Protein AF-A0A183TBY5-F1 (afdb_monomer_lite)

Secondary structure (DSSP, 8-state):
--EEEEE-S---TTHHHHHHHHHHHHS-TTSEEEEEEE-----BS-TTTTBTTB-TT-BS---HHHHHHHHHHHHHTEEEGGGSS---GGGT--EE-TTT--EE--EEEEEEGGGGGGEEEEEE-S----SSSBPPEEEEE--------------------EEEEEEHHHHHHHHHHHHHHHHHHHT--TTSB-TT---TT---SGGGGTEEE-TTSBEEESEEEEESSSHHHHHHHHSTTTTTS-GGGEEE-SS--TT-HHHHHTSHHHHHHHHHHHHHHHHHHT-SS--EEEEEEESSSHIIIIIHHHHHHHHHHHHTTSEEEEEEEEPPTTT---TTHHHHHHHHHHHHTTT-SEEEEEEHHHHHHHHHHHS--SS--HHHHHHHHHHHHHHHHHHHHS--SSPPPHHHHHHHH-SSTT---PEEEEE---BTTGGGT----HHHHHHHTTSGGGBSS---TTSS-EEEEEEEEEES--HHHHHHHHHHHHT-TT-PBPTT-TT-EEEEEE-SPPP--TT-SBPP-SEEEEEEEEEGGGHHHHHHHHHHHHHHHTTTTTHHHHHTTT--THHHHHHHHHHHHHHHHHHHHHS-HHHHHHHHTTT--

Radius of gyration: 30.16 Å; chains: 1; bounding box: 62×88×67 Å

Structure (mmCIF, N/CA/C/O backbone):
data_AF-A0A183TBY5-F1
#
_entry.id   AF-A0A183TBY5-F1
#
loop_
_atom_site.group_PDB
_atom_site.id
_atom_site.type_symbol
_atom_site.label_atom_id
_atom_site.label_alt_id
_atom_site.label_comp_id
_atom_site.label_asym_id
_atom_site.label_entity_id
_atom_site.label_seq_id
_atom_site.pdbx_PDB_ins_code
_atom_site.Cartn_x
_atom_site.Cartn_y
_atom_site.Cartn_z
_atom_site.occupancy
_atom_site.B_iso_or_equiv
_atom_site.auth_seq_id
_atom_site.auth_comp_id
_atom_site.auth_asym_id
_atom_site.auth_atom_id
_atom_site.pdbx_PDB_model_num
ATOM 1 N N . MET A 1 1 ? -18.215 30.053 9.169 1.00 44.53 1 MET A N 1
ATOM 2 C CA . MET A 1 1 ? -17.716 31.129 10.039 1.00 44.53 1 MET A CA 1
ATOM 3 C C . MET A 1 1 ? -16.541 30.512 10.751 1.00 44.53 1 MET A C 1
ATOM 5 O O . MET A 1 1 ? -16.757 29.626 11.571 1.00 44.53 1 MET A O 1
ATOM 9 N N . ASN A 1 2 ? -15.340 30.847 10.304 1.00 44.56 2 ASN A N 1
ATOM 10 C CA . ASN A 1 2 ? -14.113 30.298 10.863 1.00 44.56 2 ASN A CA 1
ATOM 11 C C . ASN A 1 2 ? -13.732 31.109 12.109 1.00 44.56 2 ASN A C 1
ATOM 13 O O . ASN A 1 2 ? -14.062 32.297 12.210 1.00 44.56 2 ASN A O 1
ATOM 17 N N . LEU A 1 3 ? -13.106 30.444 13.076 1.00 44.16 3 LEU A N 1
ATOM 18 C CA . LEU A 1 3 ? -12.480 31.083 14.227 1.00 44.16 3 LEU A CA 1
ATOM 19 C C . LEU A 1 3 ? -10.987 31.170 13.928 1.00 44.16 3 LEU A C 1
ATOM 21 O O . LEU A 1 3 ? -10.376 30.143 13.650 1.00 44.16 3 LEU A O 1
ATOM 25 N N . ILE A 1 4 ? -10.424 32.375 13.961 1.00 52.75 4 ILE A N 1
ATOM 26 C CA . ILE A 1 4 ? -8.986 32.590 13.781 1.00 52.75 4 ILE A CA 1
ATOM 27 C C . ILE A 1 4 ? -8.437 33.155 15.090 1.00 52.75 4 ILE A C 1
ATOM 29 O O . ILE A 1 4 ? -8.859 34.233 15.523 1.00 52.75 4 ILE A O 1
ATOM 33 N N . LEU A 1 5 ? -7.539 32.387 15.710 1.00 50.38 5 LEU A N 1
ATOM 34 C CA . LEU A 1 5 ? -6.745 32.756 16.879 1.00 50.38 5 LEU A CA 1
ATOM 35 C C . LEU A 1 5 ? -5.345 33.132 16.394 1.00 50.38 5 LEU A C 1
ATOM 37 O O . LEU A 1 5 ? -4.683 32.317 15.759 1.00 50.38 5 LEU A O 1
ATOM 41 N N . ALA A 1 6 ? -4.922 34.364 16.670 1.00 56.31 6 ALA A N 1
ATOM 42 C CA . ALA A 1 6 ? -3.547 34.805 16.461 1.00 56.31 6 ALA A CA 1
ATOM 43 C C . ALA A 1 6 ? -2.867 34.926 17.833 1.00 56.31 6 ALA A C 1
ATOM 45 O O . ALA A 1 6 ? -3.332 35.709 18.664 1.00 56.31 6 ALA A O 1
ATOM 46 N N . LEU A 1 7 ? -1.819 34.127 18.047 1.00 47.53 7 LEU A N 1
ATOM 47 C CA . LEU A 1 7 ? -0.932 34.127 19.215 1.00 47.53 7 LEU A CA 1
ATOM 48 C C . LEU A 1 7 ? 0.486 34.393 18.699 1.00 47.53 7 LEU A C 1
ATOM 50 O O . LEU A 1 7 ? 0.878 33.766 17.715 1.00 47.53 7 LEU A O 1
ATOM 54 N N . ASN A 1 8 ? 1.232 35.316 19.308 1.00 49.44 8 ASN A N 1
ATOM 55 C CA . ASN A 1 8 ? 2.620 35.591 18.926 1.00 49.44 8 ASN A CA 1
ATOM 56 C C . ASN A 1 8 ? 3.476 35.872 20.178 1.00 49.44 8 ASN A C 1
ATOM 58 O O . ASN A 1 8 ? 2.951 36.469 21.115 1.00 49.44 8 ASN A O 1
ATOM 62 N N . PRO A 1 9 ? 4.761 35.472 20.235 1.00 38.16 9 PRO A N 1
ATOM 63 C CA . PRO A 1 9 ? 5.628 35.771 21.371 1.00 38.16 9 PRO A CA 1
ATOM 64 C C . PRO A 1 9 ? 6.268 37.168 21.238 1.00 38.16 9 PRO A C 1
ATOM 66 O O . PRO A 1 9 ? 6.920 37.467 20.241 1.00 38.16 9 PRO A O 1
ATOM 69 N N . SER A 1 10 ? 6.080 38.009 22.262 1.00 45.34 10 SER A N 1
ATOM 70 C CA . SER A 1 10 ? 6.787 39.268 22.582 1.00 45.34 10 SER A CA 1
ATOM 71 C C . SER A 1 10 ? 7.093 40.241 21.421 1.00 45.34 10 SER A C 1
ATOM 73 O O . SER A 1 10 ? 8.116 40.130 20.742 1.00 45.34 10 SER A O 1
ATOM 75 N N . MET A 1 11 ? 6.277 41.291 21.249 1.00 49.03 11 MET A N 1
ATOM 76 C CA . MET A 1 11 ? 6.548 42.358 20.268 1.00 49.03 11 MET A CA 1
ATOM 77 C C . MET A 1 11 ? 7.224 43.601 20.873 1.00 49.03 11 MET A C 1
ATOM 79 O O . MET A 1 11 ? 6.682 44.269 21.755 1.00 49.03 11 MET A O 1
ATOM 83 N N . ALA A 1 12 ? 8.366 44.004 20.301 1.00 41.72 12 ALA A N 1
ATOM 84 C CA . ALA A 1 12 ? 8.990 45.306 20.558 1.00 41.72 12 ALA A CA 1
ATOM 85 C C . ALA A 1 12 ? 8.336 46.416 19.704 1.00 41.72 12 ALA A C 1
ATOM 87 O O . ALA A 1 12 ? 7.956 46.203 18.553 1.00 41.72 12 ALA A O 1
ATOM 88 N N . GLY A 1 13 ? 8.223 47.634 20.252 1.00 45.31 13 GLY A N 1
ATOM 89 C CA . GLY A 1 13 ? 7.265 48.684 19.846 1.00 45.31 13 GLY A CA 1
ATOM 90 C C . GLY A 1 13 ? 7.111 49.067 18.357 1.00 45.31 13 GLY A C 1
ATOM 91 O O . GLY A 1 13 ? 6.060 49.594 17.995 1.00 45.31 13 GLY A O 1
ATOM 92 N N . CYS A 1 14 ? 8.071 48.794 17.463 1.00 41.91 14 CYS A N 1
ATOM 93 C CA . CYS A 1 14 ? 7.877 48.996 16.014 1.00 41.91 14 CYS A CA 1
ATOM 94 C C . CYS A 1 14 ? 7.040 47.886 15.339 1.00 41.91 14 CYS A C 1
ATOM 96 O O . CYS A 1 14 ? 6.389 48.153 14.326 1.00 41.91 14 CYS A O 1
ATOM 98 N N . GLN A 1 15 ? 7.002 46.669 15.891 1.00 47.97 15 GLN A N 1
ATOM 99 C CA . GLN A 1 15 ? 6.297 45.519 15.303 1.00 47.97 15 GLN A CA 1
ATOM 100 C C . GLN A 1 15 ? 4.776 45.553 15.533 1.00 47.97 15 GLN A C 1
ATOM 102 O O . GLN A 1 15 ? 4.021 45.147 14.646 1.00 47.97 15 GLN A O 1
ATOM 107 N N . VAL A 1 16 ? 4.308 46.148 16.643 1.00 48.38 16 VAL A N 1
ATOM 108 C CA . VAL A 1 16 ? 2.870 46.283 16.972 1.00 48.38 16 VAL A CA 1
ATOM 109 C C . VAL A 1 16 ? 2.086 46.943 15.828 1.00 48.38 16 VAL A C 1
ATOM 111 O O . VAL A 1 16 ? 0.965 46.543 15.508 1.00 48.38 16 VAL A O 1
ATOM 114 N N . ARG A 1 17 ? 2.694 47.932 15.157 1.00 46.50 17 ARG A N 1
ATOM 115 C CA . ARG A 1 17 ? 2.072 48.673 14.052 1.00 46.50 17 ARG A CA 1
ATOM 116 C C . ARG A 1 17 ? 1.963 47.850 12.765 1.00 46.50 17 ARG A C 1
ATOM 118 O O . ARG A 1 17 ? 0.969 47.973 12.061 1.00 46.50 17 ARG A O 1
ATOM 125 N N . PHE A 1 18 ? 2.952 47.016 12.450 1.00 46.59 18 PHE A N 1
ATOM 126 C CA . PHE A 1 18 ? 2.953 46.225 11.214 1.00 46.59 18 PHE A CA 1
ATOM 127 C C . PHE A 1 18 ? 1.965 45.052 11.271 1.00 46.59 18 PHE A C 1
ATOM 129 O O . PHE A 1 18 ? 1.295 44.768 10.280 1.00 46.59 18 PHE A O 1
ATOM 136 N N . HIS A 1 19 ? 1.821 44.395 12.425 1.00 57.59 19 HIS A N 1
ATOM 137 C CA . HIS A 1 19 ? 1.041 43.157 12.521 1.00 57.59 19 HIS A CA 1
ATOM 138 C C . HIS A 1 19 ? -0.462 43.379 12.741 1.00 57.59 19 HIS A C 1
ATOM 140 O O . HIS A 1 19 ? -1.286 42.787 12.038 1.00 57.59 19 HIS A O 1
ATOM 146 N N . VAL A 1 20 ? -0.851 44.295 13.638 1.00 59.38 20 VAL A N 1
ATOM 147 C CA . VAL A 1 20 ? -2.277 44.575 13.898 1.00 59.38 20 VAL A CA 1
ATOM 148 C C . VAL A 1 20 ? -2.953 45.241 12.689 1.00 59.38 20 VAL A C 1
ATOM 150 O O . VAL A 1 20 ? -4.157 45.085 12.504 1.00 59.38 20 VAL A O 1
ATOM 153 N N . HIS A 1 21 ? -2.198 45.917 11.813 1.00 61.50 21 HIS A N 1
ATOM 154 C CA . HIS A 1 21 ? -2.722 46.418 10.536 1.00 61.50 21 HIS A CA 1
ATOM 155 C C . HIS A 1 21 ? -2.908 45.323 9.469 1.00 61.50 21 HIS A C 1
ATOM 157 O O . HIS A 1 21 ? -3.796 45.459 8.629 1.00 61.50 21 HIS A O 1
ATOM 163 N N . ALA A 1 22 ? -2.114 44.246 9.490 1.00 59.59 22 ALA A N 1
ATOM 164 C CA . ALA A 1 22 ? -2.179 43.177 8.489 1.00 59.59 22 ALA A CA 1
ATOM 165 C C . ALA A 1 22 ? -3.324 42.177 8.750 1.00 59.59 22 ALA A C 1
ATOM 167 O O . ALA A 1 22 ? -4.015 41.761 7.819 1.00 59.59 22 ALA A O 1
ATOM 168 N N . LEU A 1 23 ? -3.581 41.831 10.018 1.00 63.00 23 LEU A N 1
ATOM 169 C CA . LEU A 1 23 ? -4.574 40.815 10.414 1.00 63.00 23 LEU A CA 1
ATOM 170 C C . LEU A 1 23 ? -6.028 41.116 9.968 1.00 63.00 23 LEU A C 1
ATOM 172 O O . LEU A 1 23 ? -6.732 40.204 9.528 1.00 63.00 23 LEU A O 1
ATOM 176 N N . PRO A 1 24 ? -6.531 42.364 10.024 1.00 59.62 24 PRO A N 1
ATOM 177 C CA . PRO A 1 24 ? -7.883 42.690 9.568 1.00 59.62 24 PRO A CA 1
ATOM 178 C C . PRO A 1 24 ? -8.046 42.643 8.043 1.00 59.62 24 PRO A C 1
ATOM 180 O O . PRO A 1 24 ? -9.186 42.559 7.576 1.00 59.62 24 PRO A O 1
ATOM 183 N N . VAL A 1 25 ? -6.938 42.715 7.291 1.00 61.09 25 VAL A N 1
ATOM 184 C CA . VAL A 1 25 ? -6.897 42.656 5.819 1.00 61.09 25 VAL A CA 1
ATOM 185 C C . VAL A 1 25 ? -6.889 41.206 5.331 1.00 61.09 25 VAL A C 1
ATOM 187 O O . VAL A 1 25 ? -7.544 40.899 4.338 1.00 61.09 25 VAL A O 1
ATOM 190 N N . THR A 1 26 ? -6.211 40.304 6.045 1.00 62.62 26 THR A N 1
ATOM 191 C CA . THR A 1 26 ? -6.119 38.876 5.695 1.00 62.62 26 THR A CA 1
ATOM 192 C C . THR A 1 26 ? -7.331 38.063 6.149 1.00 62.62 26 THR A C 1
ATOM 194 O O . THR A 1 26 ? -7.703 37.094 5.489 1.00 62.62 26 THR A O 1
ATOM 197 N N . VAL A 1 27 ? -7.994 38.460 7.242 1.00 71.25 27 VAL A N 1
ATOM 198 C CA . VAL A 1 27 ? -9.158 37.737 7.775 1.00 71.25 27 VAL A CA 1
ATOM 199 C C . VAL A 1 27 ? -10.471 38.284 7.203 1.00 71.25 27 VAL A C 1
ATOM 201 O O . VAL A 1 27 ? -10.806 39.452 7.459 1.00 71.25 27 VAL A O 1
ATOM 204 N N . PRO A 1 28 ? -11.289 37.449 6.522 1.00 75.38 28 PRO A N 1
ATOM 205 C CA . PRO A 1 28 ? -12.575 37.864 5.984 1.00 75.38 28 PRO A CA 1
ATOM 206 C C . PRO A 1 28 ? -13.438 38.570 7.022 1.00 75.38 28 PRO A C 1
ATOM 208 O O . PRO A 1 28 ? -13.580 38.141 8.171 1.00 75.38 28 PRO A O 1
ATOM 211 N N . LYS A 1 29 ? -14.112 39.639 6.590 1.00 72.62 29 LYS A N 1
ATOM 212 C CA . LYS A 1 29 ? -15.045 40.372 7.449 1.00 72.62 29 LYS A CA 1
ATOM 213 C C . LYS A 1 29 ? -16.187 39.495 7.948 1.00 72.62 29 LYS A C 1
ATOM 215 O O . LYS A 1 29 ? -16.861 39.935 8.856 1.00 72.62 29 LYS A O 1
ATOM 220 N N . SER A 1 30 ? -16.457 38.303 7.418 1.00 72.56 30 SER A N 1
ATOM 221 C CA . SER A 1 30 ? -17.489 37.389 7.934 1.00 72.56 30 SER A CA 1
ATOM 222 C C . SER A 1 30 ? -17.047 36.575 9.151 1.00 72.56 30 SER A C 1
ATOM 224 O O . SER A 1 30 ? -17.906 36.094 9.881 1.00 72.56 30 SER A O 1
ATOM 226 N N . ASP A 1 31 ? -15.744 36.451 9.400 1.00 78.38 31 ASP A N 1
ATOM 227 C CA . ASP A 1 31 ? -15.200 35.518 10.389 1.00 78.38 31 ASP A CA 1
ATOM 228 C C . ASP A 1 31 ? -14.892 36.174 11.739 1.00 78.38 31 ASP A C 1
ATOM 230 O O . ASP A 1 31 ? -14.719 37.397 11.850 1.00 78.38 31 ASP A O 1
ATOM 234 N N . LYS A 1 32 ? -14.872 35.356 12.795 1.00 80.19 32 LYS A N 1
ATOM 235 C CA . LYS A 1 32 ? -14.520 35.826 14.137 1.00 80.19 32 LYS A CA 1
ATOM 236 C C . LYS A 1 32 ? -13.004 35.968 14.224 1.00 80.19 32 LYS A C 1
ATOM 238 O O . LYS A 1 32 ? -12.279 35.031 13.908 1.00 80.19 32 LYS A O 1
ATOM 243 N N . LEU A 1 33 ? -12.555 37.145 14.654 1.00 83.56 33 LEU A N 1
ATOM 244 C CA . LEU A 1 33 ? -11.147 37.473 14.864 1.00 83.56 33 LEU A CA 1
ATOM 245 C C . LEU A 1 33 ? -10.939 37.738 16.354 1.00 83.56 33 LEU A C 1
ATOM 247 O O . LEU A 1 33 ? -11.591 38.634 16.902 1.00 83.56 33 LEU A O 1
ATOM 251 N N . ILE A 1 34 ? -10.051 36.957 16.965 1.00 84.81 34 ILE A N 1
ATOM 252 C CA . ILE A 1 34 ? -9.590 37.126 18.342 1.00 84.81 34 ILE A CA 1
ATOM 253 C C . ILE A 1 34 ? -8.065 37.243 18.287 1.00 84.81 34 ILE A C 1
ATOM 255 O O . ILE A 1 34 ? -7.404 36.366 17.734 1.00 84.81 34 ILE A O 1
ATOM 259 N N . VAL A 1 35 ? -7.525 38.332 18.830 1.00 83.69 35 VAL A N 1
ATOM 260 C CA . VAL A 1 35 ? -6.077 38.573 18.913 1.00 83.69 35 VAL A CA 1
ATOM 261 C C . VAL A 1 35 ? -5.684 38.612 20.383 1.00 83.69 35 VAL A C 1
ATOM 263 O O . VAL A 1 35 ? -6.337 39.306 21.168 1.00 83.69 35 VAL A O 1
ATOM 266 N N . LEU A 1 36 ? -4.655 37.853 20.740 1.00 82.19 36 LEU A N 1
ATOM 267 C CA . LEU A 1 36 ? -4.132 37.698 22.095 1.00 82.19 36 LEU A CA 1
ATOM 268 C C . LEU A 1 36 ? -2.628 37.956 22.040 1.00 82.19 36 LEU A C 1
ATOM 270 O O . LEU A 1 36 ? -1.938 37.264 21.296 1.00 82.19 36 LEU A O 1
ATOM 274 N N . ASP A 1 37 ? -2.144 38.957 22.772 1.00 80.62 37 ASP A N 1
ATOM 275 C CA . ASP A 1 37 ? -0.719 39.305 22.755 1.00 80.62 37 ASP A CA 1
ATOM 276 C C . ASP A 1 37 ? -0.307 40.137 23.985 1.00 80.62 37 ASP A C 1
ATOM 278 O O . ASP A 1 37 ? -1.149 40.826 24.589 1.00 80.62 37 ASP A O 1
ATOM 282 N N . ASP A 1 38 ? 0.993 40.123 24.292 1.00 79.81 38 ASP A N 1
ATOM 283 C CA . ASP A 1 38 ? 1.655 41.098 25.163 1.00 79.81 38 ASP A CA 1
ATOM 284 C C . ASP A 1 38 ? 2.035 42.326 24.329 1.00 79.81 38 ASP A C 1
ATOM 286 O O . ASP A 1 38 ? 3.087 42.426 23.690 1.00 79.81 38 ASP A O 1
ATOM 290 N N . PHE A 1 39 ? 1.151 43.318 24.345 1.00 80.00 39 PHE A N 1
ATOM 291 C CA . PHE A 1 39 ? 1.341 44.528 23.556 1.00 80.00 39 PHE A CA 1
ATOM 292 C C . PHE A 1 39 ? 2.340 45.505 24.182 1.00 80.00 39 PHE A C 1
ATOM 294 O O . PHE A 1 39 ? 2.571 46.577 23.607 1.00 80.00 39 PHE A O 1
ATOM 301 N N . ASN A 1 40 ? 2.866 45.221 25.384 1.00 80.50 40 ASN A N 1
ATOM 302 C CA . ASN A 1 40 ? 3.680 46.163 26.157 1.00 80.50 40 ASN A CA 1
ATOM 303 C C . ASN A 1 40 ? 3.028 47.564 26.253 1.00 80.50 40 ASN A C 1
ATOM 305 O O . ASN A 1 40 ? 3.676 48.624 26.285 1.00 80.50 40 ASN A O 1
ATOM 309 N N . ALA A 1 41 ? 1.693 47.576 26.256 1.00 83.19 41 ALA A N 1
ATOM 310 C CA . ALA A 1 41 ? 0.859 48.752 26.089 1.00 83.19 41 ALA A CA 1
ATOM 311 C C . ALA A 1 41 ? 0.074 49.022 27.371 1.00 83.19 41 ALA A C 1
ATOM 313 O O . ALA A 1 41 ? -0.574 48.151 27.933 1.00 83.19 41 ALA A O 1
ATOM 314 N N . ARG A 1 42 ? 0.065 50.266 27.839 1.00 87.88 42 ARG A N 1
ATOM 315 C CA . ARG A 1 42 ? -0.832 50.701 28.912 1.00 87.88 42 ARG A CA 1
ATOM 316 C C . ARG A 1 42 ? -1.829 51.647 28.284 1.00 87.88 42 ARG A C 1
ATOM 318 O O . ARG A 1 42 ? -1.435 52.722 27.856 1.00 87.88 42 ARG A O 1
ATOM 325 N N . VAL A 1 43 ? -3.092 51.239 28.186 1.00 86.06 43 VAL A N 1
ATOM 326 C CA . VAL A 1 43 ? -4.150 52.023 27.511 1.00 86.06 43 VAL A CA 1
ATOM 327 C C . VAL A 1 43 ? -4.860 53.012 28.444 1.00 86.06 43 VAL A C 1
ATOM 329 O O . VAL A 1 43 ? -5.549 53.920 27.990 1.00 86.06 43 VAL A O 1
ATOM 332 N N . GLY A 1 44 ? -4.674 52.866 29.758 1.00 87.25 44 GLY A N 1
ATOM 333 C CA . GLY A 1 44 ? -5.247 53.748 30.772 1.00 87.25 44 GLY A CA 1
ATOM 334 C C . GLY A 1 44 ? -6.764 53.610 30.956 1.00 87.25 44 GLY A C 1
ATOM 335 O O . GLY A 1 44 ? -7.346 52.551 30.716 1.00 87.25 44 GLY A O 1
ATOM 336 N N . THR A 1 45 ? -7.402 54.680 31.440 1.00 86.06 45 THR A N 1
ATOM 337 C CA . THR A 1 45 ? -8.825 54.718 31.843 1.00 86.06 45 THR A CA 1
ATOM 338 C C . THR A 1 45 ? -9.682 55.706 31.042 1.00 86.06 45 THR A C 1
ATOM 340 O O . THR A 1 45 ? -10.884 55.829 31.303 1.00 86.06 45 THR A O 1
ATOM 343 N N . ASP A 1 46 ? -9.097 56.396 30.057 1.00 85.56 46 ASP A N 1
ATOM 344 C CA . ASP A 1 46 ? -9.751 57.457 29.279 1.00 85.56 46 ASP A CA 1
ATOM 345 C C . ASP A 1 46 ? -10.699 56.902 28.198 1.00 85.56 46 ASP A C 1
ATOM 347 O O . ASP A 1 46 ? -10.507 57.029 26.990 1.00 85.56 46 ASP A O 1
ATOM 351 N N . HIS A 1 47 ? -11.754 56.229 28.647 1.00 84.94 47 HIS A N 1
ATOM 352 C CA . HIS A 1 47 ? -12.789 55.673 27.779 1.00 84.94 47 HIS A CA 1
ATOM 353 C C . HIS A 1 47 ? -13.628 56.751 27.069 1.00 84.94 47 HIS A C 1
ATOM 355 O O . HIS A 1 47 ? -14.280 56.449 26.070 1.00 84.94 47 HIS A O 1
ATOM 361 N N . ALA A 1 48 ? -13.638 57.989 27.581 1.00 84.06 48 ALA A N 1
ATOM 362 C CA . ALA A 1 48 ? -14.387 59.093 26.992 1.00 84.06 48 ALA A CA 1
ATOM 363 C C . ALA A 1 48 ? -13.767 59.530 25.658 1.00 84.06 48 ALA A C 1
ATOM 365 O O . ALA A 1 48 ? -14.503 59.761 24.700 1.00 84.06 48 ALA A O 1
ATOM 366 N N . ALA A 1 49 ? -12.432 59.561 25.571 1.00 84.25 49 ALA A N 1
ATOM 367 C CA . ALA A 1 49 ? -11.718 59.835 24.325 1.00 84.25 49 ALA A CA 1
ATOM 368 C C . ALA A 1 49 ? -11.767 58.663 23.322 1.00 84.25 49 ALA A C 1
ATOM 370 O O . ALA A 1 49 ? -11.744 58.882 22.113 1.00 84.25 49 ALA A O 1
ATOM 371 N N . TRP A 1 50 ? -11.878 57.419 23.804 1.00 85.44 50 TRP A N 1
ATOM 372 C CA . TRP A 1 50 ? -11.777 56.195 22.989 1.00 85.44 50 TRP A CA 1
ATOM 373 C C . TRP A 1 50 ? -13.082 55.393 22.926 1.00 85.44 50 TRP A C 1
ATOM 375 O O . TRP A 1 50 ? -13.094 54.159 23.046 1.00 85.44 50 TRP A O 1
ATOM 385 N N . GLN A 1 51 ? -14.202 56.095 22.726 1.00 81.44 51 GLN A N 1
ATOM 386 C CA . GLN A 1 51 ? -15.527 55.480 22.671 1.00 81.44 51 GLN A CA 1
ATOM 387 C C . GLN A 1 51 ? -15.617 54.399 21.587 1.00 81.44 51 GLN A C 1
ATOM 389 O O . GLN A 1 51 ? -15.414 54.632 20.396 1.00 81.44 51 GLN A O 1
ATOM 394 N N . GLY A 1 52 ? -15.995 53.192 22.007 1.00 79.94 52 GLY A N 1
ATOM 395 C CA . GLY A 1 52 ? -16.145 52.052 21.104 1.00 79.94 52 GLY A CA 1
ATOM 396 C C . GLY A 1 52 ? -14.852 51.290 20.812 1.00 79.94 52 GLY A C 1
ATOM 397 O O . GLY A 1 52 ? -14.902 50.420 19.947 1.00 79.94 52 GLY A O 1
ATOM 398 N N . VAL A 1 53 ? -13.765 51.583 21.538 1.00 86.06 53 VAL A N 1
ATOM 399 C CA . VAL A 1 53 ? -12.503 50.818 21.569 1.00 86.06 53 VAL A CA 1
ATOM 400 C C . VAL A 1 53 ? -12.163 50.419 23.007 1.00 86.06 53 VAL A C 1
ATOM 402 O O . VAL A 1 53 ? -11.991 49.234 23.299 1.00 86.06 53 VAL A O 1
ATOM 405 N N . LEU A 1 54 ? -12.134 51.405 23.912 1.00 87.88 54 LEU A N 1
ATOM 406 C CA . LEU A 1 54 ? -11.863 51.232 25.337 1.00 87.88 54 LEU A CA 1
ATOM 407 C C . LEU A 1 54 ? -13.158 51.373 26.145 1.00 87.88 54 LEU A C 1
ATOM 409 O O . LEU A 1 54 ? -14.017 52.201 25.839 1.00 87.88 54 LEU A O 1
ATOM 413 N N . ALA A 1 55 ? -13.307 50.559 27.185 1.00 85.00 55 ALA A N 1
ATOM 414 C CA . ALA A 1 55 ? -14.454 50.602 28.089 1.00 85.00 55 ALA A CA 1
ATOM 415 C C . ALA A 1 55 ? -14.072 51.196 29.463 1.00 85.00 55 ALA A C 1
ATOM 417 O O . ALA A 1 55 ? -12.885 51.324 29.767 1.00 85.00 55 ALA A O 1
ATOM 418 N N . PRO A 1 56 ? -15.054 51.568 30.312 1.00 83.94 56 PRO A N 1
ATOM 419 C CA . PRO A 1 56 ? -14.818 52.382 31.512 1.00 83.94 56 PRO A CA 1
ATOM 420 C C . PRO A 1 56 ? -13.954 51.738 32.603 1.00 83.94 56 PRO A C 1
ATOM 422 O O . PRO A 1 56 ? -13.631 52.395 33.590 1.00 83.94 56 PRO A O 1
ATOM 425 N N . HIS A 1 57 ? -13.611 50.455 32.482 1.00 86.62 57 HIS A N 1
ATOM 426 C CA . HIS A 1 57 ? -12.941 49.695 33.534 1.00 86.62 57 HIS A CA 1
ATOM 427 C C . HIS A 1 57 ? -11.471 49.381 33.229 1.00 86.62 57 HIS A C 1
ATOM 429 O O . HIS A 1 57 ? -10.948 48.403 33.767 1.00 86.62 57 HIS A O 1
ATOM 435 N N . GLY A 1 58 ? -10.808 50.209 32.413 1.00 82.56 58 GLY A N 1
ATOM 436 C CA . GLY A 1 58 ? -9.359 50.154 32.183 1.00 82.56 58 GLY A CA 1
ATOM 437 C C . GLY A 1 58 ? -8.517 50.336 33.458 1.00 82.56 58 GLY A C 1
ATOM 438 O O . GLY A 1 58 ? -9.048 50.544 34.553 1.00 82.56 58 GLY A O 1
ATOM 439 N N . LEU A 1 59 ? -7.192 50.235 33.327 1.00 85.12 59 LEU A N 1
ATOM 440 C CA . LEU A 1 59 ? -6.258 50.269 34.456 1.00 85.12 59 LEU A CA 1
ATOM 441 C C . LEU A 1 59 ? -5.029 51.135 34.145 1.00 85.12 59 LEU A C 1
ATOM 443 O O . LEU A 1 59 ? -4.446 51.040 33.068 1.00 85.12 59 LEU A O 1
ATOM 447 N N . GLY A 1 60 ? -4.599 51.933 35.126 1.00 85.62 60 GLY A N 1
ATOM 448 C CA . GLY A 1 60 ? -3.357 52.709 35.063 1.00 85.62 60 GLY A CA 1
ATOM 449 C C . GLY A 1 60 ? -3.429 53.959 34.179 1.00 85.62 60 GLY A C 1
ATOM 450 O O . GLY A 1 60 ? -4.508 54.465 33.878 1.00 85.62 60 GLY A O 1
ATOM 451 N N . SER A 1 61 ? -2.260 54.476 33.796 1.00 86.00 61 SER A N 1
ATOM 452 C CA . SER A 1 61 ? -2.098 55.614 32.883 1.00 86.00 61 SER A CA 1
ATOM 453 C C . SER A 1 61 ? -1.708 55.143 31.482 1.00 86.00 61 SER A C 1
ATOM 455 O O . SER A 1 61 ? -1.080 54.093 31.337 1.00 86.00 61 SER A O 1
ATOM 457 N N . CYS A 1 62 ? -2.039 55.930 30.457 1.00 88.00 62 CYS A N 1
ATOM 458 C CA . CYS A 1 62 ? -1.669 55.598 29.084 1.00 88.00 62 CYS A CA 1
ATOM 459 C C . CYS A 1 62 ? -0.154 55.784 28.846 1.00 88.00 62 CYS A C 1
ATOM 461 O O . CYS A 1 62 ? 0.415 56.756 29.340 1.00 88.00 62 CYS A O 1
ATOM 463 N N . ASN A 1 63 ? 0.500 54.880 28.109 1.00 86.50 63 ASN A N 1
ATOM 464 C CA . ASN A 1 63 ? 1.846 55.083 27.539 1.00 86.50 63 ASN A CA 1
ATOM 465 C C . ASN A 1 63 ? 1.772 55.222 26.003 1.00 86.50 63 ASN A C 1
ATOM 467 O O . ASN A 1 63 ? 0.695 55.069 25.424 1.00 86.50 63 ASN A O 1
ATOM 471 N N . ASP A 1 64 ? 2.899 55.496 25.340 1.00 84.12 64 ASP A N 1
ATOM 472 C CA . ASP A 1 64 ? 2.937 55.717 23.884 1.00 84.12 64 ASP A CA 1
ATOM 473 C C . ASP A 1 64 ? 2.464 54.492 23.081 1.00 84.12 64 ASP A C 1
ATOM 475 O O . ASP A 1 64 ? 1.667 54.628 22.150 1.00 84.12 64 ASP A O 1
ATOM 479 N N . ASN A 1 65 ? 2.862 53.284 23.501 1.00 80.81 65 ASN A N 1
ATOM 480 C CA . ASN A 1 65 ? 2.384 52.024 22.917 1.00 80.81 65 ASN A CA 1
ATOM 481 C C . ASN A 1 65 ? 0.868 51.850 23.093 1.00 80.81 65 ASN A C 1
ATOM 483 O O . ASN A 1 65 ? 0.179 51.414 22.174 1.00 80.81 65 ASN A O 1
ATOM 487 N N . GLY A 1 66 ? 0.325 52.242 24.247 1.00 84.62 66 GLY A N 1
ATOM 488 C CA . GLY A 1 66 ? -1.112 52.259 24.508 1.00 84.62 66 GLY A CA 1
ATOM 489 C C . GLY A 1 66 ? -1.864 53.204 23.586 1.00 84.62 66 GLY A C 1
ATOM 490 O O . GLY A 1 66 ? -2.905 52.831 23.048 1.00 84.62 66 GLY A O 1
ATOM 491 N N . LEU A 1 67 ? -1.315 54.392 23.331 1.00 86.56 67 LEU A N 1
ATOM 492 C CA . LEU A 1 67 ? -1.909 55.348 22.400 1.00 86.56 67 LEU A CA 1
ATOM 493 C C . LEU A 1 67 ? -1.901 54.813 20.960 1.00 86.56 67 LEU A C 1
ATOM 495 O O . LEU A 1 67 ? -2.883 54.974 20.231 1.00 86.56 67 LEU A O 1
ATOM 499 N N . LEU A 1 68 ? -0.816 54.149 20.552 1.00 83.75 68 LEU A N 1
ATOM 500 C CA . LEU A 1 68 ? -0.706 53.504 19.243 1.00 83.75 68 LEU A CA 1
ATOM 501 C C . LEU A 1 68 ? -1.704 52.345 19.089 1.00 83.75 68 LEU A C 1
ATOM 503 O O . LEU A 1 68 ? -2.390 52.253 18.067 1.00 83.75 68 LEU A O 1
ATOM 507 N N . LEU A 1 69 ? -1.832 51.500 20.115 1.00 85.56 69 LEU A N 1
ATOM 508 C CA . LEU A 1 69 ? -2.779 50.387 20.141 1.00 85.56 69 LEU A CA 1
ATOM 509 C C . LEU A 1 69 ? -4.227 50.884 20.047 1.00 85.56 69 LEU A C 1
ATOM 511 O O . LEU A 1 69 ? -5.008 50.365 19.249 1.00 85.56 69 LEU A O 1
ATOM 515 N N . LEU A 1 70 ? -4.573 51.931 20.803 1.00 87.56 70 LEU A N 1
ATOM 516 C CA . LEU A 1 70 ? -5.899 52.550 20.782 1.00 87.56 70 LEU A CA 1
ATOM 517 C C . LEU A 1 70 ? -6.253 53.120 19.399 1.00 87.56 70 LEU A C 1
ATOM 519 O O . LEU A 1 70 ? -7.354 52.870 18.904 1.00 87.56 70 LEU A O 1
ATOM 523 N N . ARG A 1 71 ? -5.315 53.815 18.738 1.00 86.50 71 ARG A N 1
ATOM 524 C CA . ARG A 1 71 ? -5.492 54.324 17.362 1.00 86.50 71 ARG A CA 1
ATOM 525 C C . ARG A 1 71 ? -5.724 53.197 16.361 1.00 86.50 71 ARG A C 1
ATOM 527 O O . ARG A 1 71 ? -6.673 53.257 15.585 1.00 86.50 71 ARG A O 1
ATOM 534 N N . THR A 1 72 ? -4.902 52.154 16.429 1.00 83.06 72 THR A N 1
ATOM 535 C CA . THR A 1 72 ? -4.994 51.000 15.525 1.00 83.06 72 THR A CA 1
ATOM 536 C C . THR A 1 72 ? -6.321 50.259 15.712 1.00 83.06 72 THR A C 1
ATOM 538 O O . THR A 1 72 ? -7.005 49.918 14.746 1.00 83.06 72 THR A O 1
ATOM 541 N N . CYS A 1 73 ? -6.754 50.071 16.962 1.00 86.75 73 CYS A N 1
ATOM 542 C CA . CYS A 1 73 ? -8.047 49.460 17.254 1.00 86.75 73 CYS A CA 1
ATOM 543 C C . CYS A 1 73 ? -9.222 50.322 16.768 1.00 86.75 73 CYS A C 1
ATOM 545 O O . CYS A 1 73 ? -10.208 49.777 16.269 1.00 86.75 73 CYS A O 1
ATOM 547 N N . ALA A 1 74 ? -9.122 51.651 16.867 1.00 87.12 74 ALA A N 1
ATOM 548 C CA . ALA A 1 74 ? -10.140 52.563 16.346 1.00 87.12 74 ALA A CA 1
ATOM 549 C C . ALA A 1 74 ? -10.283 52.451 14.820 1.00 87.12 74 ALA A C 1
ATOM 551 O O . ALA A 1 74 ? -11.405 52.356 14.317 1.00 87.12 74 ALA A O 1
ATOM 552 N N . GLU A 1 75 ? -9.162 52.392 14.099 1.00 85.38 75 GLU A N 1
ATOM 553 C CA . GLU A 1 75 ? -9.123 52.257 12.639 1.00 85.38 75 GLU A CA 1
ATOM 554 C C . GLU A 1 75 ? -9.757 50.939 12.165 1.00 85.38 75 GLU A C 1
ATOM 556 O O . GLU A 1 75 ? -10.631 50.932 11.295 1.00 85.38 75 GLU A O 1
ATOM 561 N N . HIS A 1 76 ? -9.405 49.822 12.811 1.00 82.56 76 HIS A N 1
ATOM 562 C CA . HIS A 1 76 ? -9.856 48.478 12.419 1.00 82.56 76 HIS A CA 1
ATOM 563 C C . HIS A 1 76 ? -11.139 48.006 13.113 1.00 82.56 76 HIS A C 1
ATOM 565 O O . HIS A 1 76 ? -11.571 46.862 12.936 1.00 82.56 76 HIS A O 1
ATOM 571 N N . ARG A 1 77 ? -11.793 48.891 13.878 1.00 87.31 77 ARG A N 1
ATOM 572 C CA . ARG A 1 77 ? -13.011 48.606 14.661 1.00 87.31 77 ARG A CA 1
ATOM 573 C C . ARG A 1 77 ? -12.831 47.408 15.603 1.00 87.31 77 ARG A C 1
ATOM 575 O O . ARG A 1 77 ? -13.707 46.538 15.680 1.00 87.31 77 ARG A O 1
ATOM 582 N N . LEU A 1 78 ? -11.703 47.367 16.305 1.00 89.00 78 LEU A N 1
ATOM 583 C CA . LEU A 1 78 ? -11.386 46.391 17.345 1.00 89.00 78 LEU A CA 1
ATOM 584 C C . LEU A 1 78 ? -11.669 46.962 18.743 1.00 89.00 78 LEU A C 1
ATOM 586 O O . LEU A 1 78 ? -11.741 48.173 18.944 1.00 89.00 78 LEU A O 1
ATOM 590 N N . LEU A 1 79 ? -11.858 46.067 19.706 1.00 89.31 79 LEU A N 1
ATOM 591 C CA . LEU A 1 79 ? -12.218 46.360 21.088 1.00 89.31 79 LEU A CA 1
ATOM 592 C C . LEU A 1 79 ? -11.248 45.687 22.058 1.00 89.31 79 LEU A C 1
ATOM 594 O O . LEU A 1 79 ? -10.949 44.509 21.884 1.00 89.31 79 LEU A O 1
ATOM 598 N N . LEU A 1 80 ? -10.873 46.394 23.127 1.00 89.94 80 LEU A N 1
ATOM 599 C CA . LEU A 1 80 ? -10.066 45.866 24.233 1.00 89.94 80 LEU A CA 1
ATOM 600 C C . LEU A 1 80 ? -10.976 45.254 25.305 1.00 89.94 80 LEU A C 1
ATOM 602 O O . LEU A 1 80 ? -11.601 45.979 26.086 1.00 89.94 80 LEU A O 1
ATOM 606 N N . THR A 1 81 ? -11.064 43.925 25.364 1.00 89.00 81 THR A N 1
ATOM 607 C CA . THR A 1 81 ? -12.044 43.258 26.244 1.00 89.00 81 THR A CA 1
ATOM 608 C C . THR A 1 81 ? -11.686 43.337 27.731 1.00 89.00 81 THR A C 1
ATOM 610 O O . THR A 1 81 ? -12.583 43.369 28.573 1.00 89.00 81 THR A O 1
ATOM 613 N N . ASN A 1 82 ? -10.401 43.460 28.079 1.00 87.12 82 ASN A N 1
ATOM 614 C CA . ASN A 1 82 ? -9.919 43.541 29.466 1.00 87.12 82 ASN A CA 1
ATOM 615 C C . ASN A 1 82 ? -10.495 44.752 30.233 1.00 87.12 82 ASN A C 1
ATOM 617 O O . ASN A 1 82 ? -10.569 44.741 31.460 1.00 87.12 82 ASN A O 1
ATOM 621 N N . ALA A 1 83 ? -10.946 45.792 29.524 1.00 84.12 83 ALA A N 1
ATOM 622 C CA . ALA A 1 83 ? -11.537 46.991 30.117 1.00 84.12 83 ALA A CA 1
ATOM 623 C C . ALA A 1 83 ? -13.073 46.925 30.268 1.00 84.12 83 ALA A C 1
ATOM 625 O O . ALA A 1 83 ? -13.687 47.907 30.690 1.00 84.12 83 ALA A O 1
ATOM 626 N N . PHE A 1 84 ? -13.722 45.816 29.886 1.00 84.75 84 PHE A N 1
ATOM 627 C CA . PHE A 1 84 ? -15.190 45.731 29.780 1.00 84.75 84 PHE A CA 1
ATOM 628 C C . PHE A 1 84 ? -15.882 45.450 31.100 1.00 84.75 84 PHE A C 1
ATOM 630 O O . PHE A 1 84 ? -17.013 45.888 31.308 1.00 84.75 84 PHE A O 1
ATOM 637 N N . PHE A 1 85 ? -15.214 44.705 31.974 1.00 86.00 85 PHE A N 1
ATOM 638 C CA . PHE A 1 85 ? -15.817 44.152 33.172 1.00 86.00 85 PHE A CA 1
ATOM 639 C C . PHE A 1 85 ? -15.299 44.878 34.410 1.00 86.00 85 PHE A C 1
ATOM 641 O O . PHE A 1 85 ? -14.108 45.183 34.551 1.00 86.00 85 PHE A O 1
ATOM 648 N N . ARG A 1 86 ? -16.208 45.160 35.345 1.00 87.19 86 ARG A N 1
ATOM 649 C CA . ARG A 1 86 ? -15.856 45.739 36.640 1.00 87.19 86 ARG A CA 1
ATOM 650 C C . ARG A 1 86 ? -15.252 44.658 37.538 1.00 87.19 86 ARG A C 1
ATOM 652 O O . ARG A 1 86 ? -15.936 44.094 38.381 1.00 87.19 86 ARG A O 1
ATOM 659 N N . LEU A 1 87 ? -13.966 44.392 37.341 1.00 86.12 87 LEU A N 1
ATOM 660 C CA . LEU A 1 87 ? -13.194 43.436 38.135 1.00 86.12 87 LEU A CA 1
ATOM 661 C C . LEU A 1 87 ? -12.264 44.140 39.141 1.00 86.12 87 LEU A C 1
ATOM 663 O O . LEU A 1 87 ? -11.867 45.291 38.900 1.00 86.12 87 LEU A O 1
ATOM 667 N N . PRO A 1 88 ? -11.893 43.475 40.251 1.00 84.44 88 PRO A N 1
ATOM 668 C CA . PRO A 1 88 ? -10.825 43.930 41.138 1.00 84.44 88 PRO A CA 1
ATOM 669 C C . PRO A 1 88 ? -9.493 44.090 40.391 1.00 84.44 88 PRO A C 1
ATOM 671 O O . PRO A 1 88 ? -9.195 43.322 39.482 1.00 84.44 88 PRO A O 1
ATOM 674 N N . THR A 1 89 ? -8.642 45.034 40.807 1.00 81.19 89 THR A N 1
ATOM 675 C CA . THR A 1 89 ? -7.327 45.280 40.173 1.00 81.19 89 THR A CA 1
ATOM 676 C C . THR A 1 89 ? -6.466 44.019 40.065 1.00 81.19 89 THR A C 1
ATOM 678 O O . THR A 1 89 ? -5.784 43.819 39.065 1.00 81.19 89 THR A O 1
ATOM 681 N N . ARG A 1 90 ? -6.546 43.136 41.067 1.00 80.12 90 ARG A N 1
ATOM 682 C CA . ARG A 1 90 ? -5.825 41.855 41.117 1.00 80.12 90 ARG A CA 1
ATOM 683 C C . ARG A 1 90 ? -6.204 40.847 40.022 1.00 80.12 90 ARG A C 1
ATOM 685 O O . ARG A 1 90 ? -5.434 39.928 39.803 1.00 80.12 90 ARG A O 1
ATOM 692 N N . GLU A 1 91 ? -7.367 41.014 39.393 1.00 83.31 91 GLU A N 1
ATOM 693 C CA . GLU A 1 91 ? -7.890 40.178 38.296 1.00 83.31 91 GLU A CA 1
ATOM 694 C C . GLU A 1 91 ? -7.790 40.901 36.941 1.00 83.31 91 GLU A C 1
ATOM 696 O O . GLU A 1 91 ? -8.317 40.435 35.934 1.00 83.31 91 GLU A O 1
ATOM 701 N N . LYS A 1 92 ? -7.153 42.076 36.917 1.00 82.94 92 LYS A N 1
ATOM 702 C CA . LYS A 1 92 ? -6.941 42.882 35.710 1.00 82.94 92 LYS A CA 1
ATOM 703 C C . LYS A 1 92 ? -5.479 43.064 35.379 1.00 82.94 92 LYS A C 1
ATOM 705 O O . LYS A 1 92 ? -5.144 43.147 34.210 1.00 82.94 92 LYS A O 1
ATOM 710 N N . ALA A 1 93 ? -4.639 43.240 36.390 1.00 84.81 93 ALA A N 1
ATOM 711 C CA . ALA A 1 93 ? -3.219 43.371 36.158 1.00 84.81 93 ALA A CA 1
ATOM 712 C C . ALA A 1 93 ? -2.631 42.022 35.761 1.00 84.81 93 ALA A C 1
ATOM 714 O O . ALA A 1 93 ? -2.995 41.001 36.338 1.00 84.81 93 ALA A O 1
ATOM 715 N N . THR A 1 94 ? -1.733 42.062 34.792 1.00 85.94 94 THR A N 1
ATOM 716 C CA . THR A 1 94 ? -1.131 40.887 34.175 1.00 85.94 94 THR A CA 1
ATOM 717 C C . THR A 1 94 ? 0.365 40.839 34.427 1.00 85.94 94 THR A C 1
ATOM 719 O O . THR A 1 94 ? 0.918 39.762 34.474 1.00 85.94 94 THR A O 1
ATOM 722 N N . TRP A 1 95 ? 1.017 41.963 34.722 1.00 86.38 95 TRP A N 1
ATOM 723 C CA . TRP A 1 95 ? 2.461 41.993 34.945 1.00 86.38 95 TRP A CA 1
ATOM 724 C C . TRP A 1 95 ? 2.847 42.850 36.149 1.00 86.38 95 TRP A C 1
ATOM 726 O O . TRP A 1 95 ? 2.226 43.889 36.408 1.00 86.38 95 TRP A O 1
ATOM 736 N N . MET A 1 96 ? 3.886 42.446 36.884 1.00 82.75 96 MET A N 1
ATOM 737 C CA . MET A 1 96 ? 4.432 43.206 38.009 1.00 82.75 96 MET A CA 1
ATOM 738 C C . MET A 1 96 ? 5.808 43.766 37.666 1.00 82.75 96 MET A C 1
ATOM 740 O O . MET A 1 96 ? 6.765 43.031 37.466 1.00 82.75 96 MET A O 1
ATOM 744 N N . HIS A 1 97 ? 5.945 45.089 37.719 1.00 80.25 97 HIS A N 1
ATOM 745 C CA . HIS A 1 97 ? 7.213 45.733 37.415 1.00 80.25 97 HIS A CA 1
ATOM 746 C C . HIS A 1 97 ? 8.316 45.327 38.417 1.00 80.25 97 HIS A C 1
ATOM 748 O O . HIS A 1 97 ? 8.184 45.667 39.599 1.00 80.25 97 HIS A O 1
ATOM 754 N N . PRO A 1 98 ? 9.466 44.769 37.977 1.00 76.94 98 PRO A N 1
ATOM 755 C CA . PRO A 1 98 ? 10.489 44.196 38.861 1.00 76.94 98 PRO A CA 1
ATOM 756 C C . PRO A 1 98 ? 11.008 45.160 39.936 1.00 76.94 98 PRO A C 1
ATOM 758 O O . PRO A 1 98 ? 11.103 44.815 41.108 1.00 76.94 98 PRO A O 1
ATOM 761 N N . ARG A 1 99 ? 11.291 46.417 39.556 1.00 79.56 99 ARG A N 1
ATOM 762 C CA . ARG A 1 99 ? 11.826 47.433 40.488 1.00 79.56 99 ARG A CA 1
ATOM 763 C C . ARG A 1 99 ? 10.773 48.141 41.345 1.00 79.56 99 ARG A C 1
ATOM 765 O O . ARG A 1 99 ? 10.996 48.361 42.527 1.00 79.56 99 ARG A O 1
ATOM 772 N N . SER A 1 100 ? 9.644 48.548 40.759 1.00 83.00 100 SER A N 1
ATOM 773 C CA . SER A 1 100 ? 8.625 49.334 41.474 1.00 83.00 100 SER A CA 1
ATOM 774 C C . SER A 1 100 ? 7.582 48.477 42.198 1.00 83.00 100 SER A C 1
ATOM 776 O O . SER A 1 100 ? 6.787 49.022 42.963 1.00 83.00 100 SER A O 1
ATOM 778 N N . ARG A 1 101 ? 7.561 47.159 41.940 1.00 81.25 101 ARG A N 1
ATOM 779 C CA . ARG A 1 101 ? 6.561 46.185 42.418 1.00 81.25 101 ARG A CA 1
ATOM 780 C C . ARG A 1 101 ? 5.113 46.633 42.179 1.00 81.25 101 ARG A C 1
ATOM 782 O O . ARG A 1 101 ? 4.200 46.254 42.911 1.00 81.25 101 ARG A O 1
ATOM 789 N N . ARG A 1 102 ? 4.896 47.469 41.156 1.00 83.12 102 ARG A N 1
ATOM 790 C CA . ARG A 1 102 ? 3.572 47.928 40.731 1.00 83.12 102 ARG A CA 1
ATOM 791 C C . ARG A 1 102 ? 3.027 47.019 39.644 1.00 83.12 102 ARG A C 1
ATOM 793 O O . ARG A 1 102 ? 3.735 46.644 38.717 1.00 83.12 102 ARG A O 1
ATOM 800 N N . TRP A 1 103 ? 1.745 46.724 39.772 1.00 84.25 103 TRP A N 1
ATOM 801 C CA . TRP A 1 103 ? 0.995 45.887 38.854 1.00 84.25 103 TRP A CA 1
ATOM 802 C C . TRP A 1 103 ? 0.462 46.702 37.669 1.00 84.25 103 TRP A C 1
ATOM 804 O O . TRP A 1 103 ? -0.109 47.783 37.849 1.00 84.25 103 TRP A O 1
ATOM 814 N N . HIS A 1 104 ? 0.634 46.172 36.462 1.00 85.75 104 HIS A N 1
ATOM 815 C CA . HIS A 1 104 ? 0.223 46.768 35.196 1.00 85.75 104 HIS A CA 1
ATOM 816 C C . HIS A 1 104 ? -0.574 45.763 34.357 1.00 85.75 104 HIS A C 1
ATOM 818 O O . HIS A 1 104 ? -0.438 44.557 34.520 1.00 85.75 104 HIS A O 1
ATOM 824 N N . LEU A 1 105 ? -1.438 46.278 33.483 1.00 87.50 105 LEU A N 1
ATOM 825 C CA . LEU A 1 105 ? -2.132 45.503 32.454 1.00 87.50 105 LEU A CA 1
ATOM 826 C C . LEU A 1 105 ? -1.409 45.758 31.130 1.00 87.50 105 LEU A C 1
ATOM 828 O O . LEU A 1 105 ? -1.411 46.904 30.669 1.00 87.50 105 LEU A O 1
ATOM 832 N N . LEU A 1 106 ? -0.785 44.718 30.580 1.00 86.00 106 LEU A N 1
ATOM 833 C CA . LEU A 1 106 ? -0.018 44.763 29.328 1.00 86.00 106 LEU A CA 1
ATOM 834 C C . LEU A 1 106 ? -0.553 43.773 28.282 1.00 86.00 106 LEU A C 1
ATOM 836 O O . LEU A 1 106 ? -0.522 44.076 27.089 1.00 86.00 106 LEU A O 1
ATOM 840 N N . ASP A 1 107 ? -1.142 42.670 28.743 1.00 85.50 107 ASP A N 1
ATOM 841 C CA . ASP A 1 107 ? -1.697 41.606 27.911 1.00 85.50 107 ASP A CA 1
ATOM 842 C C . ASP A 1 107 ? -3.170 41.878 27.596 1.00 85.50 107 ASP A C 1
ATOM 844 O O . ASP A 1 107 ? -4.021 41.953 28.495 1.00 85.50 107 ASP A O 1
ATOM 848 N N . TYR A 1 108 ? -3.499 42.027 26.312 1.00 87.50 108 TYR A N 1
ATOM 849 C CA . TYR A 1 108 ? -4.863 42.348 25.891 1.00 87.50 108 TYR A CA 1
ATOM 850 C C . TYR A 1 108 ? -5.452 41.284 24.987 1.00 87.50 108 TYR A C 1
ATOM 852 O O . TYR A 1 108 ? -4.804 40.734 24.103 1.00 87.50 108 TYR A O 1
ATOM 860 N N . VAL A 1 109 ? -6.756 41.087 25.158 1.00 88.56 109 VAL A N 1
ATOM 861 C CA . VAL A 1 109 ? -7.577 40.314 24.236 1.00 88.56 109 VAL A CA 1
ATOM 862 C C . VAL A 1 109 ? -8.391 41.282 23.387 1.00 88.56 109 VAL A C 1
ATOM 864 O O . VAL A 1 109 ? -9.282 41.977 23.903 1.00 88.56 109 VAL A O 1
ATOM 867 N N . LEU A 1 110 ? -8.088 41.321 22.089 1.00 89.31 110 LEU A N 1
ATOM 868 C CA . LEU A 1 110 ? -8.770 42.151 21.102 1.00 89.31 110 LEU A CA 1
ATOM 869 C C . LEU A 1 110 ? -9.789 41.336 20.311 1.00 89.31 110 LEU A C 1
ATOM 871 O O . LEU A 1 110 ? -9.506 40.232 19.848 1.00 89.31 110 LEU A O 1
ATOM 875 N N . ILE A 1 111 ? -10.961 41.922 20.081 1.00 88.50 111 ILE A N 1
ATOM 876 C CA . ILE A 1 111 ? -11.998 41.341 19.218 1.00 88.50 111 ILE A CA 1
ATOM 877 C C . ILE A 1 111 ? -12.597 42.393 18.293 1.00 88.50 111 ILE A C 1
ATOM 879 O O . ILE A 1 111 ? -12.508 43.593 18.556 1.00 88.50 111 ILE A O 1
ATOM 883 N N . ARG A 1 112 ? -13.291 41.972 17.233 1.00 87.88 112 ARG A N 1
ATOM 884 C CA . ARG A 1 112 ? -14.071 42.909 16.409 1.00 87.88 112 ARG A CA 1
ATOM 885 C C . ARG A 1 112 ? -15.225 43.508 17.207 1.00 87.88 112 ARG A C 1
ATOM 887 O O . ARG A 1 112 ? -15.910 42.823 17.964 1.00 87.88 112 ARG A O 1
ATOM 894 N N . ARG A 1 113 ? -15.536 44.777 16.929 1.00 86.19 113 ARG A N 1
ATOM 895 C CA . ARG A 1 113 ? -16.575 45.527 17.645 1.00 86.19 113 ARG A CA 1
ATOM 896 C C . ARG A 1 113 ? -17.949 44.857 17.665 1.00 86.19 113 ARG A C 1
ATOM 898 O O . ARG A 1 113 ? -18.676 44.952 18.651 1.00 86.19 113 ARG A O 1
ATOM 905 N N . ARG A 1 114 ? -18.297 44.168 16.580 1.00 85.62 114 ARG A N 1
ATOM 906 C CA . ARG A 1 114 ? -19.565 43.439 16.435 1.00 85.62 114 ARG A CA 1
ATOM 907 C C . ARG A 1 114 ? -19.689 42.221 17.355 1.00 85.62 114 ARG A C 1
ATOM 909 O O . ARG A 1 114 ? -20.800 41.853 17.704 1.00 85.62 114 ARG A O 1
ATOM 916 N N . ASP A 1 115 ? -18.566 41.604 17.723 1.00 85.31 115 ASP A N 1
ATOM 917 C CA . ASP A 1 115 ? -18.520 40.334 18.453 1.00 85.31 115 ASP A CA 1
ATOM 918 C C . ASP A 1 115 ? -18.530 40.571 19.977 1.00 85.31 115 ASP A C 1
ATOM 920 O O . ASP A 1 115 ? -18.437 39.639 20.769 1.00 85.31 115 ASP A O 1
ATOM 924 N N . ARG A 1 116 ? -18.695 41.833 20.405 1.00 85.56 116 ARG A N 1
ATOM 925 C CA . ARG A 1 116 ? -18.735 42.261 21.810 1.00 85.56 116 ARG A CA 1
ATOM 926 C C . ARG A 1 116 ? -19.704 41.457 22.671 1.00 85.56 116 ARG A C 1
ATOM 928 O O . ARG A 1 116 ? -19.394 41.192 23.824 1.00 85.56 116 ARG A O 1
ATOM 935 N N . GLN A 1 117 ? -20.882 41.135 22.140 1.00 86.12 117 GLN A N 1
ATOM 936 C CA . GLN A 1 117 ? -21.932 40.439 22.892 1.00 86.12 117 GLN A CA 1
ATOM 937 C C . GLN A 1 117 ? -21.570 38.986 23.214 1.00 86.12 117 GLN A C 1
ATOM 939 O O . GLN A 1 117 ? -22.187 38.389 24.092 1.00 86.12 117 GLN A O 1
ATOM 944 N N . ASP A 1 118 ? -20.578 38.430 22.519 1.00 85.88 118 ASP A N 1
ATOM 945 C CA . ASP A 1 118 ? -20.147 37.058 22.729 1.00 85.88 118 ASP A CA 1
ATOM 946 C C . ASP A 1 118 ? -19.110 36.943 23.852 1.00 85.88 118 ASP A C 1
ATOM 948 O O . ASP A 1 118 ? -18.876 35.841 24.328 1.00 85.88 118 ASP A O 1
ATOM 952 N N . VAL A 1 119 ? -18.508 38.040 24.325 1.00 87.31 119 VAL A N 1
ATOM 953 C CA . VAL A 1 119 ? -17.537 37.998 25.431 1.00 87.31 119 VAL A CA 1
ATOM 954 C C . VAL A 1 119 ? -18.267 37.972 26.769 1.00 87.31 119 VAL A C 1
ATOM 956 O O . VAL A 1 119 ? -19.010 38.897 27.091 1.00 87.31 119 VAL A O 1
ATOM 959 N N . LEU A 1 120 ? -18.034 36.923 27.556 1.00 86.94 120 LEU A N 1
ATOM 960 C CA . LEU A 1 120 ? -18.649 36.721 28.869 1.00 86.94 120 LEU A CA 1
ATOM 961 C C . LEU A 1 120 ? -17.802 37.321 29.992 1.00 86.94 120 LEU A C 1
ATOM 963 O O . LEU A 1 120 ? -18.345 37.977 30.877 1.00 86.94 120 LEU A O 1
ATOM 967 N N . VAL A 1 121 ? -16.483 37.112 29.955 1.00 88.31 121 VAL A N 1
ATOM 968 C CA . VAL A 1 121 ? -15.527 37.718 30.892 1.00 88.31 121 VAL A CA 1
ATOM 969 C C . VAL A 1 121 ? -14.120 37.682 30.302 1.00 88.31 121 VAL A C 1
ATOM 971 O O . VAL A 1 121 ? -13.776 36.726 29.616 1.00 88.31 121 VAL A O 1
ATOM 974 N N . THR A 1 122 ? -13.301 38.689 30.605 1.00 88.69 122 THR A N 1
ATOM 975 C CA . THR A 1 122 ? -11.846 38.661 30.396 1.00 88.69 122 THR A CA 1
ATOM 976 C C . THR A 1 122 ? -11.165 39.057 31.701 1.00 88.69 122 THR A C 1
ATOM 978 O O . THR A 1 122 ? -11.466 40.133 32.221 1.00 88.69 122 THR A O 1
ATOM 981 N N . LYS A 1 123 ? -10.296 38.199 32.248 1.00 88.81 123 LYS A N 1
ATOM 982 C CA . LYS A 1 123 ? -9.614 38.414 33.535 1.00 88.81 123 LYS A CA 1
ATOM 983 C C . LYS A 1 123 ? -8.251 37.724 33.599 1.00 88.81 123 LYS A C 1
ATOM 985 O O . LYS A 1 123 ? -8.043 36.729 32.915 1.00 88.81 123 LYS A O 1
ATOM 990 N N . ALA A 1 124 ? -7.374 38.217 34.465 1.00 85.38 124 ALA A N 1
ATOM 991 C CA . ALA A 1 124 ? -6.143 37.539 34.861 1.00 85.38 124 ALA A CA 1
ATOM 992 C C . ALA A 1 124 ? -6.421 36.495 35.959 1.00 85.38 124 ALA A C 1
ATOM 994 O O . ALA A 1 124 ? -7.275 36.720 36.828 1.00 85.38 124 ALA A O 1
ATOM 995 N N . ILE A 1 125 ? -5.709 35.370 35.926 1.00 82.38 125 ILE A N 1
ATOM 996 C CA . ILE A 1 125 ? -5.761 34.296 36.927 1.00 82.38 125 ILE A CA 1
ATOM 997 C C . ILE A 1 125 ? -4.468 34.292 37.739 1.00 82.38 125 ILE A C 1
ATOM 999 O O . ILE A 1 125 ? -3.390 34.527 37.206 1.00 82.38 125 ILE A O 1
ATOM 1003 N N . ARG A 1 126 ? -4.598 34.061 39.047 1.00 67.19 126 ARG A N 1
ATOM 1004 C CA . ARG A 1 126 ? -3.466 33.852 39.953 1.00 67.19 126 ARG A CA 1
ATOM 1005 C C . ARG A 1 126 ? -3.239 32.357 40.135 1.00 67.19 126 ARG A C 1
ATOM 1007 O O . ARG A 1 126 ? -4.213 31.610 40.091 1.00 67.19 126 ARG A O 1
ATOM 1014 N N . ASP A 1 127 ? -1.986 31.982 40.371 1.00 62.25 127 ASP A N 1
ATOM 1015 C CA . ASP A 1 127 ? -1.566 30.624 40.741 1.00 62.25 127 ASP A CA 1
ATOM 1016 C C . ASP A 1 127 ? -1.619 29.603 39.581 1.00 62.25 127 ASP A C 1
ATOM 1018 O O . ASP A 1 127 ? -1.751 28.402 39.798 1.00 62.25 127 ASP A O 1
ATOM 1022 N N . ALA A 1 128 ? -1.529 30.089 38.337 1.00 58.81 128 ALA A N 1
ATOM 1023 C CA . ALA A 1 128 ? -1.117 29.277 37.194 1.00 58.81 128 ALA A CA 1
ATOM 1024 C C . ALA A 1 128 ? 0.407 29.436 37.066 1.00 58.81 128 ALA A C 1
ATOM 1026 O O . ALA A 1 128 ? 0.874 30.393 36.449 1.00 58.81 128 ALA A O 1
ATOM 1027 N N . ASP A 1 129 ? 1.156 28.590 37.774 1.00 49.59 129 ASP A N 1
ATOM 1028 C CA . ASP A 1 129 ? 2.620 28.648 37.852 1.00 49.59 129 ASP A CA 1
ATOM 1029 C C . ASP A 1 129 ? 3.255 28.072 36.573 1.00 49.59 129 ASP A C 1
ATOM 1031 O O . ASP A 1 129 ? 3.755 26.954 36.569 1.00 49.59 129 ASP A O 1
ATOM 1035 N N . ASP A 1 130 ? 3.241 28.855 35.492 1.00 51.84 130 ASP A N 1
ATOM 1036 C CA . ASP A 1 130 ? 3.949 28.556 34.240 1.00 51.84 130 ASP A CA 1
ATOM 1037 C C . ASP A 1 130 ? 5.059 29.599 34.031 1.00 51.84 130 ASP A C 1
ATOM 1039 O O . ASP A 1 130 ? 4.797 30.649 33.447 1.00 51.84 130 ASP A O 1
ATOM 1043 N N . TRP A 1 131 ? 6.261 29.343 34.574 1.00 52.97 131 TRP A N 1
ATOM 1044 C CA . TRP A 1 131 ? 7.600 29.878 34.219 1.00 52.97 131 TRP A CA 1
ATOM 1045 C C . TRP A 1 131 ? 7.750 31.316 33.636 1.00 52.97 131 TRP A C 1
ATOM 1047 O O . TRP A 1 131 ? 8.736 31.611 32.962 1.00 52.97 131 TRP A O 1
ATOM 1057 N N . THR A 1 132 ? 6.834 32.252 33.906 1.00 65.44 132 THR A N 1
ATOM 1058 C CA . THR A 1 132 ? 6.779 33.594 33.292 1.00 65.44 132 THR A CA 1
ATOM 1059 C C . THR A 1 132 ? 6.529 34.690 34.333 1.00 65.44 132 THR A C 1
ATOM 1061 O O . THR A 1 132 ? 5.956 34.459 35.396 1.00 65.44 132 THR A O 1
ATOM 1064 N N . ASP A 1 133 ? 6.964 35.924 34.051 1.00 70.69 133 ASP A N 1
ATOM 1065 C CA . ASP A 1 133 ? 6.732 37.100 34.906 1.00 70.69 133 ASP A CA 1
ATOM 1066 C C . ASP A 1 133 ? 5.356 37.766 34.675 1.00 70.69 133 ASP A C 1
ATOM 1068 O O . ASP A 1 133 ? 5.046 38.806 35.275 1.00 70.69 133 ASP A O 1
ATOM 1072 N N . HIS A 1 134 ? 4.510 37.141 33.847 1.00 80.56 134 HIS A N 1
ATOM 1073 C CA . HIS A 1 134 ? 3.135 37.536 33.550 1.00 80.56 134 HIS A CA 1
ATOM 1074 C C . HIS A 1 134 ? 2.118 36.566 34.183 1.00 80.56 134 HIS A C 1
ATOM 1076 O O . HIS A 1 134 ? 2.367 35.384 34.375 1.00 80.56 134 HIS A O 1
ATOM 1082 N N . LEU A 1 135 ? 0.929 37.073 34.504 1.00 81.00 135 LEU A N 1
ATOM 1083 C CA . LEU A 1 135 ? -0.229 36.298 34.938 1.00 81.00 135 LEU A CA 1
ATOM 1084 C C . LEU A 1 135 ? -1.071 35.909 33.725 1.00 81.00 135 LEU A C 1
ATOM 1086 O O . LEU A 1 135 ? -1.413 36.762 32.900 1.00 81.00 135 LEU A O 1
ATOM 1090 N N . LEU A 1 136 ? -1.501 34.648 33.685 1.00 81.88 136 LEU A N 1
ATOM 1091 C CA . LEU A 1 136 ? -2.343 34.112 32.621 1.00 81.88 136 LEU A CA 1
ATOM 1092 C C . LEU A 1 136 ? -3.646 34.913 32.462 1.00 81.88 136 LEU A C 1
ATOM 1094 O O . LEU A 1 136 ? -4.397 35.118 33.422 1.00 81.88 136 LEU A O 1
ATOM 1098 N N . VAL A 1 137 ? -3.960 35.315 31.228 1.00 83.94 137 VAL A N 1
ATOM 1099 C CA . VAL A 1 137 ? -5.220 35.988 30.881 1.00 83.94 137 VAL A CA 1
ATOM 1100 C C . VAL A 1 137 ? -6.203 34.997 30.273 1.00 83.94 137 VAL A C 1
ATOM 1102 O O . VAL A 1 137 ? -5.940 34.387 29.244 1.00 83.94 137 VAL A O 1
ATOM 1105 N N . ILE A 1 138 ? -7.396 34.903 30.859 1.00 86.25 138 ILE A N 1
ATOM 1106 C CA . ILE A 1 138 ? -8.502 34.105 30.328 1.00 86.25 138 ILE A CA 1
ATOM 1107 C C . ILE A 1 138 ? -9.606 35.017 29.812 1.00 86.25 138 ILE A C 1
ATOM 1109 O O . ILE A 1 138 ? -10.113 35.874 30.540 1.00 86.25 138 ILE A O 1
ATOM 1113 N N . SER A 1 139 ? -10.043 34.771 28.574 1.00 86.69 139 SER A N 1
ATOM 1114 C CA . SER A 1 139 ? -11.271 35.337 28.016 1.00 86.69 139 SER A CA 1
ATOM 1115 C C . SER A 1 139 ? -12.280 34.235 27.697 1.00 86.69 139 SER A C 1
ATOM 1117 O O . SER A 1 139 ? -12.057 33.397 26.828 1.00 86.69 139 SER A O 1
ATOM 1119 N N . GLN A 1 140 ? -13.409 34.228 28.404 1.00 87.00 140 GLN A N 1
ATOM 1120 C CA . GLN A 1 140 ? -14.517 33.316 28.134 1.00 87.00 140 GLN A CA 1
ATOM 1121 C C . GLN A 1 140 ? -15.455 33.947 27.111 1.00 87.00 140 GLN A C 1
ATOM 1123 O O . GLN A 1 140 ? -15.964 35.051 27.323 1.00 87.00 140 GLN A O 1
ATOM 1128 N N . MET A 1 141 ? -15.727 33.233 26.018 1.00 84.31 141 MET A N 1
ATOM 1129 C CA . MET A 1 141 ? -16.592 33.717 24.944 1.00 84.31 141 MET A CA 1
ATOM 1130 C C . MET A 1 141 ? -17.632 32.674 24.525 1.00 84.31 141 MET A C 1
ATOM 1132 O O . MET A 1 141 ? -17.345 31.484 24.409 1.00 84.31 141 MET A O 1
ATOM 1136 N N . ARG A 1 142 ? -18.854 33.126 24.239 1.00 83.69 142 ARG A N 1
ATOM 1137 C CA . ARG A 1 142 ? -19.940 32.320 23.685 1.00 83.69 142 ARG A CA 1
ATOM 1138 C C . ARG A 1 142 ? -19.807 32.245 22.169 1.00 83.69 142 ARG A C 1
ATOM 1140 O O . ARG A 1 142 ? -20.346 33.065 21.430 1.00 83.69 142 ARG A O 1
ATOM 1147 N N . ILE A 1 143 ? -19.134 31.212 21.685 1.00 77.56 143 ILE A N 1
ATOM 1148 C CA . ILE A 1 143 ? -18.969 31.005 20.248 1.00 77.56 143 ILE A CA 1
ATOM 1149 C C . ILE A 1 143 ? -20.116 30.135 19.735 1.00 77.56 143 ILE A C 1
ATOM 1151 O O . ILE A 1 143 ? -20.209 28.946 20.031 1.00 77.56 143 ILE A O 1
ATOM 1155 N N . ARG A 1 144 ? -21.007 30.719 18.926 1.00 67.31 144 ARG A N 1
ATOM 1156 C CA . ARG A 1 144 ? -21.968 29.935 18.139 1.00 67.31 144 ARG A CA 1
ATOM 1157 C C . ARG A 1 144 ? -21.258 29.351 16.926 1.00 67.31 144 ARG A C 1
ATOM 1159 O O . ARG A 1 144 ? -21.333 29.895 15.825 1.00 67.31 144 ARG A O 1
ATOM 1166 N N . LEU A 1 145 ? -20.577 28.233 17.138 1.00 58.59 145 LEU A N 1
ATOM 1167 C CA . LEU A 1 145 ? -20.120 27.391 16.046 1.00 58.59 145 LEU A CA 1
ATOM 1168 C C . LEU A 1 145 ? -21.373 26.815 15.389 1.00 58.59 145 LEU A C 1
ATOM 1170 O O . LEU A 1 145 ? -22.047 25.956 15.950 1.00 58.59 145 LEU A O 1
ATOM 1174 N N . ARG A 1 146 ? -21.732 27.314 14.201 1.00 49.53 146 ARG A N 1
ATOM 1175 C CA . ARG A 1 146 ? -22.564 26.490 13.327 1.00 49.53 146 ARG A CA 1
ATOM 1176 C C . ARG A 1 146 ? -21.684 25.292 13.003 1.00 49.53 146 ARG A C 1
ATOM 1178 O O . ARG A 1 146 ? -20.612 25.527 12.438 1.00 49.53 146 ARG A O 1
ATOM 1185 N N . PRO A 1 147 ? -22.097 24.050 13.318 1.00 41.97 147 PRO A N 1
ATOM 1186 C CA . PRO A 1 147 ? -21.472 22.909 12.687 1.00 41.97 147 PRO A CA 1
ATOM 1187 C C . PRO A 1 147 ? -21.479 23.256 11.210 1.00 41.97 147 PRO A C 1
ATOM 1189 O O . PRO A 1 147 ? -22.525 23.652 10.672 1.00 41.97 147 PRO A O 1
ATOM 1192 N N . ARG A 1 148 ? -20.328 23.174 10.551 1.00 38.34 148 ARG A N 1
ATOM 1193 C CA . ARG A 1 148 ? -20.363 22.996 9.114 1.00 38.34 148 ARG A CA 1
ATOM 1194 C C . ARG A 1 148 ? -21.044 21.640 8.976 1.00 38.34 148 ARG A C 1
ATOM 1196 O O . ARG A 1 148 ? -20.386 20.610 8.971 1.00 38.34 148 ARG A O 1
ATOM 1203 N N . ARG A 1 149 ? -22.386 21.626 8.957 1.00 37.78 149 ARG A N 1
ATOM 1204 C CA . ARG A 1 149 ? -23.114 20.578 8.271 1.00 37.78 149 ARG A CA 1
ATOM 1205 C C . ARG A 1 149 ? -22.410 20.606 6.929 1.00 37.78 149 ARG A C 1
ATOM 1207 O O . ARG A 1 149 ? -22.550 21.594 6.199 1.00 37.78 149 ARG A O 1
ATOM 1214 N N . ARG A 1 150 ? -21.581 19.581 6.658 1.00 35.09 150 ARG A N 1
ATOM 1215 C CA . ARG A 1 150 ? -21.332 19.170 5.277 1.00 35.09 150 ARG A CA 1
ATOM 1216 C C . ARG A 1 150 ? -22.696 19.350 4.636 1.00 35.09 150 ARG A C 1
ATOM 1218 O O . ARG A 1 150 ? -23.667 18.894 5.262 1.00 35.09 150 ARG A O 1
ATOM 1225 N N . PRO A 1 151 ? -22.827 20.130 3.552 1.00 32.31 151 PRO A N 1
ATOM 1226 C CA . PRO A 1 151 ? -24.108 20.167 2.896 1.00 32.31 151 PRO A CA 1
ATOM 1227 C C . PRO A 1 151 ? -24.531 18.703 2.813 1.00 32.31 151 PRO A C 1
ATOM 1229 O O . PRO A 1 151 ? -23.812 17.887 2.241 1.00 32.31 151 PRO A O 1
ATOM 1232 N N . GLN A 1 152 ? -25.675 18.370 3.412 1.00 37.84 152 GLN A N 1
ATOM 1233 C CA . GLN A 1 152 ? -26.510 17.325 2.856 1.00 37.84 152 GLN A CA 1
ATOM 1234 C C . GLN A 1 152 ? -26.973 17.871 1.496 1.00 37.84 152 GLN A C 1
ATOM 1236 O O . GLN A 1 152 ? -28.154 18.018 1.220 1.00 37.84 152 GLN A O 1
ATOM 1241 N N . GLY A 1 153 ? -26.026 18.211 0.616 1.00 32.09 153 GLY A N 1
ATOM 1242 C CA . GLY A 1 153 ? -26.147 17.685 -0.701 1.00 32.09 153 GLY A CA 1
ATOM 1243 C C . GLY A 1 153 ? -26.258 16.198 -0.443 1.00 32.09 153 GLY A C 1
ATOM 1244 O O . GLY A 1 153 ? -25.451 15.613 0.287 1.00 32.09 153 GLY A O 1
ATOM 1245 N N . LYS A 1 154 ? -27.260 15.590 -1.064 1.00 36.06 154 LYS A N 1
ATOM 1246 C CA . LYS A 1 154 ? -26.962 14.411 -1.868 1.00 36.06 154 LYS A CA 1
ATOM 1247 C C . LYS A 1 154 ? -25.456 14.426 -2.130 1.00 36.06 154 LYS A C 1
ATOM 1249 O O . LYS A 1 154 ? -24.989 15.420 -2.700 1.00 36.06 154 LYS A O 1
ATOM 1254 N N . HIS A 1 155 ? -24.693 13.463 -1.602 1.00 37.53 155 HIS A N 1
ATOM 1255 C CA . HIS A 1 155 ? -23.403 13.200 -2.219 1.00 37.53 155 HIS A CA 1
ATOM 1256 C C . HIS A 1 155 ? -23.731 13.240 -3.704 1.00 37.53 155 HIS A C 1
ATOM 1258 O O . HIS A 1 155 ? -24.574 12.470 -4.161 1.00 37.53 155 HIS A O 1
ATOM 1264 N N . GLY A 1 156 ? -23.234 14.258 -4.412 1.00 35.53 156 GLY A N 1
ATOM 1265 C CA . GLY A 1 156 ? -23.129 14.083 -5.837 1.00 35.53 156 GLY A CA 1
ATOM 1266 C C . GLY A 1 156 ? -22.353 12.789 -5.907 1.00 35.53 156 GLY A C 1
ATOM 1267 O O . GLY A 1 156 ? -21.282 12.708 -5.295 1.00 35.53 156 GLY A O 1
ATOM 1268 N N . SER A 1 157 ? -22.947 11.771 -6.509 1.00 44.34 157 SER A N 1
ATOM 1269 C CA . SER A 1 157 ? -22.277 10.552 -6.921 1.00 44.34 157 SER A CA 1
ATOM 1270 C C . SER A 1 157 ? -21.226 10.911 -7.982 1.00 44.34 157 SER A C 1
ATOM 1272 O O . SER A 1 157 ? -21.190 10.383 -9.083 1.00 44.34 157 SER A O 1
ATOM 1274 N N . GLY A 1 158 ? -20.368 11.891 -7.679 1.00 44.88 158 GLY A N 1
ATOM 1275 C CA . GLY A 1 158 ? -19.132 12.117 -8.384 1.00 44.88 158 GLY A CA 1
ATOM 1276 C C . GLY A 1 158 ? -18.330 10.863 -8.132 1.00 44.88 158 GLY A C 1
ATOM 1277 O O . GLY A 1 158 ? -17.942 10.595 -6.991 1.00 44.88 158 GLY A O 1
ATOM 1278 N N . LYS A 1 159 ? -18.210 10.062 -9.184 1.00 57.72 159 LYS A N 1
ATOM 1279 C CA . LYS A 1 159 ? -17.495 8.798 -9.182 1.00 57.72 159 LYS A CA 1
ATOM 1280 C C . LYS A 1 159 ? -16.111 9.027 -8.582 1.00 57.72 159 LYS A C 1
ATOM 1282 O O . LYS A 1 159 ? -15.471 10.049 -8.816 1.00 57.72 159 LYS A O 1
ATOM 1287 N N . ARG A 1 160 ? -15.717 8.098 -7.720 1.00 74.56 160 ARG A N 1
ATOM 1288 C CA . ARG A 1 160 ? -14.479 8.126 -6.940 1.00 74.56 160 ARG A CA 1
ATOM 1289 C C . ARG A 1 160 ? -13.491 7.157 -7.571 1.00 74.56 160 ARG A C 1
ATOM 1291 O O . ARG A 1 160 ? -13.158 6.136 -6.979 1.00 74.56 160 ARG A O 1
ATOM 1298 N N . GLU A 1 161 ? -13.126 7.402 -8.827 1.00 88.44 161 GLU A N 1
ATOM 1299 C CA . GLU A 1 161 ? -12.333 6.426 -9.568 1.00 88.44 161 GLU A CA 1
ATOM 1300 C C . GLU A 1 161 ? -10.908 6.315 -9.013 1.00 88.44 161 GLU A C 1
ATOM 1302 O O . GLU A 1 161 ? -10.290 7.315 -8.641 1.00 88.44 161 GLU A O 1
ATOM 1307 N N . CYS A 1 162 ? -10.388 5.091 -8.976 1.00 90.88 162 CYS A N 1
ATOM 1308 C CA . CYS A 1 162 ? -9.020 4.775 -8.579 1.00 90.88 162 CYS A CA 1
ATOM 1309 C C . CYS A 1 162 ? -8.355 3.985 -9.706 1.00 90.88 162 CYS A C 1
ATOM 1311 O O . CYS A 1 162 ? -8.977 3.099 -10.294 1.00 90.88 162 CYS A O 1
ATOM 1313 N N . ILE A 1 163 ? -7.097 4.299 -10.008 1.00 95.06 163 ILE A N 1
ATOM 1314 C CA . ILE A 1 163 ? -6.319 3.564 -11.012 1.00 95.06 163 ILE A CA 1
ATOM 1315 C C . ILE A 1 163 ? -5.314 2.683 -10.280 1.00 95.06 163 ILE A C 1
ATOM 1317 O O . ILE A 1 163 ? -4.549 3.169 -9.453 1.00 95.06 163 ILE A O 1
ATOM 1321 N N . SER A 1 164 ? -5.317 1.386 -10.577 1.00 96.19 164 SER A N 1
ATOM 1322 C CA . SER A 1 164 ? -4.334 0.453 -10.019 1.00 96.19 164 SER A CA 1
ATOM 1323 C C . SER A 1 164 ? -3.187 0.240 -11.003 1.00 96.19 164 SER A C 1
ATOM 1325 O O . SER A 1 164 ? -3.431 -0.074 -12.166 1.00 96.19 164 SER A O 1
ATOM 1327 N N . VAL A 1 165 ? -1.948 0.376 -10.551 1.00 97.69 165 VAL A N 1
ATOM 1328 C CA . VAL A 1 165 ? -0.743 0.161 -11.354 1.00 97.69 165 VAL A CA 1
ATOM 1329 C C . VAL A 1 165 ? 0.046 -0.991 -10.753 1.00 97.69 165 VAL A C 1
ATOM 1331 O O . VAL A 1 165 ? 0.388 -0.965 -9.577 1.00 97.69 165 VAL A O 1
ATOM 1334 N N . HIS A 1 166 ? 0.313 -2.012 -11.556 1.00 97.81 166 HIS A N 1
ATOM 1335 C CA . HIS A 1 166 ? 0.970 -3.247 -11.139 1.00 97.81 166 HIS A CA 1
ATOM 1336 C C . HIS A 1 166 ? 2.328 -3.322 -11.826 1.00 97.81 166 HIS A C 1
ATOM 1338 O O . HIS A 1 166 ? 2.375 -3.415 -13.052 1.00 97.81 166 HIS A O 1
ATOM 1344 N N . VAL A 1 167 ? 3.411 -3.235 -11.052 1.00 97.25 167 VAL A N 1
ATOM 1345 C CA . VAL A 1 167 ? 4.777 -3.076 -11.566 1.00 97.25 167 VAL A CA 1
ATOM 1346 C C . VAL A 1 167 ? 5.643 -4.291 -11.234 1.00 97.25 167 VAL A C 1
ATOM 1348 O O . VAL A 1 167 ? 5.819 -4.658 -10.069 1.00 97.25 167 VAL A O 1
ATOM 1351 N N . GLY A 1 168 ? 6.228 -4.883 -12.278 1.00 94.94 168 GLY A N 1
ATOM 1352 C CA . GLY A 1 168 ? 7.105 -6.050 -12.202 1.00 94.94 168 GLY A CA 1
ATOM 1353 C C . GLY A 1 168 ? 6.374 -7.343 -11.830 1.00 94.94 168 GLY A C 1
ATOM 1354 O O . GLY A 1 168 ? 5.197 -7.334 -11.467 1.00 94.94 168 GLY A O 1
ATOM 1355 N N . GLN A 1 169 ? 7.094 -8.466 -11.864 1.00 92.62 169 GLN A N 1
ATOM 1356 C CA . GLN A 1 169 ? 6.540 -9.800 -11.606 1.00 92.62 169 GLN A CA 1
ATOM 1357 C C . GLN A 1 169 ? 5.654 -9.883 -10.350 1.00 92.62 169 GLN A C 1
ATOM 1359 O O . GLN A 1 169 ? 4.517 -10.349 -10.428 1.00 92.62 169 GLN A O 1
ATOM 1364 N N . ALA A 1 170 ? 6.151 -9.426 -9.196 1.00 91.44 170 ALA A N 1
ATOM 1365 C CA . ALA A 1 170 ? 5.403 -9.480 -7.939 1.00 91.44 170 ALA A CA 1
ATOM 1366 C C . ALA A 1 170 ? 4.107 -8.657 -8.005 1.00 91.44 170 ALA A C 1
ATOM 1368 O O . ALA A 1 170 ? 3.037 -9.173 -7.682 1.00 91.44 170 ALA A O 1
ATOM 1369 N N . GLY A 1 171 ? 4.189 -7.413 -8.492 1.00 94.44 171 GLY A N 1
ATOM 1370 C CA . GLY A 1 171 ? 3.031 -6.537 -8.649 1.00 94.44 171 GLY A CA 1
ATOM 1371 C C . GLY A 1 171 ? 1.991 -7.126 -9.601 1.00 94.44 171 GLY A C 1
ATOM 1372 O O . GLY A 1 171 ? 0.809 -7.171 -9.271 1.00 94.44 171 GLY A O 1
ATOM 1373 N N . VAL A 1 172 ? 2.421 -7.657 -10.750 1.00 95.31 172 VAL A N 1
ATOM 1374 C CA . VAL A 1 172 ? 1.534 -8.274 -11.750 1.00 95.31 172 VAL A CA 1
ATOM 1375 C C . VAL A 1 172 ? 0.827 -9.511 -11.189 1.00 95.31 172 VAL A C 1
ATOM 1377 O O . VAL A 1 172 ? -0.388 -9.647 -11.345 1.00 95.31 172 VAL A O 1
ATOM 1380 N N . GLN A 1 173 ? 1.548 -10.399 -10.498 1.00 93.69 173 GLN A N 1
ATOM 1381 C CA . GLN A 1 173 ? 0.962 -11.612 -9.918 1.00 93.69 173 GLN A CA 1
ATOM 1382 C C . GLN A 1 173 ? -0.003 -11.306 -8.762 1.00 93.69 173 GLN A C 1
ATOM 1384 O O . GLN A 1 173 ? -1.083 -11.902 -8.696 1.00 93.69 173 GLN A O 1
ATOM 1389 N N . MET A 1 174 ? 0.341 -10.355 -7.884 1.00 93.62 174 MET A N 1
ATOM 1390 C CA . MET A 1 174 ? -0.575 -9.848 -6.855 1.00 93.62 174 MET A CA 1
ATOM 1391 C C . MET A 1 174 ? -1.819 -9.226 -7.488 1.00 93.62 174 MET A C 1
ATOM 1393 O O . MET A 1 174 ? -2.940 -9.515 -7.067 1.00 93.62 174 MET A O 1
ATOM 1397 N N . GLY A 1 175 ? -1.628 -8.411 -8.526 1.00 94.19 175 GLY A N 1
ATOM 1398 C CA . GLY A 1 175 ? -2.698 -7.774 -9.277 1.00 94.19 175 GLY A CA 1
ATOM 1399 C C . GLY A 1 175 ? -3.666 -8.786 -9.872 1.00 94.19 175 GLY A C 1
ATOM 1400 O O . GLY A 1 175 ? -4.875 -8.632 -9.716 1.00 94.19 175 GLY A O 1
ATOM 1401 N N . ASN A 1 176 ? -3.157 -9.857 -10.484 1.00 94.44 176 ASN A N 1
ATOM 1402 C CA . ASN A 1 176 ? -3.988 -10.913 -11.060 1.00 94.44 176 ASN A CA 1
ATOM 1403 C C . ASN A 1 176 ? -4.899 -11.564 -9.999 1.00 94.44 176 ASN A C 1
ATOM 1405 O O . ASN A 1 176 ? -6.106 -11.682 -10.210 1.00 94.44 176 ASN A O 1
ATOM 1409 N N . ALA A 1 177 ? -4.354 -11.883 -8.818 1.00 94.06 177 ALA A N 1
ATOM 1410 C CA . ALA A 1 177 ? -5.139 -12.414 -7.699 1.00 94.06 177 ALA A CA 1
ATOM 1411 C C . ALA A 1 177 ? -6.156 -11.394 -7.144 1.00 94.06 177 ALA A C 1
ATOM 1413 O O . ALA A 1 177 ? -7.289 -11.753 -6.822 1.00 94.06 177 ALA A O 1
ATOM 1414 N N . CYS A 1 178 ? -5.783 -10.111 -7.058 1.00 95.12 178 CYS A N 1
ATOM 1415 C CA . CYS A 1 178 ? -6.683 -9.046 -6.604 1.00 95.12 178 CYS A CA 1
ATOM 1416 C C . CYS A 1 178 ? -7.866 -8.847 -7.559 1.00 95.12 178 CYS A C 1
ATOM 1418 O O . CYS A 1 178 ? -9.009 -8.777 -7.111 1.00 95.12 178 CYS A O 1
ATOM 1420 N N . TRP A 1 179 ? -7.618 -8.785 -8.870 1.00 95.19 179 TRP A N 1
ATOM 1421 C CA . TRP A 1 179 ? -8.677 -8.592 -9.863 1.00 95.19 179 TRP A CA 1
ATOM 1422 C C . TRP A 1 179 ? -9.565 -9.823 -10.028 1.00 95.19 179 TRP A C 1
ATOM 1424 O O . TRP A 1 179 ? -10.768 -9.652 -10.220 1.00 95.19 179 TRP A O 1
ATOM 1434 N N . GLU A 1 180 ? -9.024 -11.038 -9.884 1.00 94.75 180 GLU A N 1
ATOM 1435 C CA . GLU A 1 180 ? -9.835 -12.257 -9.767 1.00 94.75 180 GLU A CA 1
ATOM 1436 C C . GLU A 1 180 ? -10.832 -12.127 -8.607 1.00 94.75 180 GLU A C 1
ATOM 1438 O O . GLU A 1 180 ? -12.035 -12.332 -8.785 1.00 94.75 180 GLU A O 1
ATOM 1443 N N . LEU A 1 181 ? -10.352 -11.719 -7.429 1.00 93.88 181 LEU A N 1
ATOM 1444 C CA . LEU A 1 181 ? -11.201 -11.546 -6.257 1.00 93.88 181 LEU A CA 1
ATOM 1445 C C . LEU A 1 181 ? -12.225 -10.415 -6.439 1.00 93.88 181 LEU A C 1
ATOM 1447 O O . LEU A 1 181 ? -13.388 -10.593 -6.085 1.00 93.88 181 LEU A O 1
ATOM 1451 N N . TYR A 1 182 ? -11.839 -9.280 -7.027 1.00 93.94 182 TYR A N 1
ATOM 1452 C CA . TYR A 1 182 ? -12.775 -8.187 -7.313 1.00 93.94 182 TYR A CA 1
ATOM 1453 C C . TYR A 1 182 ? -13.882 -8.618 -8.271 1.00 93.94 182 TYR A C 1
ATOM 1455 O O . TYR A 1 182 ? -15.045 -8.288 -8.040 1.00 93.94 182 TYR A O 1
ATOM 1463 N N . CYS A 1 183 ? -13.555 -9.392 -9.309 1.00 92.56 183 CYS A N 1
ATOM 1464 C CA . CYS A 1 183 ? -14.562 -9.917 -10.225 1.00 92.56 183 CYS A CA 1
ATOM 1465 C C . CYS A 1 183 ? -15.563 -10.814 -9.491 1.00 92.56 183 CYS A C 1
ATOM 1467 O O . CYS A 1 183 ? -16.771 -10.640 -9.643 1.00 92.56 183 CYS A O 1
ATOM 1469 N N . LEU A 1 184 ? -15.079 -11.712 -8.629 1.00 92.19 184 LEU A N 1
ATOM 1470 C CA . LEU A 1 184 ? -15.937 -12.592 -7.835 1.00 92.19 184 LEU A CA 1
ATOM 1471 C C . LEU A 1 184 ? -16.821 -11.826 -6.844 1.00 92.19 184 LEU A C 1
ATOM 1473 O O . LEU A 1 184 ? -17.997 -12.154 -6.705 1.00 92.19 184 LEU A O 1
ATOM 1477 N N . GLU A 1 185 ? -16.285 -10.801 -6.181 1.00 90.38 185 GLU A N 1
ATOM 1478 C CA . GLU A 1 185 ? -17.044 -9.983 -5.231 1.00 90.38 185 GLU A CA 1
ATOM 1479 C C . GLU A 1 185 ? -18.152 -9.159 -5.903 1.00 90.38 185 GLU A C 1
ATOM 1481 O O . GLU A 1 185 ? -19.219 -8.968 -5.321 1.00 90.38 185 GLU A O 1
ATOM 1486 N N . HIS A 1 186 ? -17.920 -8.689 -7.130 1.00 88.38 186 HIS A N 1
ATOM 1487 C CA . HIS A 1 186 ? -18.899 -7.913 -7.894 1.00 88.38 186 HIS A CA 1
ATOM 1488 C C . HIS A 1 186 ? -19.772 -8.771 -8.827 1.00 88.38 186 HIS A C 1
ATOM 1490 O O . HIS A 1 186 ? -20.710 -8.257 -9.429 1.00 88.38 186 HIS A O 1
ATOM 1496 N N . GLY A 1 187 ? -19.513 -10.078 -8.938 1.00 88.06 187 GLY A N 1
ATOM 1497 C CA . GLY A 1 187 ? -20.243 -10.970 -9.845 1.00 88.06 187 GLY A CA 1
ATOM 1498 C C . GLY A 1 187 ? -19.936 -10.736 -11.331 1.00 88.06 187 GLY A C 1
ATOM 1499 O O . GLY A 1 187 ? -20.768 -11.049 -12.185 1.00 88.06 187 GLY A O 1
ATOM 1500 N N . ILE A 1 188 ? -18.757 -10.188 -11.635 1.00 90.38 188 ILE A N 1
ATOM 1501 C CA . ILE A 1 188 ? -18.258 -9.966 -12.993 1.00 90.38 188 ILE A CA 1
ATOM 1502 C C . ILE A 1 188 ? -17.618 -11.261 -13.494 1.00 90.38 188 ILE A C 1
ATOM 1504 O O . ILE A 1 188 ? -16.801 -11.885 -12.815 1.00 90.38 188 ILE A O 1
ATOM 1508 N N . GLN A 1 189 ? -18.007 -11.680 -14.692 1.00 91.69 189 GLN A N 1
ATOM 1509 C CA . GLN A 1 189 ? -17.467 -12.865 -15.343 1.00 91.69 189 GLN A CA 1
ATOM 1510 C C . GLN A 1 189 ? -16.075 -12.584 -15.943 1.00 91.69 189 GLN A C 1
ATOM 1512 O O . GLN A 1 189 ? -15.735 -11.429 -16.202 1.00 91.69 189 GLN A O 1
ATOM 1517 N N . PRO A 1 190 ? -15.257 -13.615 -16.227 1.00 92.06 190 PRO A N 1
ATOM 1518 C CA . PRO A 1 190 ? -13.919 -13.420 -16.799 1.00 92.06 190 PRO A CA 1
ATOM 1519 C C . PRO A 1 190 ? -13.872 -12.724 -18.172 1.00 92.06 190 PRO A C 1
ATOM 1521 O O . PRO A 1 190 ? -12.818 -12.234 -18.581 1.00 92.06 190 PRO A O 1
ATOM 1524 N N . ASP A 1 191 ? -14.996 -12.670 -18.890 1.00 89.12 191 ASP A N 1
ATOM 1525 C CA . ASP A 1 191 ? -15.170 -11.928 -20.146 1.00 89.12 191 ASP A CA 1
ATOM 1526 C C . ASP A 1 191 ? -15.536 -10.440 -19.936 1.00 89.12 191 ASP A C 1
ATOM 1528 O O . ASP A 1 191 ? -15.611 -9.669 -20.897 1.00 89.12 191 ASP A O 1
ATOM 1532 N N . GLY A 1 192 ? -15.724 -10.025 -18.679 1.00 88.00 192 GLY A N 1
ATOM 1533 C CA . GLY A 1 192 ? -16.131 -8.687 -18.258 1.00 88.00 192 GLY A CA 1
ATOM 1534 C C . GLY A 1 192 ? -17.644 -8.454 -18.276 1.00 88.00 192 GLY A C 1
ATOM 1535 O O . GLY A 1 192 ? -18.078 -7.326 -18.051 1.00 88.00 192 GLY A O 1
ATOM 1536 N N . GLN A 1 193 ? -18.465 -9.470 -18.551 1.00 88.06 193 GLN A N 1
ATOM 1537 C CA . GLN A 1 193 ? -19.922 -9.343 -18.487 1.00 88.06 193 GLN A CA 1
ATOM 1538 C C . GLN A 1 193 ? -20.421 -9.428 -17.042 1.00 88.06 193 GLN A C 1
ATOM 1540 O O . GLN A 1 193 ? -19.923 -10.216 -16.237 1.00 88.06 193 GLN A O 1
ATOM 1545 N N . MET A 1 194 ? -21.455 -8.651 -16.723 1.00 84.50 194 MET A N 1
ATOM 1546 C CA . MET A 1 194 ? -22.104 -8.661 -15.412 1.00 84.50 194 MET A CA 1
ATOM 1547 C C . MET A 1 194 ? -23.610 -8.904 -15.587 1.00 84.50 194 MET A C 1
ATOM 1549 O O . MET A 1 194 ? -24.371 -7.959 -15.766 1.00 84.50 194 MET A O 1
ATOM 1553 N N . PRO A 1 195 ? -24.083 -10.166 -15.542 1.00 77.38 195 PRO A N 1
ATOM 1554 C CA . PRO A 1 195 ? -25.496 -10.491 -15.776 1.00 77.38 195 PRO A CA 1
ATOM 1555 C C . PRO A 1 195 ? -26.469 -9.870 -14.760 1.00 77.38 195 PRO A C 1
ATOM 1557 O O . PRO A 1 195 ? -27.671 -9.792 -15.011 1.00 77.38 195 PRO A O 1
ATOM 1560 N N . SER A 1 196 ? -25.963 -9.490 -13.584 1.00 70.31 196 SER A N 1
ATOM 1561 C CA . SER A 1 196 ? -26.713 -8.831 -12.514 1.00 70.31 196 SER A CA 1
ATOM 1562 C C . SER A 1 196 ? -26.944 -7.340 -12.762 1.00 70.31 196 SER A C 1
ATOM 1564 O O . SER A 1 196 ? -27.869 -6.787 -12.162 1.00 70.31 196 SER A O 1
ATOM 1566 N N . ASP A 1 197 ? -26.158 -6.708 -13.635 1.00 65.00 197 ASP A N 1
ATOM 1567 C CA . ASP A 1 197 ? -26.309 -5.298 -13.970 1.00 65.00 197 ASP A CA 1
ATOM 1568 C C . ASP A 1 197 ? -27.461 -5.117 -14.971 1.00 65.00 197 ASP A C 1
ATOM 1570 O O . ASP A 1 197 ? -27.435 -5.591 -16.108 1.00 65.00 197 ASP A O 1
ATOM 1574 N N . LYS A 1 198 ? -28.531 -4.462 -14.513 1.00 59.91 198 LYS A N 1
ATOM 1575 C CA . LYS A 1 198 ? -29.725 -4.162 -15.323 1.00 59.91 198 LYS A CA 1
ATOM 1576 C C . LYS A 1 198 ? -29.664 -2.768 -15.948 1.00 59.91 198 LYS A C 1
ATOM 1578 O O . LYS A 1 198 ? -30.602 -2.379 -16.644 1.00 59.91 198 LYS A O 1
ATOM 1583 N N . THR A 1 199 ? -28.597 -2.022 -15.690 1.00 58.91 199 THR A N 1
ATOM 1584 C CA . THR A 1 199 ? -28.417 -0.612 -16.032 1.00 58.91 199 THR A CA 1
ATOM 1585 C C . THR A 1 199 ? -27.246 -0.434 -16.986 1.00 58.91 199 THR A C 1
ATOM 1587 O O . THR A 1 199 ? -26.338 0.341 -16.724 1.00 58.91 199 THR A O 1
ATOM 1590 N N . ILE A 1 200 ? -27.312 -1.093 -18.147 1.00 55.91 200 ILE A N 1
ATOM 1591 C CA . ILE A 1 200 ? -26.351 -0.877 -19.237 1.00 55.91 200 ILE A CA 1
ATOM 1592 C C . ILE A 1 200 ? -26.328 0.623 -19.593 1.00 55.91 200 ILE A C 1
ATOM 1594 O O . ILE A 1 200 ? -27.334 1.173 -20.054 1.00 55.91 200 ILE A O 1
ATOM 1598 N N . GLY A 1 201 ? -25.198 1.292 -19.359 1.00 53.28 201 GLY A N 1
ATOM 1599 C CA . GLY A 1 201 ? -24.989 2.728 -19.568 1.00 53.28 201 GLY A CA 1
ATOM 1600 C C . GLY A 1 201 ? -25.473 3.643 -18.432 1.00 53.28 201 GLY A C 1
ATOM 1601 O O . GLY A 1 201 ? -25.437 4.869 -18.575 1.00 53.28 201 GLY A O 1
ATOM 1602 N N . GLY A 1 202 ? -25.928 3.081 -17.310 1.00 49.94 202 GLY A N 1
ATOM 1603 C CA . GLY A 1 202 ? -26.392 3.787 -16.116 1.00 49.94 202 GLY A CA 1
ATOM 1604 C C . GLY A 1 202 ? -25.347 3.756 -15.007 1.00 49.94 202 GLY A C 1
ATOM 1605 O O . GLY A 1 202 ? -25.558 3.136 -13.976 1.00 49.94 202 GLY A O 1
ATOM 1606 N N . GLY A 1 203 ? -24.206 4.414 -15.211 1.00 50.16 203 GLY A N 1
ATOM 1607 C CA . GLY A 1 203 ? -23.068 4.304 -14.298 1.00 50.16 203 GLY A CA 1
ATOM 1608 C C . GLY A 1 203 ? -23.224 5.041 -12.963 1.00 50.16 203 GLY A C 1
ATOM 1609 O O . GLY A 1 203 ? -22.489 5.997 -12.753 1.00 50.16 203 GLY A O 1
ATOM 1610 N N . ASP A 1 204 ? -24.120 4.622 -12.072 1.00 52.72 204 ASP A N 1
ATOM 1611 C CA . ASP A 1 204 ? -24.262 5.186 -10.712 1.00 52.72 204 ASP A CA 1
ATOM 1612 C C . ASP A 1 204 ? -23.920 4.170 -9.598 1.00 52.72 204 ASP A C 1
ATOM 1614 O O . ASP A 1 204 ? -24.022 4.485 -8.414 1.00 52.72 204 ASP A O 1
ATOM 1618 N N . ASP A 1 205 ? -23.453 2.968 -9.963 1.00 63.03 205 ASP A N 1
ATOM 1619 C CA . ASP A 1 205 ? -23.081 1.926 -9.000 1.00 63.03 205 ASP A CA 1
ATOM 1620 C C . ASP A 1 205 ? -21.664 2.099 -8.424 1.00 63.03 205 ASP A C 1
ATOM 1622 O O . ASP A 1 205 ? -20.729 2.526 -9.113 1.00 63.03 205 ASP A O 1
ATOM 1626 N N . SER A 1 206 ? -21.489 1.711 -7.153 1.00 65.38 206 SER A N 1
ATOM 1627 C CA . SER A 1 206 ? -20.261 1.901 -6.360 1.00 65.38 206 SER A CA 1
ATOM 1628 C C . SER A 1 206 ? -19.022 1.178 -6.905 1.00 65.38 206 SER A C 1
ATOM 1630 O O . SER A 1 206 ? -17.908 1.557 -6.562 1.00 65.38 206 SER A O 1
ATOM 1632 N N . PHE A 1 207 ? -19.182 0.175 -7.774 1.00 71.06 207 PHE A N 1
ATOM 1633 C CA . PHE A 1 207 ? -18.067 -0.567 -8.379 1.00 71.06 207 PHE A CA 1
ATOM 1634 C C . PHE A 1 207 ? -17.437 0.139 -9.593 1.00 71.06 207 PHE A C 1
ATOM 1636 O O . PHE A 1 207 ? -16.323 -0.201 -10.001 1.00 71.06 207 PHE A O 1
ATOM 1643 N N . ASN A 1 208 ? -18.083 1.182 -10.133 1.00 79.81 208 ASN A N 1
ATOM 1644 C CA . ASN A 1 208 ? -17.522 2.026 -11.200 1.00 79.81 208 ASN A CA 1
ATOM 1645 C C . ASN A 1 208 ? -16.252 2.787 -10.774 1.00 79.81 208 ASN A C 1
ATOM 1647 O O . ASN A 1 208 ? -15.573 3.403 -11.602 1.00 79.81 208 ASN A O 1
ATOM 1651 N N . THR A 1 209 ? -15.921 2.756 -9.480 1.00 83.81 209 THR A N 1
ATOM 1652 C CA . THR A 1 209 ? -14.666 3.279 -8.940 1.00 83.81 209 THR A CA 1
ATOM 1653 C C . THR A 1 209 ? -13.453 2.517 -9.480 1.00 83.81 209 THR A C 1
ATOM 1655 O O . THR A 1 209 ? -12.445 3.143 -9.802 1.00 83.81 209 THR A O 1
ATOM 1658 N N . PHE A 1 210 ? -13.561 1.197 -9.660 1.00 89.31 210 PHE A N 1
ATOM 1659 C CA . PHE A 1 210 ? -12.472 0.333 -10.141 1.00 89.31 210 PHE A CA 1
ATOM 1660 C C . PHE A 1 210 ? -12.688 -0.184 -11.567 1.00 89.31 210 PHE A C 1
ATOM 1662 O O . PHE A 1 210 ? -11.718 -0.557 -12.226 1.00 89.31 210 PHE A O 1
ATOM 1669 N N . PHE A 1 211 ? -13.925 -0.180 -12.067 1.00 90.50 211 PHE A N 1
ATOM 1670 C CA . PHE A 1 211 ? -14.254 -0.613 -13.426 1.00 90.50 211 PHE A CA 1
ATOM 1671 C C . PHE A 1 211 ? -14.745 0.560 -14.285 1.00 90.50 211 PHE A C 1
ATOM 1673 O O . PHE A 1 211 ? -15.362 1.510 -13.799 1.00 90.50 211 PHE A O 1
ATOM 1680 N N . SER A 1 212 ? -14.454 0.517 -15.581 1.00 88.88 212 SER A N 1
ATOM 1681 C CA . SER A 1 212 ? -15.106 1.331 -16.600 1.00 88.88 212 SER A CA 1
ATOM 1682 C C . SER A 1 212 ? -16.094 0.471 -17.383 1.00 88.88 212 SER A C 1
ATOM 1684 O O . SER A 1 212 ? -15.807 -0.672 -17.732 1.00 88.88 212 SER A O 1
ATOM 1686 N N . GLU A 1 213 ? -17.277 1.012 -17.649 1.00 85.31 213 GLU A N 1
ATOM 1687 C CA . GLU A 1 213 ? -18.293 0.335 -18.448 1.00 85.31 213 GLU A CA 1
ATOM 1688 C C . GLU A 1 213 ? -18.145 0.738 -19.921 1.00 85.31 213 GLU A C 1
ATOM 1690 O O . GLU A 1 213 ? -18.015 1.918 -20.261 1.00 85.31 213 GLU A O 1
ATOM 1695 N N . THR A 1 214 ? -18.154 -0.249 -20.808 1.00 85.00 214 THR A N 1
ATOM 1696 C CA . THR A 1 214 ? -18.192 -0.038 -22.260 1.00 85.00 214 THR A CA 1
ATOM 1697 C C . THR A 1 214 ? -19.630 -0.105 -22.773 1.00 85.00 214 THR A C 1
ATOM 1699 O O . THR A 1 214 ? -20.485 -0.747 -22.172 1.00 85.00 214 THR A O 1
ATOM 1702 N N . GLY A 1 215 ? -19.906 0.477 -23.946 1.00 77.94 215 GLY A N 1
ATOM 1703 C CA . GLY A 1 215 ? -21.255 0.466 -24.534 1.00 77.94 215 GLY A CA 1
ATOM 1704 C C . GLY A 1 215 ? -21.832 -0.925 -24.851 1.00 77.94 215 GLY A C 1
ATOM 1705 O O . GLY A 1 215 ? -23.015 -1.030 -25.156 1.00 77.94 215 GLY A O 1
ATOM 1706 N N . SER A 1 216 ? -21.027 -1.993 -24.779 1.00 80.38 216 SER A N 1
ATOM 1707 C CA . SER A 1 216 ? -21.472 -3.387 -24.915 1.00 80.38 216 SER A CA 1
ATOM 1708 C C . SER A 1 216 ? -21.774 -4.075 -23.573 1.00 80.38 216 SER A C 1
ATOM 1710 O O . SER A 1 216 ? -21.872 -5.302 -23.542 1.00 80.38 216 SER A O 1
ATOM 1712 N N . GLY A 1 217 ? -21.855 -3.323 -22.467 1.00 81.50 217 GLY A N 1
ATOM 1713 C CA . GLY A 1 217 ? -22.087 -3.849 -21.113 1.00 81.50 217 GLY A CA 1
ATOM 1714 C C . GLY A 1 217 ? -20.879 -4.571 -20.505 1.00 81.50 217 GLY A C 1
ATOM 1715 O O . GLY A 1 217 ? -20.990 -5.227 -19.471 1.00 81.50 217 GLY A O 1
ATOM 1716 N N . LYS A 1 218 ? -19.709 -4.481 -21.153 1.00 89.00 218 LYS A N 1
ATOM 1717 C CA . LYS A 1 218 ? -18.468 -5.069 -20.643 1.00 89.00 218 LYS A CA 1
ATOM 1718 C C . LYS A 1 218 ? -17.799 -4.105 -19.670 1.00 89.00 218 LYS A C 1
ATOM 1720 O O . LYS A 1 218 ? -17.553 -2.949 -20.024 1.00 89.00 218 LYS A O 1
ATOM 1725 N N . HIS A 1 219 ? -17.449 -4.627 -18.504 1.00 90.06 219 HIS A N 1
ATOM 1726 C CA . HIS A 1 219 ? -16.741 -3.952 -17.431 1.00 90.06 219 HIS A CA 1
ATOM 1727 C C . HIS A 1 219 ? -15.239 -4.204 -17.566 1.00 90.06 219 HIS A C 1
ATOM 1729 O O . HIS A 1 219 ? -14.782 -5.346 -17.536 1.00 90.06 219 HIS A O 1
ATOM 1735 N N . VAL A 1 220 ? -14.468 -3.134 -17.742 1.00 92.31 220 VAL A N 1
ATOM 1736 C CA . VAL A 1 220 ? -13.016 -3.176 -17.933 1.00 92.31 220 VAL A CA 1
ATOM 1737 C C . VAL A 1 220 ? -12.328 -2.593 -16.696 1.00 92.31 220 VAL A C 1
ATOM 1739 O O . VAL A 1 220 ? -12.659 -1.483 -16.283 1.00 92.31 220 VAL A O 1
ATOM 1742 N N . PRO A 1 221 ? -11.366 -3.295 -16.083 1.00 94.62 221 PRO A N 1
ATOM 1743 C CA . PRO A 1 221 ? -10.581 -2.770 -14.972 1.00 94.62 221 PRO A CA 1
ATOM 1744 C C . PRO A 1 221 ? -9.858 -1.460 -15.305 1.00 94.62 221 PRO A C 1
ATOM 1746 O O . PRO A 1 221 ? -9.241 -1.312 -16.365 1.00 94.62 221 PRO A O 1
ATOM 1749 N N . ARG A 1 222 ? -9.844 -0.529 -14.349 1.00 94.81 222 ARG A N 1
ATOM 1750 C CA . ARG A 1 222 ? -8.967 0.653 -14.345 1.00 94.81 222 ARG A CA 1
ATOM 1751 C C . ARG A 1 222 ? -7.585 0.257 -13.827 1.00 94.81 222 ARG A C 1
ATOM 1753 O O . ARG A 1 222 ? -7.138 0.709 -12.773 1.00 94.81 222 ARG A O 1
ATOM 1760 N N . ALA A 1 223 ? -6.940 -0.645 -14.558 1.00 96.00 223 ALA A N 1
ATOM 1761 C CA . ALA A 1 223 ? -5.647 -1.210 -14.212 1.00 96.00 223 ALA A CA 1
ATOM 1762 C C . ALA A 1 223 ? -4.624 -0.957 -15.318 1.00 96.00 223 ALA A C 1
ATOM 1764 O O . ALA A 1 223 ? -4.980 -0.953 -16.495 1.00 96.00 223 ALA A O 1
ATOM 1765 N N . VAL A 1 224 ? -3.359 -0.807 -14.942 1.00 97.25 224 VAL A N 1
ATOM 1766 C CA . VAL A 1 224 ? -2.215 -0.899 -15.854 1.00 97.25 224 VAL A CA 1
ATOM 1767 C C . VAL A 1 224 ? -1.251 -1.925 -15.284 1.00 97.25 224 VAL A C 1
ATOM 1769 O O . VAL A 1 224 ? -0.908 -1.860 -14.107 1.00 97.25 224 VAL A O 1
ATOM 1772 N N . PHE A 1 225 ? -0.834 -2.874 -16.113 1.00 97.38 225 PHE A N 1
ATOM 1773 C CA . PHE A 1 225 ? 0.197 -3.848 -15.784 1.00 97.38 225 PHE A CA 1
ATOM 1774 C C . PHE A 1 225 ? 1.439 -3.499 -16.581 1.00 97.38 225 PHE A C 1
ATOM 1776 O O . PHE A 1 225 ? 1.364 -3.330 -17.800 1.00 97.38 225 PHE A O 1
ATOM 1783 N N . VAL A 1 226 ? 2.561 -3.375 -15.888 1.00 96.69 226 VAL A N 1
ATOM 1784 C CA . VAL A 1 226 ? 3.839 -3.010 -16.480 1.00 96.69 226 VAL A CA 1
ATOM 1785 C C . VAL A 1 226 ? 4.889 -3.990 -16.007 1.00 96.69 226 VAL A C 1
ATOM 1787 O O . VAL A 1 226 ? 5.102 -4.152 -14.807 1.00 96.69 226 VAL A O 1
ATOM 1790 N N . ASP A 1 227 ? 5.588 -4.592 -16.954 1.00 96.44 227 ASP A N 1
ATOM 1791 C CA . ASP A 1 227 ? 6.826 -5.301 -16.672 1.00 96.44 227 ASP A CA 1
ATOM 1792 C C . ASP A 1 227 ? 7.843 -5.030 -17.785 1.00 96.44 227 ASP A C 1
ATOM 1794 O O . ASP A 1 227 ? 7.479 -4.769 -18.934 1.00 96.44 227 ASP A O 1
ATOM 1798 N N . LEU A 1 228 ? 9.127 -5.040 -17.442 1.00 93.38 228 LEU A N 1
ATOM 1799 C CA . LEU A 1 228 ? 10.211 -4.859 -18.410 1.00 93.38 228 LEU A CA 1
ATOM 1800 C C . LEU A 1 228 ? 10.483 -6.158 -19.187 1.00 93.38 228 LEU A C 1
ATOM 1802 O O . LEU A 1 228 ? 10.999 -6.115 -20.301 1.00 93.38 228 LEU A O 1
ATOM 1806 N N . GLU A 1 229 ? 10.019 -7.291 -18.659 1.00 89.75 229 GLU A N 1
ATOM 1807 C CA . GLU A 1 229 ? 10.007 -8.592 -19.326 1.00 89.75 229 GLU A CA 1
ATOM 1808 C C . GLU A 1 229 ? 8.571 -9.019 -19.701 1.00 89.75 229 GLU A C 1
ATOM 1810 O O . GLU A 1 229 ? 7.635 -8.777 -18.939 1.00 89.75 229 GLU A O 1
ATOM 1815 N N . PRO A 1 230 ? 8.345 -9.684 -20.850 1.00 91.62 230 PRO A N 1
ATOM 1816 C CA . PRO A 1 230 ? 6.998 -10.078 -21.263 1.00 91.62 230 PRO A CA 1
ATOM 1817 C C . PRO A 1 230 ? 6.391 -11.260 -20.489 1.00 91.62 230 PRO A C 1
ATOM 1819 O O . PRO A 1 230 ? 5.168 -11.360 -20.434 1.00 91.62 230 PRO A O 1
ATOM 1822 N N . THR A 1 231 ? 7.201 -12.138 -19.890 1.00 92.12 231 THR A N 1
ATOM 1823 C CA . THR A 1 231 ? 6.786 -13.472 -19.414 1.00 92.12 231 THR A CA 1
ATOM 1824 C C . THR A 1 231 ? 5.539 -13.451 -18.524 1.00 92.12 231 THR A C 1
ATOM 1826 O O . THR A 1 231 ? 4.547 -14.115 -18.820 1.00 92.12 231 THR A O 1
ATOM 1829 N N . VAL A 1 232 ? 5.545 -12.643 -17.463 1.00 91.94 232 VAL A N 1
ATOM 1830 C CA . VAL A 1 232 ? 4.465 -12.632 -16.458 1.00 91.94 232 VAL A CA 1
ATOM 1831 C C . VAL A 1 232 ? 3.211 -11.926 -16.981 1.00 91.94 232 VAL A C 1
ATOM 1833 O O . VAL A 1 232 ? 2.084 -12.311 -16.673 1.00 91.94 232 VAL A O 1
ATOM 1836 N N . VAL A 1 233 ? 3.375 -10.902 -17.817 1.00 93.06 233 VAL A N 1
ATOM 1837 C CA . VAL A 1 233 ? 2.241 -10.201 -18.435 1.00 93.06 233 VAL A CA 1
ATOM 1838 C C . VAL A 1 233 ? 1.606 -11.055 -19.539 1.00 93.06 233 VAL A C 1
ATOM 1840 O O . VAL A 1 233 ? 0.389 -11.014 -19.727 1.00 93.06 233 VAL A O 1
ATOM 1843 N N . ASP A 1 234 ? 2.386 -11.878 -20.238 1.00 92.56 234 ASP A N 1
ATOM 1844 C CA . ASP A 1 234 ? 1.878 -12.827 -21.231 1.00 92.56 234 ASP A CA 1
ATOM 1845 C C . ASP A 1 234 ? 1.022 -13.934 -20.592 1.00 92.56 234 ASP A C 1
ATOM 1847 O O . ASP A 1 234 ? 0.029 -14.367 -21.189 1.00 92.56 234 ASP A O 1
ATOM 1851 N N . GLU A 1 235 ? 1.304 -14.327 -19.346 1.00 93.19 235 GLU A N 1
ATOM 1852 C CA . GLU A 1 235 ? 0.402 -15.185 -18.563 1.00 93.19 235 GLU A CA 1
ATOM 1853 C C . GLU A 1 235 ? -0.962 -14.513 -18.342 1.00 93.19 235 GLU A C 1
ATOM 1855 O O . GLU A 1 235 ? -2.000 -15.160 -18.477 1.00 93.19 235 GLU A O 1
ATOM 1860 N N . VAL A 1 236 ? -1.001 -13.198 -18.095 1.00 92.81 236 VAL A N 1
ATOM 1861 C CA . VAL A 1 236 ? -2.267 -12.443 -17.990 1.00 92.81 236 VAL A CA 1
ATOM 1862 C C . VAL A 1 236 ? -2.984 -12.381 -19.345 1.00 92.81 236 VAL A C 1
ATOM 1864 O O . VAL A 1 236 ? -4.204 -12.546 -19.412 1.00 92.81 236 VAL A O 1
ATOM 1867 N N . ARG A 1 237 ? -2.239 -12.214 -20.448 1.00 92.44 237 ARG A N 1
ATOM 1868 C CA . ARG A 1 237 ? -2.786 -12.199 -21.822 1.00 92.44 237 ARG A CA 1
ATOM 1869 C C . ARG A 1 237 ? -3.342 -13.551 -22.272 1.00 92.44 237 ARG A C 1
ATOM 1871 O O . ARG A 1 237 ? -4.177 -13.592 -23.176 1.00 92.44 237 ARG A O 1
ATOM 1878 N N . THR A 1 238 ? -2.883 -14.654 -21.688 1.00 92.88 238 THR A N 1
ATOM 1879 C CA . THR A 1 238 ? -3.283 -16.018 -22.080 1.00 92.88 238 THR A CA 1
ATOM 1880 C C . THR A 1 238 ? -4.138 -16.735 -21.035 1.00 92.88 238 THR A C 1
ATOM 1882 O O . THR A 1 238 ? -4.788 -17.727 -21.369 1.00 92.88 238 THR A O 1
ATOM 1885 N N . GLY A 1 239 ? -4.198 -16.212 -19.810 1.00 91.50 239 GLY A N 1
ATOM 1886 C CA . GLY A 1 239 ? -4.929 -16.784 -18.687 1.00 91.50 239 GLY A CA 1
ATOM 1887 C C . GLY A 1 239 ? -6.450 -16.632 -18.764 1.00 91.50 239 GLY A C 1
ATOM 1888 O O . GLY A 1 239 ? -7.029 -16.170 -19.751 1.00 91.50 239 GLY A O 1
ATOM 1889 N N . THR A 1 240 ? -7.121 -17.016 -17.676 1.00 91.50 240 THR A N 1
ATOM 1890 C CA . THR A 1 240 ? -8.592 -17.028 -17.565 1.00 91.50 240 THR A CA 1
ATOM 1891 C C . THR A 1 240 ? -9.214 -15.655 -17.838 1.00 91.50 240 THR A C 1
ATOM 1893 O O . THR A 1 240 ? -10.206 -15.560 -18.556 1.00 91.50 240 THR A O 1
ATOM 1896 N N . TYR A 1 241 ? -8.592 -14.587 -17.328 1.00 92.38 241 TYR A N 1
ATOM 1897 C CA . TYR A 1 241 ? -9.056 -13.199 -17.445 1.00 92.38 241 TYR A CA 1
ATOM 1898 C C . TYR A 1 241 ? -8.477 -12.453 -18.658 1.00 92.38 241 TYR A C 1
ATOM 1900 O O . TYR A 1 241 ? -8.518 -11.225 -18.713 1.00 92.38 241 TYR A O 1
ATOM 1908 N N . ARG A 1 242 ? -7.979 -13.168 -19.677 1.00 91.94 242 ARG A N 1
ATOM 1909 C CA . ARG A 1 242 ? -7.400 -12.565 -20.895 1.00 91.94 242 ARG A CA 1
ATOM 1910 C C . ARG A 1 242 ? -8.315 -11.576 -21.620 1.00 91.94 242 ARG A C 1
ATOM 1912 O O . ARG A 1 242 ? -7.839 -10.701 -22.333 1.00 91.94 242 ARG A O 1
ATOM 1919 N N . GLN A 1 243 ? -9.632 -11.747 -21.491 1.00 91.75 243 GLN A N 1
ATOM 1920 C CA . GLN A 1 243 ? -10.618 -10.871 -22.120 1.00 91.75 243 GLN A CA 1
ATOM 1921 C C . GLN A 1 243 ? -11.006 -9.695 -21.227 1.00 91.75 243 GLN A C 1
ATOM 1923 O O . GLN A 1 243 ? -11.619 -8.766 -21.736 1.00 91.75 243 GLN A O 1
ATOM 1928 N N . LEU A 1 244 ? -10.665 -9.697 -19.939 1.00 92.75 244 LEU A N 1
ATOM 1929 C CA . LEU A 1 244 ? -11.098 -8.672 -18.994 1.00 92.75 244 LEU A CA 1
ATOM 1930 C C . LEU A 1 244 ? -10.375 -7.336 -19.230 1.00 92.75 244 LEU A C 1
ATOM 1932 O O . LEU A 1 244 ? -11.013 -6.287 -19.323 1.00 92.75 244 LEU A O 1
ATOM 1936 N N . PHE A 1 245 ? -9.049 -7.382 -19.362 1.00 93.12 245 PHE A N 1
ATOM 1937 C CA . PHE A 1 245 ? -8.198 -6.198 -19.495 1.00 93.12 245 PHE A CA 1
ATOM 1938 C C . PHE A 1 245 ? -8.157 -5.666 -20.927 1.00 93.12 245 PHE A C 1
ATOM 1940 O O . PHE A 1 245 ? -8.269 -6.416 -21.902 1.00 93.12 245 PHE A O 1
ATOM 1947 N N . HIS A 1 246 ? -7.959 -4.356 -21.072 1.00 91.94 246 HIS A N 1
ATOM 1948 C CA . HIS A 1 246 ? -7.694 -3.783 -22.384 1.00 91.94 246 HIS A CA 1
ATOM 1949 C C . HIS A 1 246 ? -6.245 -4.114 -22.794 1.00 91.94 246 HIS A C 1
ATOM 1951 O O . HIS A 1 246 ? -5.339 -3.864 -22.002 1.00 91.94 246 HIS A O 1
ATOM 1957 N N . PRO A 1 247 ? -5.965 -4.615 -24.014 1.00 91.12 247 PRO A N 1
ATOM 1958 C CA . PRO A 1 247 ? -4.608 -5.024 -24.403 1.00 91.12 247 PRO A CA 1
ATOM 1959 C C . PRO A 1 247 ? -3.559 -3.916 -24.261 1.00 91.12 247 PRO A C 1
ATOM 1961 O O . PRO A 1 247 ? -2.404 -4.180 -23.951 1.00 91.12 247 PRO A O 1
ATOM 1964 N N . GLU A 1 248 ? -3.970 -2.661 -24.439 1.00 91.06 248 GLU A N 1
ATOM 1965 C CA . GLU A 1 248 ? -3.090 -1.501 -24.282 1.00 91.06 248 GLU A CA 1
ATOM 1966 C C . GLU A 1 248 ? -2.722 -1.164 -22.828 1.00 91.06 248 GLU A C 1
ATOM 1968 O O . GLU A 1 248 ? -1.829 -0.352 -22.609 1.00 91.06 248 GLU A O 1
ATOM 1973 N N . GLN A 1 249 ? -3.415 -1.749 -21.848 1.00 92.88 249 GLN A N 1
ATOM 1974 C CA . GLN A 1 249 ? -3.086 -1.639 -20.423 1.00 92.88 249 GLN A CA 1
ATOM 1975 C C . GLN A 1 249 ? -2.014 -2.651 -19.996 1.00 92.88 249 GLN A C 1
ATOM 1977 O O . GLN A 1 249 ? -1.498 -2.547 -18.888 1.00 92.88 249 GLN A O 1
ATOM 1982 N N . LEU A 1 250 ? -1.707 -3.637 -20.846 1.00 95.69 250 LEU A N 1
ATOM 1983 C CA . LEU A 1 250 ? -0.736 -4.697 -20.589 1.00 95.69 250 LEU A CA 1
ATOM 1984 C C . LEU A 1 250 ? 0.571 -4.350 -21.306 1.00 95.69 250 LEU A C 1
ATOM 1986 O O . LEU A 1 250 ? 0.765 -4.695 -22.475 1.00 95.69 250 LEU A O 1
ATOM 1990 N N . ILE A 1 251 ? 1.444 -3.629 -20.612 1.00 95.88 251 ILE A N 1
ATOM 1991 C CA . ILE A 1 251 ? 2.661 -3.032 -21.158 1.00 95.88 251 ILE A CA 1
ATOM 1992 C C . ILE A 1 251 ? 3.852 -3.923 -20.808 1.00 95.88 251 ILE A C 1
ATOM 1994 O O . ILE A 1 251 ? 4.061 -4.274 -19.651 1.00 95.88 251 ILE A O 1
ATOM 1998 N N . THR A 1 252 ? 4.628 -4.286 -21.826 1.00 95.00 252 THR A N 1
ATOM 1999 C CA . THR A 1 252 ? 5.778 -5.187 -21.698 1.00 95.00 252 THR A CA 1
ATOM 2000 C C . THR A 1 252 ? 6.993 -4.594 -22.389 1.00 95.00 252 THR A C 1
ATOM 2002 O O . THR A 1 252 ? 6.888 -4.177 -23.547 1.00 95.00 252 THR A O 1
ATOM 2005 N N . GLY A 1 253 ? 8.132 -4.591 -21.704 1.00 91.75 253 GLY A N 1
ATOM 2006 C CA . GLY A 1 253 ? 9.438 -4.342 -22.303 1.00 91.75 253 GLY A CA 1
ATOM 2007 C C . GLY A 1 253 ? 9.974 -5.561 -23.060 1.00 91.75 253 GLY A C 1
ATOM 2008 O O . GLY A 1 253 ? 9.257 -6.531 -23.322 1.00 91.75 253 GLY A O 1
ATOM 2009 N N . LYS A 1 254 ? 11.246 -5.481 -23.458 1.00 88.31 254 LYS A N 1
ATOM 2010 C CA . LYS A 1 254 ? 11.973 -6.576 -24.123 1.00 88.31 254 LYS A CA 1
ATOM 2011 C C . LYS A 1 254 ? 13.086 -7.163 -23.264 1.00 88.31 254 LYS A C 1
ATOM 2013 O O . LYS A 1 254 ? 13.443 -8.318 -23.465 1.00 88.31 254 LYS A O 1
ATOM 2018 N N . GLU A 1 255 ? 13.643 -6.356 -22.373 1.00 88.56 255 GLU A N 1
ATOM 2019 C CA . GLU A 1 255 ? 14.772 -6.700 -21.520 1.00 88.56 255 GLU A CA 1
ATOM 2020 C C . GLU A 1 255 ? 14.385 -6.430 -20.077 1.00 88.56 255 GLU A C 1
ATOM 2022 O O . GLU A 1 255 ? 13.801 -5.391 -19.778 1.00 88.56 255 GLU A O 1
ATOM 2027 N N . ASP A 1 256 ? 14.730 -7.348 -19.185 1.00 88.06 256 ASP A N 1
ATOM 2028 C CA . ASP A 1 256 ? 14.450 -7.205 -17.771 1.00 88.06 256 ASP A CA 1
ATOM 2029 C C . ASP A 1 256 ? 15.453 -6.260 -17.078 1.00 88.06 256 ASP A C 1
ATOM 2031 O O . ASP A 1 256 ? 16.518 -5.883 -17.592 1.00 88.06 256 ASP A O 1
ATOM 2035 N N . ALA A 1 257 ? 15.106 -5.864 -15.853 1.00 88.88 257 ALA A N 1
ATOM 2036 C CA . ALA A 1 257 ? 16.015 -5.124 -14.987 1.00 88.88 257 ALA A CA 1
ATOM 2037 C C . ALA A 1 257 ? 17.039 -6.029 -14.277 1.00 88.88 257 ALA A C 1
ATOM 2039 O O . ALA A 1 257 ? 17.866 -5.502 -13.541 1.00 88.88 257 ALA A O 1
ATOM 2040 N N . ALA A 1 258 ? 16.990 -7.358 -14.444 1.00 90.69 258 ALA A N 1
ATOM 2041 C CA . ALA A 1 258 ? 17.941 -8.324 -13.882 1.00 90.69 258 ALA A CA 1
ATOM 2042 C C . ALA A 1 258 ? 18.245 -8.122 -12.380 1.00 90.69 258 ALA A C 1
ATOM 2044 O O . ALA A 1 258 ? 19.393 -8.194 -11.942 1.00 90.69 258 ALA A O 1
ATOM 2045 N N . ASN A 1 259 ? 17.212 -7.832 -11.578 1.00 92.19 259 ASN A N 1
ATOM 2046 C CA . ASN A 1 259 ? 17.325 -7.490 -10.150 1.00 92.19 259 ASN A CA 1
ATOM 2047 C C . ASN A 1 259 ? 18.230 -6.285 -9.836 1.00 92.19 259 ASN A C 1
ATOM 2049 O O . ASN A 1 259 ? 18.769 -6.192 -8.738 1.00 92.19 259 ASN A O 1
ATOM 2053 N N . ASN A 1 260 ? 18.371 -5.344 -10.767 1.00 94.56 260 ASN A N 1
ATOM 2054 C CA . ASN A 1 260 ? 19.160 -4.131 -10.603 1.00 94.56 260 ASN A CA 1
ATOM 2055 C C . ASN A 1 260 ? 18.256 -2.888 -10.637 1.00 94.56 260 ASN A C 1
ATOM 2057 O O . ASN A 1 260 ? 17.645 -2.584 -11.665 1.00 94.56 260 ASN A O 1
ATOM 2061 N N . TYR A 1 261 ? 18.193 -2.162 -9.515 1.00 96.50 261 TYR A N 1
ATOM 2062 C CA . TYR A 1 261 ? 17.475 -0.887 -9.398 1.00 96.50 261 TYR A CA 1
ATOM 2063 C C . TYR A 1 261 ? 17.864 0.105 -10.502 1.00 96.50 261 TYR A C 1
ATOM 2065 O O . TYR A 1 261 ? 16.991 0.687 -11.145 1.00 96.50 261 TYR A O 1
ATOM 2073 N N . ALA A 1 262 ? 19.164 0.252 -10.779 1.00 96.19 262 ALA A N 1
ATOM 2074 C CA . ALA A 1 262 ? 19.660 1.237 -11.734 1.00 96.19 262 ALA A CA 1
ATOM 2075 C C . ALA A 1 262 ? 19.165 0.958 -13.161 1.00 96.19 262 ALA A C 1
ATOM 2077 O O . ALA A 1 262 ? 18.818 1.891 -13.881 1.00 96.19 262 ALA A O 1
ATOM 2078 N N . ARG A 1 263 ? 19.007 -0.317 -13.550 1.00 95.44 263 ARG A N 1
ATOM 2079 C CA . ARG A 1 263 ? 18.378 -0.673 -14.837 1.00 95.44 263 ARG A CA 1
ATOM 2080 C C . ARG A 1 263 ? 16.916 -0.252 -14.897 1.00 95.44 263 ARG A C 1
ATOM 2082 O O . ARG A 1 263 ? 16.464 0.313 -15.894 1.00 95.44 263 ARG A O 1
ATOM 2089 N N . GLY A 1 264 ? 16.179 -0.525 -13.821 1.00 95.12 264 GLY A N 1
ATOM 2090 C CA . GLY A 1 264 ? 14.769 -0.167 -13.704 1.00 95.12 264 GLY A CA 1
ATOM 2091 C C . GLY A 1 264 ? 14.529 1.344 -13.671 1.00 95.12 264 GLY A C 1
ATOM 2092 O O . GLY A 1 264 ? 13.497 1.791 -14.156 1.00 95.12 264 GLY A O 1
ATOM 2093 N N . HIS A 1 265 ? 15.469 2.123 -13.136 1.00 96.19 265 HIS A N 1
ATOM 2094 C CA . HIS A 1 265 ? 15.311 3.563 -12.935 1.00 96.19 265 HIS A CA 1
ATOM 2095 C C . HIS A 1 265 ? 15.982 4.418 -14.029 1.00 96.19 265 HIS A C 1
ATOM 2097 O O . HIS A 1 265 ? 15.385 5.356 -14.561 1.00 96.19 265 HIS A O 1
ATOM 2103 N N . TYR A 1 266 ? 17.225 4.102 -14.406 1.00 94.31 266 TYR A N 1
ATOM 2104 C CA . TYR A 1 266 ? 18.071 4.977 -15.224 1.00 94.31 266 TYR A CA 1
ATOM 2105 C C . TYR A 1 266 ? 18.203 4.570 -16.689 1.00 94.31 266 TYR A C 1
ATOM 2107 O O . TYR A 1 266 ? 18.261 5.475 -17.526 1.00 94.31 266 TYR A O 1
ATOM 2115 N N . THR A 1 267 ? 18.269 3.273 -17.007 1.00 93.06 267 THR A N 1
ATOM 2116 C CA . THR A 1 267 ? 18.501 2.793 -18.383 1.00 93.06 267 THR A CA 1
ATOM 2117 C C . THR A 1 267 ? 17.220 2.267 -19.017 1.00 93.06 267 THR A C 1
ATOM 2119 O O . THR A 1 267 ? 16.516 3.024 -19.685 1.00 93.06 267 THR A O 1
ATOM 2122 N N . ILE A 1 268 ? 16.871 1.007 -18.767 1.00 94.19 268 ILE A N 1
ATOM 2123 C CA . ILE A 1 268 ? 15.740 0.323 -19.410 1.00 94.19 268 ILE A CA 1
ATOM 2124 C C . ILE A 1 268 ? 14.402 0.984 -19.054 1.00 94.19 268 ILE A C 1
ATOM 2126 O O . ILE A 1 268 ? 13.546 1.176 -19.918 1.00 94.19 268 ILE A O 1
ATOM 2130 N N . GLY A 1 269 ? 14.217 1.397 -17.797 1.00 93.19 269 GLY A N 1
ATOM 2131 C CA . GLY A 1 269 ? 12.972 2.041 -17.367 1.00 93.19 269 GLY A CA 1
ATOM 2132 C C . GLY A 1 269 ? 12.646 3.339 -18.106 1.00 93.19 269 GLY A C 1
ATOM 2133 O O . GLY A 1 269 ? 11.478 3.610 -18.397 1.00 93.19 269 GLY A O 1
ATOM 2134 N N . LYS A 1 270 ? 13.668 4.119 -18.483 1.00 93.00 270 LYS A N 1
ATOM 2135 C CA . LYS A 1 270 ? 13.477 5.371 -19.228 1.00 93.00 270 LYS A CA 1
ATOM 2136 C C . LYS A 1 270 ? 12.952 5.150 -20.642 1.00 93.00 270 LYS A C 1
ATOM 2138 O O . LYS A 1 270 ? 12.320 6.046 -21.189 1.00 93.00 270 LYS A O 1
ATOM 2143 N N . GLU A 1 271 ? 13.171 3.977 -21.230 1.00 93.56 271 GLU A N 1
ATOM 2144 C CA . GLU A 1 271 ? 12.668 3.674 -22.572 1.00 93.56 271 GLU A CA 1
ATOM 2145 C C . GLU A 1 271 ? 11.149 3.456 -22.589 1.00 93.56 271 GLU A C 1
ATOM 2147 O O . GLU A 1 271 ? 10.497 3.723 -23.599 1.00 93.56 271 GLU A O 1
ATOM 2152 N N . ILE A 1 272 ? 10.573 2.978 -21.478 1.00 94.44 272 ILE A N 1
ATOM 2153 C CA . ILE A 1 272 ? 9.157 2.589 -21.405 1.00 94.44 272 ILE A CA 1
ATOM 2154 C C . ILE A 1 272 ? 8.284 3.571 -20.614 1.00 94.44 272 ILE A C 1
ATOM 2156 O O . ILE A 1 272 ? 7.061 3.556 -20.772 1.00 94.44 272 ILE A O 1
ATOM 2160 N N . ILE A 1 273 ? 8.875 4.432 -19.777 1.00 95.75 273 ILE A N 1
ATOM 2161 C CA . ILE A 1 273 ? 8.127 5.315 -18.869 1.00 95.75 273 ILE A CA 1
ATOM 2162 C C . ILE A 1 273 ? 7.127 6.217 -19.603 1.00 95.75 273 ILE A C 1
ATOM 2164 O O . ILE A 1 273 ? 5.974 6.311 -19.184 1.00 95.75 273 ILE A O 1
ATOM 2168 N N . ASP A 1 274 ? 7.512 6.800 -20.741 1.00 95.38 274 ASP A N 1
ATOM 2169 C CA . ASP A 1 274 ? 6.637 7.686 -21.520 1.00 95.38 274 ASP A CA 1
ATOM 2170 C C . ASP A 1 274 ? 5.403 6.946 -22.053 1.00 95.38 274 ASP A C 1
ATOM 2172 O O . ASP A 1 274 ? 4.291 7.481 -22.049 1.00 95.38 274 ASP A O 1
ATOM 2176 N N . LEU A 1 275 ? 5.573 5.682 -22.460 1.00 95.19 275 LEU A N 1
ATOM 2177 C CA . LEU A 1 275 ? 4.465 4.830 -22.888 1.00 95.19 275 LEU A CA 1
ATOM 2178 C C . LEU A 1 275 ? 3.513 4.554 -21.721 1.00 95.19 275 LEU A C 1
ATOM 2180 O O . LEU A 1 275 ? 2.298 4.655 -21.889 1.00 95.19 275 LEU A O 1
ATOM 2184 N N . VAL A 1 276 ? 4.046 4.219 -20.544 1.00 96.06 276 VAL A N 1
ATOM 2185 C CA . VAL A 1 276 ? 3.242 3.949 -19.342 1.00 96.06 276 VAL A CA 1
ATOM 2186 C C . VAL A 1 276 ? 2.454 5.188 -18.922 1.00 96.06 276 VAL A C 1
ATOM 2188 O O . VAL A 1 276 ? 1.249 5.090 -18.679 1.00 96.06 276 VAL A O 1
ATOM 2191 N N . LEU A 1 277 ? 3.093 6.359 -18.912 1.00 95.62 277 LEU A N 1
ATOM 2192 C CA . LEU A 1 277 ? 2.444 7.628 -18.585 1.00 95.62 277 LEU A CA 1
ATOM 2193 C C . LEU A 1 277 ? 1.339 7.987 -19.585 1.00 95.62 277 LEU A C 1
ATOM 2195 O O . LEU A 1 277 ? 0.268 8.416 -19.162 1.00 95.62 277 LEU A O 1
ATOM 2199 N N . ASP A 1 278 ? 1.531 7.754 -20.889 1.00 95.44 278 ASP A N 1
ATOM 2200 C CA . ASP A 1 278 ? 0.473 7.962 -21.891 1.00 95.44 278 ASP A CA 1
ATOM 2201 C C . ASP A 1 278 ? -0.748 7.059 -21.638 1.00 95.44 278 ASP A C 1
ATOM 2203 O O . ASP A 1 278 ? -1.897 7.505 -21.729 1.00 95.44 278 ASP A O 1
ATOM 2207 N N . ARG A 1 279 ? -0.532 5.791 -21.256 1.00 94.69 279 ARG A N 1
ATOM 2208 C CA . ARG A 1 279 ? -1.637 4.876 -20.915 1.00 94.69 279 ARG A CA 1
ATOM 2209 C C . ARG A 1 279 ? -2.349 5.281 -19.627 1.00 94.69 279 ARG A C 1
ATOM 2211 O O . ARG A 1 279 ? -3.581 5.261 -19.590 1.00 94.69 279 ARG A O 1
ATOM 2218 N N . LEU A 1 280 ? -1.605 5.686 -18.598 1.00 95.12 280 LEU A N 1
ATOM 2219 C CA . LEU A 1 280 ? -2.181 6.201 -17.352 1.00 95.12 280 LEU A CA 1
ATOM 2220 C C . LEU A 1 280 ? -2.968 7.488 -17.594 1.00 95.12 280 LEU A C 1
ATOM 2222 O O . LEU A 1 280 ? -4.067 7.636 -17.059 1.00 95.12 280 LEU A O 1
ATOM 2226 N N . ARG A 1 281 ? -2.473 8.366 -18.472 1.00 94.81 281 ARG A N 1
ATOM 2227 C CA . ARG A 1 281 ? -3.167 9.589 -18.875 1.00 94.81 281 ARG A CA 1
ATOM 2228 C C . ARG A 1 281 ? -4.502 9.287 -19.539 1.00 94.81 281 ARG A C 1
ATOM 2230 O O . ARG A 1 281 ? -5.521 9.793 -19.077 1.00 94.81 281 ARG A O 1
ATOM 2237 N N . LYS A 1 282 ? -4.530 8.370 -20.512 1.00 93.62 282 LYS A N 1
ATOM 2238 C CA . LYS A 1 282 ? -5.774 7.909 -21.158 1.00 93.62 282 LYS A CA 1
ATOM 2239 C C . LYS A 1 282 ? -6.797 7.369 -20.159 1.00 93.62 282 LYS A C 1
ATOM 2241 O O . LYS A 1 282 ? -7.985 7.641 -20.303 1.00 93.62 282 LYS A O 1
ATOM 2246 N N . LEU A 1 283 ? -6.357 6.622 -19.144 1.00 92.69 283 LEU A N 1
ATOM 2247 C CA . LEU A 1 283 ? -7.245 6.156 -18.076 1.00 92.69 283 LEU A CA 1
ATOM 2248 C C . LEU A 1 283 ? -7.719 7.293 -17.175 1.00 92.69 283 LEU A C 1
ATOM 2250 O O . LEU A 1 283 ? -8.889 7.321 -16.801 1.00 92.69 283 LEU A O 1
ATOM 2254 N N . SER A 1 284 ? -6.837 8.236 -16.851 1.00 92.25 284 SER A N 1
ATOM 2255 C CA . SER A 1 284 ? -7.187 9.403 -16.044 1.00 92.25 284 SER A CA 1
ATOM 2256 C C . SER A 1 284 ? -8.206 10.306 -16.744 1.00 92.25 284 SER A C 1
ATOM 2258 O O . SER A 1 284 ? -9.128 10.781 -16.089 1.00 92.25 284 SER A O 1
ATOM 2260 N N . ASP A 1 285 ? -8.112 10.455 -18.069 1.00 91.31 285 ASP A N 1
ATOM 2261 C CA . ASP A 1 285 ? -9.048 11.238 -18.885 1.00 91.31 285 ASP A CA 1
ATOM 2262 C C . ASP A 1 285 ? -10.443 10.591 -18.950 1.00 91.31 285 ASP A C 1
ATOM 2264 O O . ASP A 1 285 ? -11.449 11.273 -19.140 1.00 91.31 285 ASP A O 1
ATOM 2268 N N . GLN A 1 286 ? -10.523 9.268 -18.761 1.00 87.94 286 GLN A N 1
ATOM 2269 C CA . GLN A 1 286 ? -11.783 8.525 -18.643 1.00 87.94 286 GLN A CA 1
ATOM 2270 C C . GLN A 1 286 ? -12.402 8.599 -17.237 1.00 87.94 286 GLN A C 1
ATOM 2272 O O . GLN A 1 286 ? -13.500 8.072 -17.024 1.00 87.94 286 GLN A O 1
ATOM 2277 N N . CYS A 1 287 ? -11.710 9.190 -16.263 1.00 89.06 287 CYS A N 1
ATOM 2278 C CA . CYS A 1 287 ? -12.203 9.357 -14.901 1.00 89.06 287 CYS A CA 1
ATOM 2279 C C . CYS A 1 287 ? -12.833 10.742 -14.734 1.00 89.06 287 CYS A C 1
ATOM 2281 O O . CYS A 1 287 ? -12.256 11.764 -15.096 1.00 89.06 287 CYS A O 1
ATOM 2283 N N . THR A 1 288 ? -14.013 10.791 -14.122 1.00 86.00 288 THR A N 1
ATOM 2284 C CA . THR A 1 288 ? -14.693 12.061 -13.818 1.00 86.00 288 THR A CA 1
ATOM 2285 C C . THR A 1 288 ? -14.188 12.695 -12.520 1.00 86.00 288 THR A C 1
ATOM 2287 O O . THR A 1 288 ? -14.237 13.916 -12.366 1.00 86.00 288 THR A O 1
ATOM 2290 N N . GLY A 1 289 ? -13.662 11.880 -11.601 1.00 84.38 289 GLY A N 1
ATOM 2291 C CA . GLY A 1 289 ? -13.201 12.281 -10.280 1.00 84.38 289 GLY A CA 1
ATOM 2292 C C . GLY A 1 289 ? -12.103 11.365 -9.742 1.00 84.38 289 GLY A C 1
ATOM 2293 O O . GLY A 1 289 ? -12.243 10.824 -8.646 1.00 84.38 289 GLY A O 1
ATOM 2294 N N . LEU A 1 290 ? -10.987 11.240 -10.478 1.00 89.44 290 LEU A N 1
ATOM 2295 C CA . LEU A 1 290 ? -9.828 10.438 -10.058 1.00 89.44 290 LEU A CA 1
ATOM 2296 C C . LEU A 1 290 ? -9.388 10.819 -8.636 1.00 89.44 290 LEU A C 1
ATOM 2298 O O . LEU A 1 290 ? -8.994 11.967 -8.398 1.00 89.44 290 LEU A O 1
ATOM 2302 N N . GLN A 1 291 ? -9.428 9.862 -7.712 1.00 86.94 291 GLN A N 1
ATOM 2303 C CA . GLN A 1 291 ? -8.947 10.049 -6.345 1.00 86.94 291 GLN A CA 1
ATOM 2304 C C . GLN A 1 291 ? -7.426 9.922 -6.267 1.00 86.94 291 GLN A C 1
ATOM 2306 O O . GLN A 1 291 ? -6.761 10.765 -5.662 1.00 86.94 291 GLN A O 1
ATOM 2311 N N . GLY A 1 292 ? -6.884 8.884 -6.903 1.00 91.44 292 GLY A N 1
ATOM 2312 C CA . GLY A 1 292 ? -5.496 8.503 -6.719 1.00 91.44 292 GLY A CA 1
ATOM 2313 C C . GLY A 1 292 ? -5.084 7.240 -7.461 1.00 91.44 292 GLY A C 1
ATOM 2314 O O . GLY A 1 292 ? -5.854 6.673 -8.245 1.00 91.44 292 GLY A O 1
ATOM 2315 N N . PHE A 1 293 ? -3.857 6.820 -7.172 1.00 94.69 293 PHE A N 1
ATOM 2316 C CA . PHE A 1 293 ? -3.218 5.632 -7.718 1.00 94.69 293 PHE A CA 1
ATOM 2317 C C . PHE A 1 293 ? -2.954 4.614 -6.606 1.00 94.69 293 PHE A C 1
ATOM 2319 O O . PHE A 1 293 ? -2.544 4.984 -5.507 1.00 94.69 293 PHE A O 1
ATOM 2326 N N . LEU A 1 294 ? -3.195 3.338 -6.902 1.00 94.88 294 LEU A N 1
ATOM 2327 C CA . LEU A 1 294 ? -2.809 2.204 -6.062 1.00 94.88 294 LEU A CA 1
ATOM 2328 C C . LEU A 1 294 ? -1.671 1.471 -6.763 1.00 94.88 294 LEU A C 1
ATOM 2330 O O . LEU A 1 294 ? -1.882 0.948 -7.854 1.00 94.88 294 LEU A O 1
ATOM 2334 N N . ILE A 1 295 ? -0.484 1.451 -6.176 1.00 96.94 295 ILE A N 1
ATOM 2335 C CA . ILE A 1 295 ? 0.732 0.962 -6.822 1.00 96.94 295 ILE A CA 1
ATOM 2336 C C . ILE A 1 295 ? 1.165 -0.330 -6.145 1.00 96.94 295 ILE A C 1
ATOM 2338 O O . ILE A 1 295 ? 1.405 -0.364 -4.945 1.00 96.94 295 ILE A O 1
ATOM 2342 N N . PHE A 1 296 ? 1.243 -1.406 -6.916 1.00 97.25 296 PHE A N 1
ATOM 2343 C CA . PHE A 1 296 ? 1.603 -2.738 -6.444 1.00 97.25 296 PHE A CA 1
ATOM 2344 C C . PHE A 1 296 ? 2.978 -3.089 -6.987 1.00 97.25 296 PHE A C 1
ATOM 2346 O O . PHE A 1 296 ? 3.160 -3.144 -8.206 1.00 97.25 296 PHE A O 1
ATOM 2353 N N . HIS A 1 297 ? 3.940 -3.328 -6.100 1.00 96.44 297 HIS A N 1
ATOM 2354 C CA . HIS A 1 297 ? 5.322 -3.589 -6.491 1.00 96.44 297 HIS A CA 1
ATOM 2355 C C . HIS A 1 297 ? 6.085 -4.375 -5.414 1.00 96.44 297 HIS A C 1
ATOM 2357 O O . HIS A 1 297 ? 5.589 -4.625 -4.317 1.00 96.44 297 HIS A O 1
ATOM 2363 N N . SER A 1 298 ? 7.316 -4.778 -5.727 1.00 93.62 298 SER A N 1
ATOM 2364 C CA . SER A 1 298 ? 8.251 -5.377 -4.766 1.00 93.62 298 SER A CA 1
ATOM 2365 C C . SER A 1 298 ? 9.446 -4.471 -4.530 1.00 93.62 298 SER A C 1
ATOM 2367 O O . SER A 1 298 ? 9.982 -3.938 -5.501 1.00 93.62 298 SER A O 1
ATOM 2369 N N . PHE A 1 299 ? 9.964 -4.434 -3.305 1.00 91.94 299 PHE A N 1
ATOM 2370 C CA . PHE A 1 299 ? 11.228 -3.753 -3.016 1.00 91.94 299 PHE A CA 1
ATOM 2371 C C . PHE A 1 299 ? 12.458 -4.497 -3.561 1.00 91.94 299 PHE A C 1
ATOM 2373 O O . PHE A 1 299 ? 13.448 -3.879 -3.938 1.00 91.94 299 PHE A O 1
ATOM 2380 N N . GLY A 1 300 ? 12.392 -5.830 -3.649 1.00 88.19 300 GLY A N 1
ATOM 2381 C CA . GLY A 1 300 ? 13.540 -6.652 -4.037 1.00 88.19 300 GLY A CA 1
ATOM 2382 C C . GLY A 1 300 ? 13.861 -6.675 -5.536 1.00 88.19 300 GLY A C 1
ATOM 2383 O O . GLY A 1 300 ? 15.031 -6.750 -5.910 1.00 88.19 300 GLY A O 1
ATOM 2384 N N . GLY A 1 301 ? 12.850 -6.620 -6.407 1.00 91.12 301 GLY A N 1
ATOM 2385 C CA . GLY A 1 301 ? 13.041 -6.768 -7.855 1.00 91.12 301 GLY A CA 1
ATOM 2386 C C . GLY A 1 301 ? 13.517 -5.479 -8.524 1.00 91.12 301 GLY A C 1
ATOM 2387 O O . GLY A 1 301 ? 13.095 -4.398 -8.134 1.00 91.12 301 GLY A O 1
ATOM 2388 N N . GLY A 1 302 ? 14.335 -5.574 -9.576 1.00 93.50 302 GLY A N 1
ATOM 2389 C CA . GLY A 1 302 ? 14.869 -4.403 -10.299 1.00 93.50 302 GLY A CA 1
ATOM 2390 C C . GLY A 1 302 ? 13.783 -3.527 -10.942 1.00 93.50 302 GLY A C 1
ATOM 2391 O O . GLY A 1 302 ? 13.807 -2.309 -10.806 1.00 93.50 302 GLY A O 1
ATOM 2392 N N . THR A 1 303 ? 12.777 -4.147 -11.573 1.00 95.25 303 THR A N 1
ATOM 2393 C CA . THR A 1 303 ? 11.602 -3.439 -12.113 1.00 95.25 303 THR A CA 1
ATOM 2394 C C . THR A 1 303 ? 10.726 -2.901 -10.984 1.00 95.25 303 THR A C 1
ATOM 2396 O O . THR A 1 303 ? 10.376 -1.728 -10.974 1.00 95.25 303 THR A O 1
ATOM 2399 N N . GLY A 1 304 ? 10.396 -3.747 -10.002 1.00 94.69 304 GLY A N 1
ATOM 2400 C CA . GLY A 1 304 ? 9.515 -3.375 -8.892 1.00 94.69 304 GLY A CA 1
ATOM 2401 C C . GLY A 1 304 ? 10.071 -2.256 -8.009 1.00 94.69 304 GLY A C 1
ATOM 2402 O O . GLY A 1 304 ? 9.289 -1.506 -7.444 1.00 94.69 304 GLY A O 1
ATOM 2403 N N . SER A 1 305 ? 11.390 -2.118 -7.916 1.00 95.19 305 SER A N 1
ATOM 2404 C CA . SER A 1 305 ? 12.057 -1.037 -7.189 1.00 95.19 305 SER A CA 1
ATOM 2405 C C . SER A 1 305 ? 12.300 0.161 -8.114 1.00 95.19 305 SER A C 1
ATOM 2407 O O . SER A 1 305 ? 11.585 1.157 -8.045 1.00 95.19 305 SER A O 1
ATOM 2409 N N . GLY A 1 306 ? 13.235 0.033 -9.058 1.00 95.94 306 GLY A N 1
ATOM 2410 C CA . GLY A 1 306 ? 13.714 1.132 -9.897 1.00 95.94 306 GLY A CA 1
ATOM 2411 C C . GLY A 1 306 ? 12.646 1.780 -10.770 1.00 95.94 306 GLY A C 1
ATOM 2412 O O . GLY A 1 306 ? 12.527 3.007 -10.784 1.00 95.94 306 GLY A O 1
ATOM 2413 N N . PHE A 1 307 ? 11.840 0.974 -11.471 1.00 97.31 307 PHE A N 1
ATOM 2414 C CA . PHE A 1 307 ? 10.796 1.522 -12.341 1.00 97.31 307 PHE A CA 1
ATOM 2415 C C . PHE A 1 307 ? 9.657 2.145 -11.528 1.00 97.31 307 PHE A C 1
ATOM 2417 O O . PHE A 1 307 ? 9.095 3.155 -11.948 1.00 97.31 307 PHE A O 1
ATOM 2424 N N . THR A 1 308 ? 9.337 1.590 -10.355 1.00 97.50 308 THR A N 1
ATOM 2425 C CA . THR A 1 308 ? 8.334 2.177 -9.453 1.00 97.50 308 THR A CA 1
ATOM 2426 C C . THR A 1 308 ? 8.781 3.536 -8.936 1.00 97.50 308 THR A C 1
ATOM 2428 O O . THR A 1 308 ? 8.000 4.478 -9.016 1.00 97.50 308 THR A O 1
ATOM 2431 N N . SER A 1 309 ? 10.034 3.671 -8.494 1.00 96.31 309 SER A N 1
ATOM 2432 C CA . SER A 1 309 ? 10.600 4.959 -8.080 1.00 96.31 309 SER A CA 1
ATOM 2433 C C . SER A 1 309 ? 10.512 6.004 -9.194 1.00 96.31 309 SER A C 1
ATOM 2435 O O . SER A 1 309 ? 9.955 7.083 -8.993 1.00 96.31 309 SER A O 1
ATOM 2437 N N . LEU A 1 310 ? 10.932 5.639 -10.412 1.00 96.62 310 LEU A N 1
ATOM 2438 C CA . LEU A 1 310 ? 10.826 6.515 -11.583 1.00 96.62 310 LEU A CA 1
ATOM 2439 C C . LEU A 1 310 ? 9.366 6.896 -11.882 1.00 96.62 310 LEU A C 1
ATOM 2441 O O . LEU A 1 310 ? 9.061 8.043 -12.211 1.00 96.62 310 LEU A O 1
ATOM 2445 N N . LEU A 1 311 ? 8.443 5.939 -11.787 1.00 96.94 311 LEU A N 1
ATOM 2446 C CA . LEU A 1 311 ? 7.022 6.183 -12.010 1.00 96.94 311 LEU A CA 1
ATOM 2447 C C . LEU A 1 311 ? 6.435 7.121 -10.947 1.00 96.94 311 LEU A C 1
ATOM 2449 O O . LEU A 1 311 ? 5.656 8.007 -11.294 1.00 96.94 311 LEU A O 1
ATOM 2453 N N . MET A 1 312 ? 6.810 6.954 -9.680 1.00 96.06 312 MET A N 1
ATOM 2454 C CA . MET A 1 312 ? 6.336 7.761 -8.554 1.00 96.06 312 MET A CA 1
ATOM 2455 C C . MET A 1 312 ? 6.757 9.226 -8.663 1.00 96.06 312 MET A C 1
ATOM 2457 O O . MET A 1 312 ? 5.924 10.116 -8.460 1.00 96.06 312 MET A O 1
ATOM 2461 N N . GLU A 1 313 ? 7.998 9.487 -9.074 1.00 95.06 313 GLU A N 1
ATOM 2462 C CA . GLU A 1 313 ? 8.482 10.836 -9.387 1.00 95.06 313 GLU A CA 1
ATOM 2463 C C . GLU A 1 313 ? 7.619 11.490 -10.472 1.00 95.06 313 GLU A C 1
ATOM 2465 O O . GLU A 1 313 ? 7.094 12.596 -10.310 1.00 95.06 313 GLU A O 1
ATOM 2470 N N . ARG A 1 314 ? 7.402 10.779 -11.586 1.00 95.69 314 ARG A N 1
ATOM 2471 C CA . ARG A 1 314 ? 6.631 11.298 -12.726 1.00 95.69 314 ARG A CA 1
ATOM 2472 C C . ARG A 1 314 ? 5.158 11.500 -12.390 1.00 95.69 314 ARG A C 1
ATOM 2474 O O . ARG A 1 314 ? 4.580 12.514 -12.779 1.00 95.69 314 ARG A O 1
ATOM 2481 N N . LEU A 1 315 ? 4.557 10.584 -11.634 1.00 95.12 315 LEU A N 1
ATOM 2482 C CA . LEU A 1 315 ? 3.183 10.722 -11.153 1.00 95.12 315 LEU A CA 1
ATOM 2483 C C . LEU A 1 315 ? 3.033 11.896 -10.187 1.00 95.12 315 LEU A C 1
ATOM 2485 O O . LEU A 1 315 ? 1.999 12.559 -10.202 1.00 95.12 315 LEU A O 1
ATOM 2489 N N . SER A 1 316 ? 4.045 12.190 -9.374 1.00 94.25 316 SER A N 1
ATOM 2490 C CA . SER A 1 316 ? 4.030 13.354 -8.484 1.00 94.25 316 SER A CA 1
ATOM 2491 C C . SER A 1 316 ? 4.122 14.672 -9.255 1.00 94.25 316 SER A C 1
ATOM 2493 O O . SER A 1 316 ? 3.452 15.637 -8.887 1.00 94.25 316 SER A O 1
ATOM 2495 N N . VAL A 1 317 ? 4.859 14.701 -10.370 1.00 94.75 317 VAL A N 1
ATOM 2496 C CA . VAL A 1 317 ? 4.914 15.862 -11.275 1.00 94.75 317 VAL A CA 1
ATOM 2497 C C . VAL A 1 317 ? 3.577 16.076 -11.996 1.00 94.75 317 VAL A C 1
ATOM 2499 O O . VAL A 1 317 ? 3.018 17.173 -11.935 1.00 94.75 317 VAL A O 1
ATOM 2502 N N . ASP A 1 318 ? 3.031 15.039 -12.637 1.00 93.19 318 ASP A N 1
ATOM 2503 C CA . ASP A 1 318 ? 1.812 15.156 -13.453 1.00 93.19 318 ASP A CA 1
ATOM 2504 C C . ASP A 1 318 ? 0.533 15.245 -12.590 1.00 93.19 318 ASP A C 1
ATOM 2506 O O . ASP A 1 318 ? -0.421 15.949 -12.935 1.00 93.19 318 ASP A O 1
ATOM 2510 N N . TYR A 1 319 ? 0.506 14.561 -11.440 1.00 92.69 319 TYR A N 1
ATOM 2511 C CA . TYR A 1 319 ? -0.671 14.381 -10.582 1.00 92.69 319 TYR A CA 1
ATOM 2512 C C . TYR A 1 319 ? -0.410 14.719 -9.102 1.00 92.69 319 TYR A C 1
ATOM 2514 O O . TYR A 1 319 ? -0.976 14.086 -8.211 1.00 92.69 319 TYR A O 1
ATOM 2522 N N . GLY A 1 320 ? 0.370 15.762 -8.804 1.00 86.75 320 GLY A N 1
ATOM 2523 C CA . GLY A 1 320 ? 0.823 16.080 -7.436 1.00 86.75 320 GLY A CA 1
ATOM 2524 C C . GLY A 1 320 ? -0.253 16.279 -6.352 1.00 86.75 320 GLY A C 1
ATOM 2525 O O . GLY A 1 320 ? 0.050 16.200 -5.170 1.00 86.75 320 GLY A O 1
ATOM 2526 N N . LYS A 1 321 ? -1.526 16.504 -6.712 1.00 87.81 321 LYS A N 1
ATOM 2527 C CA . LYS A 1 321 ? -2.647 16.603 -5.746 1.00 87.81 321 LYS A CA 1
ATOM 2528 C C . LYS A 1 321 ? -3.385 15.283 -5.498 1.00 87.81 321 LYS A C 1
ATOM 2530 O O . LYS A 1 321 ? -4.352 15.273 -4.737 1.00 87.81 321 LYS A O 1
ATOM 2535 N N . LYS A 1 322 ? -3.040 14.221 -6.225 1.00 90.56 322 LYS A N 1
ATOM 2536 C CA . LYS A 1 322 ? -3.714 12.922 -6.163 1.00 90.56 322 LYS A CA 1
ATOM 2537 C C . LYS A 1 322 ? -2.976 12.009 -5.196 1.00 90.56 322 LYS A C 1
ATOM 2539 O O . LYS A 1 322 ? -1.743 11.984 -5.200 1.00 90.56 322 LYS A O 1
ATOM 2544 N N . SER A 1 323 ? -3.744 11.263 -4.407 1.00 90.88 323 SER A N 1
ATOM 2545 C CA . SER A 1 323 ? -3.178 10.338 -3.429 1.00 90.88 323 SER A CA 1
ATOM 2546 C C . SER A 1 323 ? -2.506 9.158 -4.131 1.00 90.88 323 SER A C 1
ATOM 2548 O O . SER A 1 323 ? -3.030 8.654 -5.127 1.00 90.88 323 SER A O 1
ATOM 2550 N N . LYS A 1 324 ? -1.365 8.708 -3.625 1.00 93.94 324 LYS A N 1
ATOM 2551 C CA . LYS A 1 324 ? -0.628 7.543 -4.122 1.00 93.94 324 LYS A CA 1
ATOM 2552 C C . LYS A 1 324 ? -0.418 6.597 -2.948 1.00 93.94 324 LYS A C 1
ATOM 2554 O O . LYS A 1 324 ? 0.228 6.966 -1.972 1.00 93.94 324 LYS A O 1
ATOM 2559 N N . LEU A 1 325 ? -1.039 5.423 -3.025 1.00 93.06 325 LEU A N 1
ATOM 2560 C CA . LEU A 1 325 ? -0.884 4.374 -2.024 1.00 93.06 325 LEU A CA 1
ATOM 2561 C C . LEU A 1 325 ? -0.085 3.224 -2.609 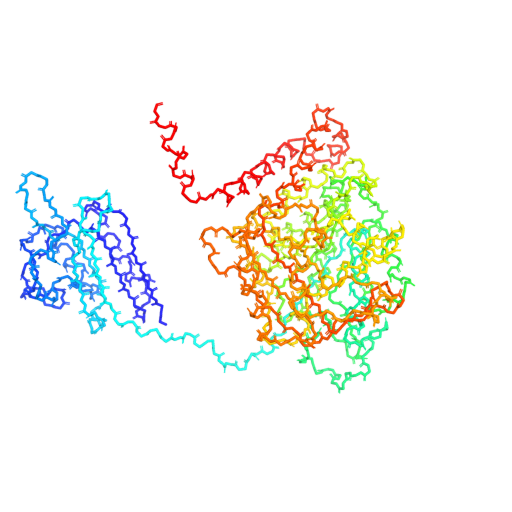1.00 93.06 325 LEU A C 1
ATOM 2563 O O . LEU A 1 325 ? -0.358 2.802 -3.733 1.00 93.06 325 LEU A O 1
ATOM 2567 N N . GLU A 1 326 ? 0.833 2.684 -1.825 1.00 94.94 326 GLU A N 1
ATOM 2568 C CA . GLU A 1 326 ? 1.678 1.572 -2.242 1.00 94.94 326 GLU A CA 1
ATOM 2569 C C . GLU A 1 326 ? 1.303 0.285 -1.508 1.00 94.94 326 GLU A C 1
ATOM 2571 O O . GLU A 1 326 ? 0.945 0.287 -0.332 1.00 94.94 326 GLU A O 1
ATOM 2576 N N . PHE A 1 327 ? 1.387 -0.830 -2.220 1.00 94.75 327 PHE A N 1
ATOM 2577 C CA . PHE A 1 327 ? 1.371 -2.181 -1.683 1.00 94.75 327 PHE A CA 1
ATOM 2578 C C . PHE A 1 327 ? 2.708 -2.813 -2.045 1.00 94.75 327 PHE A C 1
ATOM 2580 O O . PHE A 1 327 ? 2.906 -3.276 -3.175 1.00 94.75 327 PHE A O 1
ATOM 2587 N N . SER A 1 328 ? 3.626 -2.782 -1.086 1.00 92.62 328 SER A N 1
ATOM 2588 C CA . SER A 1 328 ? 5.037 -3.068 -1.310 1.00 92.62 328 SER A CA 1
ATOM 2589 C C . SER A 1 328 ? 5.413 -4.400 -0.679 1.00 92.62 328 SER A C 1
ATOM 2591 O O . SER A 1 328 ? 5.306 -4.590 0.536 1.00 92.62 328 SER A O 1
ATOM 2593 N N . VAL A 1 329 ? 5.874 -5.338 -1.506 1.00 91.75 329 VAL A N 1
ATOM 2594 C CA . VAL A 1 329 ? 6.378 -6.628 -1.026 1.00 91.75 329 VAL A CA 1
ATOM 2595 C C . VAL A 1 329 ? 7.781 -6.447 -0.459 1.00 91.75 329 VAL A C 1
ATOM 2597 O O . VAL A 1 329 ? 8.731 -6.160 -1.195 1.00 91.75 329 VAL A O 1
ATOM 2600 N N . TYR A 1 330 ? 7.896 -6.640 0.851 1.00 88.94 330 TYR A N 1
ATOM 2601 C CA . TYR A 1 330 ? 9.141 -6.600 1.601 1.00 88.94 330 TYR A CA 1
ATOM 2602 C C . TYR A 1 330 ? 9.928 -7.912 1.417 1.00 88.94 330 TYR A C 1
ATOM 2604 O O . TYR A 1 330 ? 9.341 -9.003 1.462 1.00 88.94 330 TYR A O 1
ATOM 2612 N N . PRO A 1 331 ? 11.253 -7.840 1.188 1.00 82.69 331 PRO A N 1
ATOM 2613 C CA . PRO A 1 331 ? 12.072 -9.012 0.910 1.00 82.69 331 PRO A CA 1
ATOM 2614 C C . PRO A 1 331 ? 12.302 -9.865 2.163 1.00 82.69 331 PRO A C 1
ATOM 2616 O O . PRO A 1 331 ? 12.760 -9.395 3.205 1.00 82.69 331 PRO A O 1
ATOM 2619 N N . ALA A 1 332 ? 12.067 -11.167 2.027 1.00 72.25 332 ALA A N 1
ATOM 2620 C CA . ALA A 1 332 ? 12.268 -12.146 3.087 1.00 72.25 332 ALA A CA 1
ATOM 2621 C C . ALA A 1 332 ? 13.577 -12.921 2.868 1.00 72.25 332 ALA A C 1
ATOM 2623 O O . ALA A 1 332 ? 13.706 -13.573 1.833 1.00 72.25 332 ALA A O 1
ATOM 2624 N N . PRO A 1 333 ? 14.531 -12.960 3.819 1.00 62.72 333 PRO A N 1
ATOM 2625 C CA . PRO A 1 333 ? 15.817 -13.645 3.632 1.00 62.72 333 PRO A CA 1
ATOM 2626 C C . PRO A 1 333 ? 15.710 -15.134 3.275 1.00 62.72 333 PRO A C 1
ATOM 2628 O O . PRO A 1 333 ? 16.600 -15.659 2.617 1.00 62.72 333 PRO A O 1
ATOM 2631 N N . GLN A 1 334 ? 14.648 -15.821 3.704 1.00 61.88 334 GLN A N 1
ATOM 2632 C CA . GLN A 1 334 ? 14.470 -17.259 3.463 1.00 61.88 334 GLN A CA 1
ATOM 2633 C C . GLN A 1 334 ? 13.879 -17.583 2.081 1.00 61.88 334 GLN A C 1
ATOM 2635 O O . GLN A 1 334 ? 14.021 -18.706 1.605 1.00 61.88 334 GLN A O 1
ATOM 2640 N N . ILE A 1 335 ? 13.204 -16.612 1.457 1.00 66.81 335 ILE A N 1
ATOM 2641 C CA . ILE A 1 335 ? 12.464 -16.758 0.187 1.00 66.81 335 ILE A CA 1
ATOM 2642 C C . ILE A 1 335 ? 13.064 -15.835 -0.898 1.00 66.81 335 ILE A C 1
ATOM 2644 O O . ILE A 1 335 ? 12.627 -15.831 -2.045 1.00 66.81 335 ILE A O 1
ATOM 2648 N N . SER A 1 336 ? 14.085 -15.055 -0.535 1.00 67.62 336 SER A N 1
ATOM 2649 C CA . SER A 1 336 ? 14.793 -14.119 -1.401 1.00 67.62 336 SER A CA 1
ATOM 2650 C C . SER A 1 336 ? 15.415 -14.849 -2.588 1.00 67.62 336 SER A C 1
ATOM 2652 O O . SER A 1 336 ? 16.114 -15.853 -2.429 1.00 67.62 336 SER A O 1
ATOM 2654 N N . THR A 1 337 ? 15.148 -14.337 -3.786 1.00 72.19 337 THR A N 1
ATOM 2655 C CA . THR A 1 337 ? 15.681 -14.906 -5.036 1.00 72.19 337 THR A CA 1
ATOM 2656 C C . THR A 1 337 ? 16.921 -14.161 -5.513 1.00 72.19 337 THR A C 1
ATOM 2658 O O . THR A 1 337 ? 17.680 -14.697 -6.322 1.00 72.19 337 THR A O 1
ATOM 2661 N N . ALA A 1 338 ? 17.162 -12.953 -4.989 1.00 82.88 338 ALA A N 1
ATOM 2662 C CA . ALA A 1 338 ? 18.285 -12.115 -5.372 1.00 82.88 338 ALA A CA 1
ATOM 2663 C C . ALA A 1 338 ? 19.097 -11.622 -4.165 1.00 82.88 338 ALA A C 1
ATOM 2665 O O . ALA A 1 338 ? 18.586 -11.082 -3.191 1.00 82.88 338 ALA A O 1
ATOM 2666 N N . VAL A 1 339 ? 20.422 -11.749 -4.269 1.00 88.75 339 VAL A N 1
ATOM 2667 C CA . VAL A 1 339 ? 21.363 -11.343 -3.206 1.00 88.75 339 VAL A CA 1
ATOM 2668 C C . VAL A 1 339 ? 21.352 -9.826 -2.981 1.00 88.75 339 VAL A C 1
ATOM 2670 O O . VAL A 1 339 ? 21.596 -9.363 -1.872 1.00 88.75 339 VAL A O 1
ATOM 2673 N N . VAL A 1 340 ? 21.043 -9.052 -4.024 1.00 93.06 340 VAL A N 1
ATOM 2674 C CA . VAL A 1 340 ? 21.078 -7.581 -4.020 1.00 93.06 340 VAL A CA 1
ATOM 2675 C C . VAL A 1 340 ? 19.745 -6.925 -3.629 1.00 93.06 340 VAL A C 1
ATOM 2677 O O . VAL A 1 340 ? 19.618 -5.705 -3.691 1.00 93.06 340 VAL A O 1
ATOM 2680 N N . GLU A 1 341 ? 18.750 -7.702 -3.183 1.00 91.69 341 GLU A N 1
ATOM 2681 C CA . GLU A 1 341 ? 17.454 -7.167 -2.731 1.00 91.69 341 GLU A CA 1
ATOM 2682 C C . GLU A 1 341 ? 17.573 -6.060 -1.663 1.00 91.69 341 GLU A C 1
ATOM 2684 O O . GLU A 1 341 ? 16.827 -5.084 -1.775 1.00 91.69 341 GLU A O 1
ATOM 2689 N N . PRO A 1 342 ? 18.496 -6.119 -0.673 1.00 93.50 342 PRO A N 1
ATOM 2690 C CA . PRO A 1 342 ? 18.657 -5.024 0.285 1.00 93.50 342 PRO A CA 1
ATOM 2691 C C . PRO A 1 342 ? 19.052 -3.695 -0.371 1.00 93.50 342 PRO A C 1
ATOM 2693 O O . PRO A 1 342 ? 18.526 -2.660 0.016 1.00 93.50 342 PRO A O 1
ATOM 2696 N N . TYR A 1 343 ? 19.908 -3.705 -1.401 1.00 95.38 343 TYR A N 1
ATOM 2697 C CA . TYR A 1 343 ? 20.255 -2.483 -2.137 1.00 95.38 343 TYR A CA 1
ATOM 2698 C C . TYR A 1 343 ? 19.041 -1.895 -2.844 1.00 95.38 343 TYR A C 1
ATOM 2700 O O . TYR A 1 343 ? 18.737 -0.721 -2.665 1.00 95.38 343 TYR A O 1
ATOM 2708 N N . ASN A 1 344 ? 18.315 -2.722 -3.596 1.00 95.25 344 ASN A N 1
ATOM 2709 C CA . ASN A 1 344 ? 17.125 -2.272 -4.318 1.00 95.25 344 ASN A CA 1
ATOM 2710 C C . ASN A 1 344 ? 16.068 -1.698 -3.369 1.00 95.25 344 ASN A C 1
ATOM 2712 O O . ASN A 1 344 ? 15.431 -0.701 -3.694 1.00 95.25 344 ASN A O 1
ATOM 2716 N N . SER A 1 345 ? 15.929 -2.303 -2.187 1.00 94.12 345 SER A N 1
ATOM 2717 C CA . SER A 1 345 ? 14.947 -1.904 -1.182 1.00 94.12 345 SER A CA 1
ATOM 2718 C C . SER A 1 345 ? 15.278 -0.568 -0.514 1.00 94.12 345 SER A C 1
ATOM 2720 O O . SER A 1 345 ? 14.373 0.243 -0.342 1.00 94.12 345 SER A O 1
ATOM 2722 N N . ILE A 1 346 ? 16.549 -0.305 -0.178 1.00 95.06 346 ILE A N 1
ATOM 2723 C CA . ILE A 1 346 ? 16.963 1.009 0.351 1.00 95.06 346 ILE A CA 1
ATOM 2724 C C . ILE A 1 346 ? 16.761 2.092 -0.707 1.00 95.06 346 ILE A C 1
ATOM 2726 O O . ILE A 1 346 ? 16.123 3.106 -0.438 1.00 95.06 346 ILE A O 1
ATOM 2730 N N . LEU A 1 347 ? 17.241 1.853 -1.930 1.00 96.25 347 LEU A N 1
ATOM 2731 C CA . LEU A 1 347 ? 17.193 2.843 -3.009 1.00 96.25 347 LEU A CA 1
ATOM 2732 C C . LEU A 1 347 ? 15.762 3.210 -3.405 1.00 96.25 347 LEU A C 1
ATOM 2734 O O . LEU A 1 347 ? 15.452 4.385 -3.604 1.00 96.25 347 LEU A O 1
ATOM 2738 N N . THR A 1 348 ? 14.871 2.218 -3.494 1.00 96.06 348 THR A N 1
ATOM 2739 C CA . THR A 1 348 ? 13.467 2.498 -3.802 1.00 96.06 348 THR A CA 1
ATOM 2740 C C . THR A 1 348 ? 12.764 3.204 -2.659 1.00 96.06 348 THR A C 1
ATOM 2742 O O . THR A 1 348 ? 12.061 4.164 -2.929 1.00 96.06 348 THR A O 1
ATOM 2745 N N . THR A 1 349 ? 13.013 2.810 -1.405 1.00 95.00 349 THR A N 1
ATOM 2746 C CA . THR A 1 349 ? 12.391 3.464 -0.245 1.00 95.00 349 THR A CA 1
ATOM 2747 C C . THR A 1 349 ? 12.804 4.927 -0.170 1.00 95.00 349 THR A C 1
ATOM 2749 O O . THR A 1 349 ? 1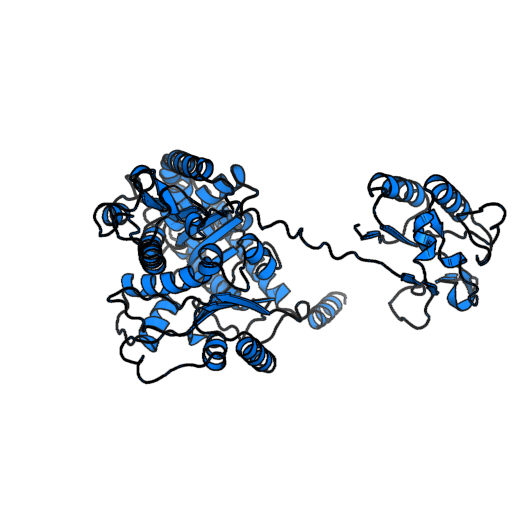1.936 5.778 -0.061 1.00 95.00 349 THR A O 1
ATOM 2752 N N . HIS A 1 350 ? 14.098 5.228 -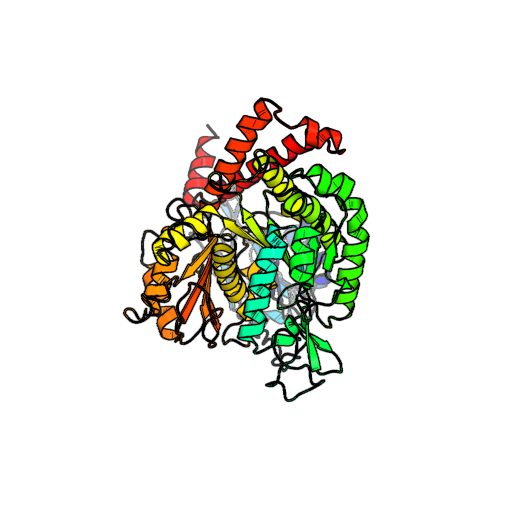0.303 1.00 95.12 350 HIS A N 1
ATOM 2753 C CA . HIS A 1 350 ? 14.611 6.599 -0.300 1.00 95.12 350 HIS A CA 1
ATOM 2754 C C . HIS A 1 350 ? 13.923 7.483 -1.353 1.00 95.12 350 HIS A C 1
ATOM 2756 O O . HIS A 1 350 ? 13.396 8.548 -1.044 1.00 95.12 350 HIS A O 1
ATOM 2762 N N . THR A 1 351 ? 13.854 7.006 -2.597 1.00 94.19 351 THR A N 1
ATOM 2763 C CA . THR A 1 351 ? 13.275 7.778 -3.709 1.00 94.19 351 THR A CA 1
ATOM 2764 C C . THR A 1 351 ? 11.749 7.873 -3.662 1.00 94.19 351 THR A C 1
ATOM 2766 O O . THR A 1 351 ? 11.185 8.877 -4.094 1.00 94.19 351 THR A O 1
ATOM 2769 N N . THR A 1 352 ? 11.042 6.863 -3.142 1.00 95.12 352 THR A N 1
ATOM 2770 C CA . THR A 1 352 ? 9.574 6.909 -3.043 1.00 95.12 352 THR A CA 1
ATOM 2771 C C . THR A 1 352 ? 9.067 7.594 -1.777 1.00 95.12 352 THR A C 1
ATOM 2773 O O . THR A 1 352 ? 7.904 8.004 -1.763 1.00 95.12 352 THR A O 1
ATOM 2776 N N . LEU A 1 353 ? 9.905 7.794 -0.751 1.00 92.88 353 LEU A N 1
ATOM 2777 C CA . LEU A 1 353 ? 9.504 8.347 0.549 1.00 92.88 353 LEU A CA 1
ATOM 2778 C C . LEU A 1 353 ? 8.833 9.727 0.437 1.00 92.88 353 LEU A C 1
ATOM 2780 O O . LEU A 1 353 ? 7.859 10.009 1.130 1.00 92.88 353 LEU A O 1
ATOM 2784 N N . GLU A 1 354 ? 9.307 10.596 -0.453 1.00 90.88 354 GLU A N 1
ATOM 2785 C CA . GLU A 1 354 ? 8.714 11.930 -0.646 1.00 90.88 354 GLU A CA 1
ATOM 2786 C C . GLU A 1 354 ? 7.469 11.923 -1.543 1.00 90.88 354 GLU A C 1
ATOM 2788 O O . GLU A 1 354 ? 6.734 12.911 -1.638 1.00 90.88 354 GLU A O 1
ATOM 2793 N N . HIS A 1 355 ? 7.244 10.821 -2.252 1.00 93.38 355 HIS A N 1
ATOM 2794 C CA . HIS A 1 355 ? 6.214 10.705 -3.274 1.00 93.38 355 HIS A CA 1
ATOM 2795 C C . HIS A 1 355 ? 5.040 9.843 -2.827 1.00 93.38 355 HIS A C 1
ATOM 2797 O O . HIS A 1 355 ? 3.948 10.015 -3.356 1.00 93.38 355 HIS A O 1
ATOM 2803 N N . SER A 1 356 ? 5.221 8.936 -1.874 1.00 92.94 356 SER A N 1
ATOM 2804 C CA . SER A 1 356 ? 4.155 8.084 -1.353 1.00 92.94 356 SER A CA 1
ATOM 2805 C C . SER A 1 356 ? 3.369 8.781 -0.247 1.00 92.94 356 SER A C 1
ATOM 2807 O O . SER A 1 356 ? 3.938 9.417 0.635 1.00 92.94 356 SER A O 1
ATOM 2809 N N . ASP A 1 357 ? 2.038 8.669 -0.278 1.00 91.56 357 ASP A N 1
ATOM 2810 C CA . ASP A 1 357 ? 1.199 9.186 0.809 1.00 91.56 357 ASP A CA 1
ATOM 2811 C C . ASP A 1 357 ? 1.030 8.157 1.936 1.00 91.56 357 ASP A C 1
ATOM 2813 O O . ASP A 1 357 ? 0.790 8.540 3.082 1.00 91.56 357 ASP A O 1
ATOM 2817 N N . CYS A 1 358 ? 1.070 6.861 1.603 1.00 91.12 358 CYS A N 1
ATOM 2818 C CA . CYS A 1 358 ? 0.988 5.744 2.544 1.00 91.12 358 CYS A CA 1
ATOM 2819 C C . CYS A 1 358 ? 1.336 4.420 1.846 1.00 91.12 358 CYS A C 1
ATOM 2821 O O . CYS A 1 358 ? 0.784 4.096 0.791 1.00 91.12 358 CYS A O 1
ATOM 2823 N N . ALA A 1 359 ? 2.223 3.643 2.467 1.00 92.69 359 ALA A N 1
ATOM 2824 C CA . ALA A 1 359 ? 2.778 2.418 1.909 1.00 92.69 359 ALA A CA 1
ATOM 2825 C C . ALA A 1 359 ? 2.501 1.217 2.823 1.00 92.69 359 ALA A C 1
ATOM 2827 O O . ALA A 1 359 ? 3.019 1.104 3.935 1.00 92.69 359 ALA A O 1
ATOM 2828 N N . PHE A 1 360 ? 1.673 0.290 2.347 1.00 92.31 360 PHE A N 1
ATOM 2829 C CA . PHE A 1 360 ? 1.364 -0.957 3.035 1.00 92.31 360 PHE A CA 1
ATOM 2830 C C . PHE A 1 360 ? 2.448 -1.988 2.740 1.00 92.31 360 PHE A C 1
ATOM 2832 O O . PHE A 1 360 ? 2.518 -2.550 1.645 1.00 92.31 360 PHE A O 1
ATOM 2839 N N . MET A 1 361 ? 3.276 -2.257 3.745 1.00 90.75 361 MET A N 1
ATOM 2840 C CA . MET A 1 361 ? 4.320 -3.269 3.651 1.00 90.75 361 MET A CA 1
ATOM 2841 C C . MET A 1 361 ? 3.752 -4.671 3.851 1.00 90.75 361 MET A C 1
ATOM 2843 O O . MET A 1 361 ? 2.929 -4.921 4.737 1.00 90.75 361 MET A O 1
ATOM 2847 N N . VAL A 1 362 ? 4.231 -5.594 3.024 1.00 89.19 362 VAL A N 1
ATOM 2848 C CA . VAL A 1 362 ? 3.798 -6.986 3.000 1.00 89.19 362 VAL A CA 1
ATOM 2849 C C . VAL A 1 362 ? 5.029 -7.888 2.993 1.00 89.19 362 VAL A C 1
ATOM 2851 O O . VAL A 1 362 ? 5.742 -7.962 1.999 1.00 89.19 362 VAL A O 1
ATOM 2854 N N . ASP A 1 363 ? 5.299 -8.570 4.101 1.00 89.38 363 ASP A N 1
ATOM 2855 C CA . ASP A 1 363 ? 6.460 -9.447 4.260 1.00 89.38 363 ASP A CA 1
ATOM 2856 C C . ASP A 1 363 ? 6.134 -10.874 3.811 1.00 89.38 363 ASP A C 1
ATOM 2858 O O . ASP A 1 363 ? 5.264 -11.552 4.369 1.00 89.38 363 ASP A O 1
ATOM 2862 N N . ASN A 1 364 ? 6.875 -11.357 2.813 1.00 84.31 364 ASN A N 1
ATOM 2863 C CA . ASN A 1 364 ? 6.726 -12.720 2.311 1.00 84.31 364 ASN A CA 1
ATOM 2864 C C . ASN A 1 364 ? 6.964 -13.781 3.398 1.00 84.31 364 ASN A C 1
ATOM 2866 O O . ASN A 1 364 ? 6.311 -14.823 3.363 1.00 84.31 364 ASN A O 1
ATOM 2870 N N . GLU A 1 365 ? 7.861 -13.543 4.363 1.00 86.94 365 GLU A N 1
ATOM 2871 C CA . GLU A 1 365 ? 8.139 -14.498 5.445 1.00 86.94 365 GLU A CA 1
ATOM 2872 C C . GLU A 1 365 ? 6.948 -14.605 6.396 1.00 86.94 365 GLU A C 1
ATOM 2874 O O . GLU A 1 365 ? 6.528 -15.706 6.753 1.00 86.94 365 GLU A O 1
ATOM 2879 N N . ALA A 1 366 ? 6.364 -13.462 6.763 1.00 89.44 366 ALA A N 1
ATOM 2880 C CA . ALA A 1 366 ? 5.212 -13.413 7.653 1.00 89.44 366 ALA A CA 1
ATOM 2881 C C . ALA A 1 366 ? 3.999 -14.124 7.035 1.00 89.44 366 ALA A C 1
ATOM 2883 O O . ALA A 1 366 ? 3.358 -14.949 7.687 1.00 89.44 366 ALA A O 1
ATOM 2884 N N . ILE A 1 367 ? 3.723 -13.880 5.750 1.00 89.94 367 ILE A N 1
ATOM 2885 C CA . ILE A 1 367 ? 2.625 -14.547 5.036 1.00 89.94 367 ILE A CA 1
ATOM 2886 C C . ILE A 1 367 ? 2.903 -16.044 4.893 1.00 89.94 367 ILE A C 1
ATOM 2888 O O . ILE A 1 367 ? 1.995 -16.851 5.087 1.00 89.94 367 ILE A O 1
ATOM 2892 N N . TYR A 1 368 ? 4.147 -16.438 4.607 1.00 88.94 368 TYR A N 1
ATOM 2893 C CA . TYR A 1 368 ? 4.527 -17.847 4.535 1.00 88.94 368 TYR A CA 1
ATOM 2894 C C . TYR A 1 368 ? 4.277 -18.564 5.871 1.00 88.94 368 TYR A C 1
ATOM 2896 O O . TYR A 1 368 ? 3.667 -19.638 5.894 1.00 88.94 368 TYR A O 1
ATOM 2904 N N . ASP A 1 369 ? 4.673 -17.945 6.986 1.00 90.06 369 ASP A N 1
ATOM 2905 C CA . ASP A 1 369 ? 4.438 -18.454 8.339 1.00 90.06 369 ASP A CA 1
ATOM 2906 C C . ASP A 1 369 ? 2.934 -18.564 8.655 1.00 90.06 369 ASP A C 1
ATOM 2908 O O . ASP A 1 369 ? 2.496 -19.571 9.221 1.00 90.06 369 ASP A O 1
ATOM 2912 N N . ILE A 1 370 ? 2.127 -17.574 8.253 1.00 91.12 370 ILE A N 1
ATOM 2913 C CA . ILE A 1 370 ? 0.663 -17.592 8.405 1.00 91.12 370 ILE A CA 1
ATOM 2914 C C . ILE A 1 370 ? 0.043 -18.728 7.579 1.00 91.12 370 ILE A C 1
ATOM 2916 O O . ILE A 1 370 ? -0.748 -19.509 8.109 1.00 91.12 370 ILE A O 1
ATOM 2920 N N . CYS A 1 371 ? 0.410 -18.873 6.303 1.00 90.06 371 CYS A N 1
ATOM 2921 C CA . CYS A 1 371 ? -0.093 -19.951 5.449 1.00 90.06 371 CYS A CA 1
ATOM 2922 C C . CYS A 1 371 ? 0.259 -21.330 6.021 1.00 90.06 371 CYS A C 1
ATOM 2924 O O . CYS A 1 371 ? -0.579 -22.230 6.043 1.00 90.06 371 CYS A O 1
ATOM 2926 N N . ARG A 1 372 ? 1.477 -21.498 6.539 1.00 90.19 372 ARG A N 1
ATOM 2927 C CA . ARG A 1 372 ? 1.911 -22.774 7.107 1.00 90.19 372 ARG A CA 1
ATOM 2928 C C . ARG A 1 372 ? 1.206 -23.116 8.415 1.00 90.19 372 ARG A C 1
ATOM 2930 O O . ARG A 1 372 ? 0.845 -24.269 8.628 1.00 90.19 372 ARG A O 1
ATOM 2937 N N . ARG A 1 373 ? 1.023 -22.132 9.297 1.00 90.25 373 ARG A N 1
ATOM 2938 C CA . ARG A 1 373 ? 0.457 -22.337 10.638 1.00 90.25 373 ARG A CA 1
ATOM 2939 C C . ARG A 1 373 ? -1.067 -22.407 10.635 1.00 90.25 373 ARG A C 1
ATOM 2941 O O . ARG A 1 373 ? -1.639 -23.246 11.321 1.00 90.25 373 ARG A O 1
ATOM 2948 N N . ASN A 1 374 ? -1.717 -21.507 9.902 1.00 88.38 374 ASN A N 1
ATOM 2949 C CA . ASN A 1 374 ? -3.163 -21.319 9.972 1.00 88.38 374 ASN A CA 1
ATOM 2950 C C . ASN A 1 374 ? -3.908 -22.081 8.867 1.00 88.38 374 ASN A C 1
ATOM 2952 O O . ASN A 1 374 ? -5.040 -22.512 9.088 1.00 88.38 374 ASN A O 1
ATOM 2956 N N . LEU A 1 375 ? -3.290 -22.241 7.689 1.00 86.81 375 LEU A N 1
ATOM 2957 C CA . LEU A 1 375 ? -3.889 -22.954 6.551 1.00 86.81 375 LEU A CA 1
ATOM 2958 C C . LEU A 1 375 ? -3.400 -24.405 6.419 1.00 86.81 375 LEU A C 1
ATOM 2960 O O . LEU A 1 375 ? -3.859 -25.107 5.526 1.00 86.81 375 LEU A O 1
ATOM 2964 N N . ASP A 1 376 ? -2.492 -24.844 7.299 1.00 87.38 376 ASP A N 1
ATOM 2965 C CA . ASP A 1 376 ? -1.876 -26.181 7.306 1.00 87.38 376 ASP A CA 1
ATOM 2966 C C . ASP A 1 376 ? -1.166 -26.551 5.985 1.00 87.38 376 ASP A C 1
ATOM 2968 O O . ASP A 1 376 ? -1.054 -27.721 5.616 1.00 87.38 376 ASP A O 1
ATOM 2972 N N . ILE A 1 377 ? -0.648 -25.553 5.260 1.00 87.69 377 ILE A N 1
ATOM 2973 C CA . ILE A 1 377 ? 0.079 -25.764 4.003 1.00 87.69 377 ILE A CA 1
ATOM 2974 C C . ILE A 1 377 ? 1.566 -25.962 4.314 1.00 87.69 377 ILE A C 1
ATOM 2976 O O . ILE A 1 377 ? 2.251 -25.022 4.707 1.00 87.69 377 ILE A O 1
ATOM 2980 N N . GLU A 1 378 ? 2.110 -27.164 4.107 1.00 86.31 378 GLU A N 1
ATOM 2981 C CA . GLU A 1 378 ? 3.523 -27.444 4.425 1.00 86.31 378 GLU A CA 1
ATOM 2982 C C . GLU A 1 378 ? 4.517 -26.582 3.628 1.00 86.31 378 GLU A C 1
ATOM 2984 O O . GLU A 1 378 ? 5.546 -26.159 4.165 1.00 86.31 378 GLU A O 1
ATOM 2989 N N . ARG A 1 379 ? 4.220 -26.341 2.343 1.00 87.06 379 ARG A N 1
ATOM 2990 C CA . ARG A 1 379 ? 5.050 -25.558 1.413 1.00 87.06 379 ARG A CA 1
ATOM 2991 C C . ARG A 1 379 ? 4.192 -24.574 0.604 1.00 87.06 379 ARG A C 1
ATOM 2993 O O . ARG A 1 379 ? 3.805 -24.900 -0.518 1.00 87.06 379 ARG A O 1
ATOM 3000 N N . PRO A 1 380 ? 3.865 -23.399 1.171 1.00 87.56 380 PRO A N 1
ATOM 3001 C CA . PRO A 1 380 ? 3.149 -22.341 0.470 1.00 87.56 380 PRO A CA 1
ATOM 3002 C C . PRO A 1 380 ? 3.840 -21.926 -0.835 1.00 87.56 380 PRO A C 1
ATOM 3004 O O . PRO A 1 380 ? 5.048 -21.700 -0.873 1.00 87.56 380 PRO A O 1
ATOM 3007 N N . THR A 1 381 ? 3.056 -21.806 -1.903 1.00 89.69 381 THR A N 1
ATOM 3008 C CA . THR A 1 381 ? 3.491 -21.263 -3.200 1.00 89.69 381 THR A CA 1
ATOM 3009 C C . THR A 1 381 ? 3.131 -19.779 -3.319 1.00 89.69 381 THR A C 1
ATOM 3011 O O . THR A 1 381 ? 2.296 -19.279 -2.560 1.00 89.69 381 THR A O 1
ATOM 3014 N N . TYR A 1 382 ? 3.676 -19.072 -4.318 1.00 86.06 382 TYR A N 1
ATOM 3015 C CA . TYR A 1 382 ? 3.279 -17.686 -4.614 1.00 86.06 382 TYR A CA 1
ATOM 3016 C C . TYR A 1 382 ? 1.778 -17.532 -4.876 1.00 86.06 382 TYR A C 1
ATOM 3018 O O . TYR A 1 382 ? 1.199 -16.518 -4.504 1.00 86.06 382 TYR A O 1
ATOM 3026 N N . THR A 1 383 ? 1.104 -18.546 -5.423 1.00 89.56 383 THR A N 1
ATOM 3027 C CA . THR A 1 383 ? -0.356 -18.520 -5.578 1.00 89.56 383 THR A CA 1
ATOM 3028 C C . THR A 1 383 ? -1.074 -18.483 -4.227 1.00 89.56 383 THR A C 1
ATOM 3030 O O . THR A 1 383 ? -2.034 -17.730 -4.074 1.00 89.56 383 THR A O 1
ATOM 3033 N N . ASN A 1 384 ? -0.608 -19.249 -3.232 1.00 89.31 384 ASN A N 1
ATOM 3034 C CA . ASN A 1 384 ? -1.201 -19.245 -1.889 1.00 89.31 384 ASN A CA 1
ATOM 3035 C C . ASN A 1 384 ? -0.954 -17.899 -1.189 1.00 89.31 384 ASN A C 1
ATOM 3037 O O . ASN A 1 384 ? -1.888 -17.302 -0.653 1.00 89.31 384 ASN A O 1
ATOM 3041 N N . LEU A 1 385 ? 0.285 -17.395 -1.265 1.00 90.19 385 LEU A N 1
ATOM 3042 C CA . LEU A 1 385 ? 0.684 -16.097 -0.711 1.00 90.19 385 LEU A CA 1
ATOM 3043 C C . LEU A 1 385 ? -0.161 -14.963 -1.320 1.00 90.19 385 LEU A C 1
ATOM 3045 O O . LEU A 1 385 ? -0.820 -14.217 -0.597 1.00 90.19 385 LEU A O 1
ATOM 3049 N N . ASN A 1 386 ? -0.233 -14.893 -2.653 1.00 91.62 386 ASN A N 1
ATOM 3050 C CA . ASN A 1 386 ? -0.962 -13.847 -3.374 1.00 91.62 386 ASN A CA 1
ATOM 3051 C C . ASN A 1 386 ? -2.473 -13.897 -3.123 1.00 91.62 386 ASN A C 1
ATOM 3053 O O . ASN A 1 386 ? -3.115 -12.850 -3.080 1.00 91.62 386 ASN A O 1
ATOM 3057 N N . ARG A 1 387 ? -3.058 -15.080 -2.899 1.00 91.56 387 ARG A N 1
ATOM 3058 C CA . ARG A 1 387 ? -4.469 -15.190 -2.499 1.00 91.56 387 ARG A CA 1
ATOM 3059 C C . ARG A 1 387 ? -4.714 -14.601 -1.115 1.00 91.56 387 ARG A C 1
ATOM 3061 O O . ARG A 1 387 ? -5.700 -13.886 -0.950 1.00 91.56 387 ARG A O 1
ATOM 3068 N N . LEU A 1 388 ? -3.828 -14.828 -0.145 1.00 91.81 388 LEU A N 1
ATOM 3069 C CA . LEU A 1 388 ? -3.948 -14.194 1.169 1.00 91.81 388 LEU A CA 1
ATOM 3070 C C . LEU A 1 388 ? -3.769 -12.671 1.065 1.00 91.81 388 LEU A C 1
ATOM 3072 O O . LEU A 1 388 ? -4.611 -11.928 1.564 1.00 91.81 388 LEU A O 1
ATOM 3076 N N . ILE A 1 389 ? -2.757 -12.204 0.328 1.00 92.38 389 ILE A N 1
ATOM 3077 C CA . ILE A 1 389 ? -2.548 -10.772 0.049 1.00 92.38 389 ILE A CA 1
ATOM 3078 C C . ILE A 1 389 ? -3.794 -10.157 -0.597 1.00 92.38 389 ILE A C 1
ATOM 3080 O O . ILE A 1 389 ? -4.258 -9.106 -0.161 1.00 92.38 389 ILE A O 1
ATOM 3084 N N . SER A 1 390 ? -4.393 -10.825 -1.587 1.00 93.31 390 SER A N 1
ATOM 3085 C CA . SER A 1 390 ? -5.582 -10.317 -2.278 1.00 93.31 390 SER A CA 1
ATOM 3086 C C . SER A 1 390 ? -6.765 -10.085 -1.334 1.00 93.31 390 SER A C 1
ATOM 3088 O O . SER A 1 390 ? -7.493 -9.111 -1.500 1.00 93.31 390 SER A O 1
ATOM 3090 N N . GLN A 1 391 ? -6.930 -10.911 -0.295 1.00 92.69 391 GLN A N 1
ATOM 3091 C CA . GLN A 1 391 ? -7.983 -10.745 0.716 1.00 92.69 391 GLN A CA 1
ATOM 3092 C C . GLN A 1 391 ? -7.751 -9.518 1.598 1.00 92.69 391 GLN A C 1
ATOM 3094 O O . GLN A 1 391 ? -8.690 -8.785 1.923 1.00 92.69 391 GLN A O 1
ATOM 3099 N N . VAL A 1 392 ? -6.491 -9.264 1.944 1.00 92.00 392 VAL A N 1
ATOM 3100 C CA . VAL A 1 392 ? -6.072 -8.080 2.697 1.00 92.00 392 VAL A CA 1
ATOM 3101 C C . VAL A 1 392 ? -6.307 -6.820 1.869 1.00 92.00 392 VAL A C 1
ATOM 3103 O O . VAL A 1 392 ? -7.029 -5.923 2.303 1.00 92.00 392 VAL A O 1
ATOM 3106 N N . VAL A 1 393 ? -5.785 -6.785 0.640 1.00 92.75 393 VAL A N 1
ATOM 3107 C CA . VAL A 1 393 ? -5.965 -5.665 -0.298 1.00 92.75 393 VAL A CA 1
ATOM 3108 C C . VAL A 1 393 ? -7.452 -5.432 -0.572 1.00 92.75 393 VAL A C 1
ATOM 3110 O O . VAL A 1 393 ? -7.920 -4.292 -0.570 1.00 92.75 393 VAL A O 1
ATOM 3113 N N . SER A 1 394 ? -8.231 -6.503 -0.736 1.00 92.62 394 SER A N 1
ATOM 3114 C CA . SER A 1 394 ? -9.681 -6.418 -0.894 1.00 92.62 394 SER A CA 1
ATOM 3115 C C . SER A 1 394 ? -10.358 -5.784 0.314 1.00 92.62 394 SER A C 1
ATOM 3117 O O . SER A 1 394 ? -11.253 -4.962 0.139 1.00 92.62 394 SER A O 1
ATOM 3119 N N . SER A 1 395 ? -9.915 -6.103 1.529 1.00 90.69 395 SER A N 1
ATOM 3120 C CA . SER A 1 395 ? -10.455 -5.521 2.760 1.00 90.69 395 SER A CA 1
ATOM 3121 C C . SER A 1 395 ? -10.107 -4.041 2.922 1.00 90.69 395 SER A C 1
ATOM 3123 O O . SER A 1 395 ? -10.959 -3.271 3.360 1.00 90.69 395 SER A O 1
ATOM 3125 N N . ILE A 1 396 ? -8.905 -3.631 2.509 1.00 88.94 396 ILE A N 1
ATOM 3126 C CA . ILE A 1 396 ? -8.461 -2.228 2.515 1.00 88.94 396 ILE A CA 1
ATOM 3127 C C . ILE A 1 396 ? -9.238 -1.406 1.480 1.00 88.94 396 ILE A C 1
ATOM 3129 O O . ILE A 1 396 ? -9.727 -0.321 1.780 1.00 88.94 396 ILE A O 1
ATOM 3133 N N . THR A 1 397 ? -9.411 -1.939 0.269 1.00 88.94 397 THR A N 1
ATOM 3134 C CA . THR A 1 397 ? -10.115 -1.254 -0.831 1.00 88.94 397 THR A CA 1
ATOM 3135 C C . THR A 1 397 ? -11.637 -1.412 -0.785 1.00 88.94 397 THR A C 1
ATOM 3137 O O . THR A 1 397 ? -12.344 -0.780 -1.571 1.00 88.94 397 THR A O 1
ATOM 3140 N N . ALA A 1 398 ? -12.176 -2.229 0.126 1.00 87.31 398 ALA A N 1
ATOM 3141 C CA . ALA A 1 398 ? -13.611 -2.493 0.218 1.00 87.31 398 ALA A CA 1
ATOM 3142 C C . ALA A 1 398 ? -14.428 -1.217 0.459 1.00 87.31 398 ALA A C 1
ATOM 3144 O O . ALA A 1 398 ? -15.527 -1.105 -0.078 1.00 87.31 398 ALA A O 1
ATOM 3145 N N . SER A 1 399 ? -13.895 -0.255 1.221 1.00 80.94 399 SER A N 1
ATOM 3146 C CA . SER A 1 399 ? -14.555 1.035 1.479 1.00 80.94 399 SER A CA 1
ATOM 3147 C C . SER A 1 399 ? -14.695 1.916 0.234 1.00 80.94 399 SER A C 1
ATOM 3149 O O . SER A 1 399 ? -15.511 2.833 0.228 1.00 80.94 399 SER A O 1
ATOM 3151 N N . LEU A 1 400 ? -13.905 1.648 -0.811 1.00 80.56 400 LEU A N 1
ATOM 3152 C CA . LEU A 1 400 ? -13.931 2.374 -2.082 1.00 80.56 400 LEU A CA 1
ATOM 3153 C C . LEU A 1 400 ? -14.849 1.700 -3.113 1.00 80.56 400 LEU A C 1
ATOM 3155 O O . LEU A 1 400 ? -15.318 2.351 -4.046 1.00 80.56 400 LEU A O 1
ATOM 3159 N N . ARG A 1 401 ? -15.077 0.388 -2.975 1.00 83.38 401 ARG A N 1
ATOM 3160 C CA . ARG A 1 401 ? -15.830 -0.440 -3.936 1.00 83.38 401 ARG A CA 1
ATOM 3161 C C . ARG A 1 401 ? -17.275 -0.688 -3.515 1.00 83.38 401 ARG A C 1
ATOM 3163 O O . ARG A 1 401 ? -18.149 -0.878 -4.365 1.00 83.38 401 ARG A O 1
ATOM 3170 N N . PHE A 1 402 ? -17.536 -0.682 -2.213 1.00 82.25 402 PHE A N 1
ATOM 3171 C CA . PHE A 1 402 ? -18.851 -0.931 -1.639 1.00 82.25 402 PHE A CA 1
ATOM 3172 C C . PHE A 1 402 ? -19.315 0.240 -0.797 1.00 82.25 402 PHE A C 1
ATOM 3174 O O . PHE A 1 402 ? -18.515 0.919 -0.158 1.00 82.25 402 PHE A O 1
ATOM 3181 N N . ASP A 1 403 ? -20.631 0.417 -0.747 1.00 71.31 403 ASP A N 1
ATOM 3182 C CA . ASP A 1 403 ? -21.229 1.316 0.223 1.00 71.31 403 ASP A CA 1
ATOM 3183 C C . ASP A 1 403 ? -21.258 0.644 1.606 1.00 71.31 403 ASP A C 1
ATOM 3185 O O . ASP A 1 403 ? -21.805 -0.447 1.784 1.00 71.31 403 ASP A O 1
ATOM 3189 N N . GLY A 1 404 ? -20.621 1.274 2.585 1.00 64.69 404 GLY A N 1
ATOM 3190 C CA . GLY A 1 404 ? -20.574 0.854 3.979 1.00 64.69 404 GLY A CA 1
ATOM 3191 C C . GLY A 1 404 ? -21.116 1.927 4.921 1.00 64.69 404 GLY A C 1
ATOM 3192 O O . GLY A 1 404 ? -21.266 3.099 4.578 1.00 64.69 404 GLY A O 1
ATOM 3193 N N . ALA A 1 405 ? -21.400 1.527 6.163 1.00 59.50 405 ALA A N 1
ATOM 3194 C CA . ALA A 1 405 ? -21.907 2.447 7.186 1.00 59.50 405 ALA A CA 1
ATOM 3195 C C . ALA A 1 405 ? -20.871 3.513 7.586 1.00 59.50 405 ALA A C 1
ATOM 3197 O O . ALA A 1 405 ? -21.235 4.584 8.077 1.00 59.50 405 ALA A O 1
ATOM 3198 N N . LEU A 1 406 ? -19.584 3.203 7.399 1.00 61.09 406 LEU A N 1
ATOM 3199 C CA . LEU A 1 406 ? -18.465 4.094 7.682 1.00 61.09 406 LEU A CA 1
ATOM 3200 C C . LEU A 1 406 ? -17.365 3.861 6.637 1.00 61.09 406 LEU A C 1
ATOM 3202 O O . LEU A 1 406 ? -16.478 3.030 6.828 1.00 61.09 406 LEU A O 1
ATOM 3206 N N . ASN A 1 407 ? -17.486 4.552 5.501 1.00 61.66 407 ASN A N 1
ATOM 3207 C CA . ASN A 1 407 ? -16.522 4.470 4.404 1.00 61.66 407 ASN A CA 1
ATOM 3208 C C . ASN A 1 407 ? -15.323 5.367 4.705 1.00 61.66 407 ASN A C 1
ATOM 3210 O O . ASN A 1 407 ? -15.503 6.537 5.036 1.00 61.66 407 ASN A O 1
ATOM 3214 N N . VAL A 1 408 ? -14.125 4.800 4.569 1.00 64.81 408 VAL A N 1
ATOM 3215 C CA . VAL A 1 408 ? -12.851 5.521 4.630 1.00 64.81 408 VAL A CA 1
ATOM 3216 C C . VAL A 1 408 ? -12.404 5.793 3.195 1.00 64.81 408 VAL A C 1
ATOM 3218 O O . VAL A 1 408 ? -12.224 4.851 2.420 1.00 64.81 408 VAL A O 1
ATOM 3221 N N . ASP A 1 409 ? -12.269 7.069 2.833 1.00 68.44 409 ASP A N 1
ATOM 3222 C CA . ASP A 1 409 ? -11.704 7.497 1.543 1.00 68.44 409 ASP A CA 1
ATOM 3223 C C . ASP A 1 409 ? -10.169 7.351 1.508 1.00 68.44 409 ASP A C 1
ATOM 3225 O O . ASP A 1 409 ? -9.519 7.331 2.553 1.00 68.44 409 ASP A O 1
ATOM 3229 N N . LEU A 1 410 ? -9.557 7.344 0.313 1.00 70.88 410 LEU A N 1
ATOM 3230 C CA . LEU A 1 410 ? -8.088 7.311 0.161 1.00 70.88 410 LEU A CA 1
ATOM 3231 C C . LEU A 1 410 ? -7.379 8.420 0.954 1.00 70.88 410 LEU A C 1
ATOM 3233 O O . LEU A 1 410 ? -6.433 8.163 1.693 1.00 70.88 410 LEU A O 1
ATOM 3237 N N . THR A 1 411 ? -7.884 9.650 0.874 1.00 74.94 411 THR A N 1
ATOM 3238 C CA . THR A 1 411 ? -7.350 10.787 1.643 1.00 74.94 411 THR A CA 1
ATOM 3239 C C . THR A 1 411 ? -7.583 10.632 3.151 1.00 74.94 411 THR A C 1
ATOM 3241 O O . THR A 1 411 ? -6.837 11.171 3.972 1.00 74.94 411 THR A O 1
ATOM 3244 N N . GLU A 1 412 ? -8.615 9.883 3.546 1.00 76.19 412 GLU A N 1
ATOM 3245 C CA . GLU A 1 412 ? -8.860 9.576 4.951 1.00 76.19 412 GLU A CA 1
ATOM 3246 C C . GLU A 1 412 ? -7.889 8.511 5.473 1.00 76.19 412 GLU A C 1
ATOM 3248 O O . GLU A 1 412 ? -7.564 8.572 6.653 1.00 76.19 412 GLU A O 1
ATOM 3253 N N . PHE A 1 413 ? -7.354 7.600 4.646 1.00 73.19 413 PHE A N 1
ATOM 3254 C CA . PHE A 1 413 ? -6.259 6.718 5.080 1.00 73.19 413 PHE A CA 1
ATOM 3255 C C . PHE A 1 413 ? -5.030 7.522 5.499 1.00 73.19 413 PHE A C 1
ATOM 3257 O O . PHE A 1 413 ? -4.547 7.322 6.610 1.00 73.19 413 PHE A O 1
ATOM 3264 N N . GLN A 1 414 ? -4.594 8.483 4.681 1.00 76.25 414 GLN A N 1
ATOM 3265 C CA . GLN A 1 414 ? -3.489 9.382 5.027 1.00 76.25 414 GLN A CA 1
ATOM 3266 C C . GLN A 1 414 ? -3.788 10.146 6.325 1.00 76.25 414 GLN A C 1
ATOM 3268 O O . GLN A 1 414 ? -3.047 10.049 7.294 1.00 76.25 414 GLN A O 1
ATOM 3273 N N . THR A 1 415 ? -4.941 10.816 6.398 1.00 81.00 415 THR A N 1
ATOM 3274 C CA . THR A 1 415 ? -5.313 11.627 7.575 1.00 81.00 415 THR A CA 1
ATOM 3275 C C . THR A 1 415 ? -5.453 10.797 8.860 1.00 81.00 415 THR A C 1
ATOM 3277 O O . THR A 1 415 ? -5.254 11.315 9.956 1.00 81.00 415 THR A O 1
ATOM 3280 N N . ASN A 1 416 ? -5.852 9.525 8.752 1.00 81.94 416 ASN A N 1
ATOM 3281 C CA . ASN A 1 416 ? -6.110 8.672 9.911 1.00 81.94 416 ASN A CA 1
ATOM 3282 C C . ASN A 1 416 ? -4.901 7.844 10.347 1.00 81.94 416 ASN A C 1
ATOM 3284 O O . ASN A 1 416 ? -4.827 7.518 11.528 1.00 81.94 416 ASN A O 1
ATOM 3288 N N . LEU A 1 417 ? -4.029 7.440 9.419 1.00 82.44 417 LEU A N 1
ATOM 3289 C CA . LEU A 1 417 ? -2.919 6.524 9.692 1.00 82.44 417 LEU A CA 1
ATOM 3290 C C . LEU A 1 417 ? -1.559 7.217 9.705 1.00 82.44 417 LEU A C 1
ATOM 3292 O O . LEU A 1 417 ? -0.649 6.677 10.321 1.00 82.44 417 LEU A O 1
ATOM 3296 N N . VAL A 1 418 ? -1.410 8.372 9.055 1.00 85.56 418 VAL A N 1
ATOM 3297 C CA . VAL A 1 418 ? -0.113 9.024 8.835 1.00 85.56 418 VAL A CA 1
ATOM 3298 C C . VAL A 1 418 ? -0.062 10.340 9.620 1.00 85.56 418 VAL A C 1
ATOM 3300 O O . VAL A 1 418 ? -0.510 11.372 9.119 1.00 85.56 418 VAL A O 1
ATOM 3303 N N . PRO A 1 419 ? 0.429 10.324 10.875 1.00 84.25 419 PRO A N 1
ATOM 3304 C CA . PRO A 1 419 ? 0.565 11.538 11.683 1.00 84.25 419 PRO A CA 1
ATOM 3305 C C . PRO A 1 419 ? 1.689 12.448 11.172 1.00 84.25 419 PRO A C 1
ATOM 3307 O O . PRO A 1 419 ? 1.539 13.669 11.178 1.00 84.25 419 PRO A O 1
ATOM 3310 N N . TYR A 1 420 ? 2.781 11.849 10.690 1.00 86.62 420 TYR A N 1
ATOM 3311 C CA . TYR A 1 420 ? 3.947 12.533 10.143 1.00 86.62 420 TYR A CA 1
ATOM 3312 C C . TYR A 1 420 ? 4.198 12.053 8.713 1.00 86.62 420 TYR A C 1
ATOM 3314 O O . TYR A 1 420 ? 4.174 10.842 8.494 1.00 86.62 420 TYR A O 1
ATOM 3322 N N . PRO A 1 421 ? 4.474 12.950 7.746 1.00 86.88 421 PRO A N 1
ATOM 3323 C CA . PRO A 1 421 ? 4.621 12.574 6.341 1.00 86.88 421 PRO A CA 1
ATOM 3324 C C . PRO A 1 421 ? 5.654 11.478 6.062 1.00 86.88 421 PRO A C 1
ATOM 3326 O O . PRO A 1 421 ? 5.395 10.652 5.202 1.00 86.88 421 PRO A O 1
ATOM 3329 N N . ARG A 1 422 ? 6.782 11.429 6.788 1.00 90.38 422 ARG A N 1
ATOM 3330 C CA . ARG A 1 422 ? 7.817 10.385 6.627 1.00 90.38 422 ARG A CA 1
ATOM 3331 C C . ARG A 1 422 ? 7.420 9.037 7.247 1.00 90.38 422 ARG A C 1
ATOM 3333 O O . ARG A 1 422 ? 7.858 7.987 6.795 1.00 90.38 422 ARG A O 1
ATOM 3340 N N . ILE A 1 423 ? 6.538 9.048 8.248 1.00 92.12 423 ILE A N 1
ATOM 3341 C CA . ILE A 1 423 ? 6.099 7.861 8.994 1.00 92.12 423 ILE A CA 1
ATOM 3342 C C . ILE A 1 423 ? 4.774 7.357 8.411 1.00 92.12 423 ILE A C 1
ATOM 3344 O O . ILE A 1 423 ? 3.716 7.395 9.048 1.00 92.12 423 ILE A O 1
ATOM 3348 N N . HIS A 1 424 ? 4.823 6.911 7.157 1.00 92.75 424 HIS A N 1
ATOM 3349 C CA . HIS A 1 424 ? 3.639 6.520 6.388 1.00 92.75 424 HIS A CA 1
ATOM 3350 C C . HIS A 1 424 ? 3.553 5.017 6.088 1.00 92.75 424 HIS A C 1
ATOM 3352 O O . HIS A 1 424 ? 2.872 4.618 5.144 1.00 92.75 424 HIS A O 1
ATOM 3358 N N . PHE A 1 425 ? 4.196 4.177 6.907 1.00 93.75 425 PHE A N 1
ATOM 3359 C CA . PHE A 1 425 ? 4.245 2.721 6.733 1.00 93.75 425 PHE A CA 1
ATOM 3360 C C . PHE A 1 425 ? 3.372 1.988 7.768 1.00 93.75 425 PHE A C 1
ATOM 3362 O O . PHE A 1 425 ? 3.873 1.496 8.781 1.00 93.75 425 PHE A O 1
ATOM 3369 N N . PRO A 1 426 ? 2.041 1.913 7.581 1.00 92.00 426 PRO A N 1
ATOM 3370 C CA . PRO A 1 426 ? 1.183 1.171 8.492 1.00 92.00 426 PRO A CA 1
ATOM 3371 C C . PRO A 1 426 ? 1.407 -0.343 8.385 1.00 92.00 426 PRO A C 1
ATOM 3373 O O . PRO A 1 426 ? 1.391 -0.940 7.306 1.00 92.00 426 PRO A O 1
ATOM 3376 N N . LEU A 1 427 ? 1.498 -0.986 9.546 1.00 91.50 427 LEU A N 1
ATOM 3377 C CA . LEU A 1 427 ? 1.447 -2.433 9.680 1.00 91.50 427 LEU A CA 1
ATOM 3378 C C . LEU A 1 427 ? 0.039 -2.934 9.351 1.00 91.50 427 LEU A C 1
ATOM 3380 O O . LEU A 1 427 ? -0.954 -2.443 9.894 1.00 91.50 427 LEU A O 1
ATOM 3384 N N . THR A 1 428 ? -0.040 -3.958 8.506 1.00 92.56 428 THR A N 1
ATOM 3385 C CA . THR A 1 428 ? -1.305 -4.604 8.159 1.00 92.56 428 THR A CA 1
ATOM 3386 C C . THR A 1 428 ? -1.445 -5.937 8.881 1.00 92.56 428 THR A C 1
ATOM 3388 O O . THR A 1 428 ? -0.510 -6.730 8.927 1.00 92.56 428 THR A O 1
ATOM 3391 N N . THR A 1 429 ? -2.619 -6.203 9.443 1.00 94.00 429 THR A N 1
ATOM 3392 C CA . THR A 1 429 ? -2.952 -7.471 10.103 1.00 94.00 429 THR A CA 1
ATOM 3393 C C . THR A 1 429 ? -4.340 -7.917 9.673 1.00 94.00 429 THR A C 1
ATOM 3395 O O . THR A 1 429 ? -5.255 -7.099 9.595 1.00 94.00 429 THR A O 1
ATOM 3398 N N . TYR A 1 430 ? -4.528 -9.209 9.418 1.00 93.88 430 TYR A N 1
ATOM 3399 C CA . TYR A 1 430 ? -5.813 -9.735 8.966 1.00 93.88 430 TYR A CA 1
ATOM 3400 C C . TYR A 1 430 ? -6.266 -10.904 9.823 1.00 93.88 430 TYR A C 1
ATOM 3402 O O . TYR A 1 430 ? -5.500 -11.828 10.093 1.00 93.88 430 TYR A O 1
ATOM 3410 N N . ALA A 1 431 ? -7.532 -10.867 10.224 1.00 93.38 431 ALA A N 1
ATOM 3411 C CA . ALA A 1 431 ? -8.161 -11.955 10.938 1.00 93.38 431 ALA A CA 1
ATOM 3412 C C . ALA A 1 431 ? -9.628 -12.114 10.501 1.00 93.38 431 ALA A C 1
ATOM 3414 O O . ALA A 1 431 ? -10.339 -11.128 10.344 1.00 93.38 431 ALA A O 1
ATOM 3415 N N . PRO A 1 432 ? -10.136 -13.340 10.359 1.00 92.12 432 PRO A N 1
ATOM 3416 C CA . PRO A 1 432 ? -9.420 -14.580 10.595 1.00 92.12 432 PRO A CA 1
ATOM 3417 C C . PRO A 1 432 ? -8.805 -15.200 9.344 1.00 92.12 432 PRO A C 1
ATOM 3419 O O . PRO A 1 432 ? -9.304 -15.041 8.233 1.00 92.12 432 PRO A O 1
ATOM 3422 N N . VAL A 1 433 ? -7.749 -15.980 9.561 1.00 90.06 433 VAL A N 1
ATOM 3423 C CA . VAL A 1 433 ? -7.138 -16.846 8.551 1.00 90.06 433 VAL A CA 1
ATOM 3424 C C . VAL A 1 433 ? -7.382 -18.283 8.993 1.00 90.06 433 VAL A C 1
ATOM 3426 O O . VAL A 1 433 ? -6.756 -18.739 9.947 1.00 90.06 433 VAL A O 1
ATOM 3429 N N . ILE A 1 434 ? -8.333 -18.965 8.350 1.00 88.81 434 ILE A N 1
ATOM 3430 C CA . ILE A 1 434 ? -8.743 -20.340 8.682 1.00 88.81 434 ILE A CA 1
ATOM 3431 C C . ILE A 1 434 ? -8.763 -21.178 7.403 1.00 88.81 434 ILE A C 1
ATOM 3433 O O . ILE A 1 434 ? -9.245 -20.710 6.366 1.00 88.81 434 ILE A O 1
ATOM 3437 N N . SER A 1 435 ? -8.271 -22.417 7.488 1.00 86.69 435 SER A N 1
ATOM 3438 C CA . SER A 1 435 ? -8.343 -23.393 6.398 1.00 86.69 435 SER A CA 1
ATOM 3439 C C . SER A 1 435 ? -9.783 -23.817 6.096 1.00 86.69 435 SER A C 1
ATOM 3441 O O . SER A 1 435 ? -10.632 -23.911 6.986 1.00 86.69 435 SER A O 1
ATOM 3443 N N . ALA A 1 436 ? -10.072 -24.136 4.833 1.00 79.50 436 ALA A N 1
ATOM 3444 C CA . ALA A 1 436 ? -11.397 -24.607 4.421 1.00 79.50 436 ALA A CA 1
ATOM 3445 C C . ALA A 1 436 ? -11.902 -25.835 5.216 1.00 79.50 436 ALA A C 1
ATOM 3447 O O . ALA A 1 436 ? -13.111 -25.999 5.383 1.00 79.50 436 ALA A O 1
ATOM 3448 N N . GLU A 1 437 ? -10.996 -26.664 5.743 1.00 76.88 437 GLU A N 1
ATOM 3449 C CA . GLU A 1 437 ? -11.315 -27.859 6.535 1.00 76.88 437 GLU A CA 1
ATOM 3450 C C . GLU A 1 437 ? -11.736 -27.528 7.977 1.00 76.88 437 GLU A C 1
ATOM 3452 O O . GLU A 1 437 ? -12.672 -28.131 8.506 1.00 76.88 437 GLU A O 1
ATOM 3457 N N . LYS A 1 438 ? -11.098 -26.531 8.608 1.00 76.50 438 LYS A N 1
ATOM 3458 C CA . LYS A 1 438 ? -11.361 -26.128 10.005 1.00 76.50 438 LYS A CA 1
ATOM 3459 C C . LYS A 1 438 ? -12.607 -25.245 10.166 1.00 76.50 438 LYS A C 1
ATOM 3461 O O . LYS A 1 438 ? -13.122 -25.091 11.272 1.00 76.50 438 LYS A O 1
ATOM 3466 N N . ALA A 1 439 ? -13.140 -24.721 9.062 1.00 69.75 439 ALA A N 1
ATOM 3467 C CA . ALA A 1 439 ? -14.256 -23.772 9.021 1.00 69.75 439 ALA A CA 1
ATOM 3468 C C . ALA A 1 439 ? -15.538 -24.219 9.752 1.00 69.75 439 ALA A C 1
ATOM 3470 O O . ALA A 1 439 ? -16.288 -23.383 10.252 1.00 69.75 439 ALA A O 1
ATOM 3471 N N . TYR A 1 440 ? -15.825 -25.525 9.788 1.00 63.75 440 TYR A N 1
ATOM 3472 C CA . TYR A 1 440 ? -17.078 -26.050 10.348 1.00 63.75 440 TYR A CA 1
ATOM 3473 C C . TYR A 1 440 ? -17.101 -26.099 11.878 1.00 63.75 440 TYR A C 1
ATOM 3475 O O . TYR A 1 440 ? -18.177 -26.222 12.462 1.00 63.75 440 TYR A O 1
ATOM 3483 N N . HIS A 1 441 ? -15.936 -26.023 12.524 1.00 63.69 441 HIS A N 1
ATOM 3484 C CA . HIS A 1 441 ? -15.815 -26.231 13.964 1.00 63.69 441 HIS A CA 1
ATOM 3485 C C . HIS A 1 441 ? -15.807 -24.930 14.774 1.00 63.69 441 HIS A C 1
ATOM 3487 O O . HIS A 1 441 ? -16.174 -24.960 15.947 1.00 63.69 441 HIS A O 1
ATOM 3493 N N . GLU A 1 442 ? -15.458 -23.791 14.166 1.00 64.75 442 GLU A N 1
ATOM 3494 C CA . GLU A 1 442 ? -15.228 -22.536 14.888 1.00 64.75 442 GLU A CA 1
ATOM 3495 C C . GLU A 1 442 ? -15.912 -21.348 14.194 1.00 64.75 442 GLU A C 1
ATOM 3497 O O . GLU A 1 442 ? -15.490 -20.880 13.137 1.00 64.75 442 GLU A O 1
ATOM 3502 N N . GLN A 1 443 ? -16.978 -20.825 14.807 1.00 69.69 443 GLN A N 1
ATOM 3503 C CA . GLN A 1 443 ? -17.502 -19.501 14.468 1.00 69.69 443 GLN A CA 1
ATOM 3504 C C . GLN A 1 443 ? -16.912 -18.483 15.435 1.00 69.69 443 GLN A C 1
ATOM 3506 O O . GLN A 1 443 ? -17.260 -18.486 16.613 1.00 69.69 443 GLN A O 1
ATOM 3511 N N . MET A 1 444 ? -16.049 -17.599 14.938 1.00 81.75 444 MET A N 1
ATOM 3512 C CA . MET A 1 444 ? -15.470 -16.555 15.778 1.00 81.75 444 MET A CA 1
ATOM 3513 C C . MET A 1 444 ? -16.371 -15.332 15.886 1.00 81.75 444 MET A C 1
ATOM 3515 O O . MET A 1 444 ? -16.920 -14.820 14.907 1.00 81.75 444 MET A O 1
ATOM 3519 N N . SER A 1 445 ? -16.492 -14.849 17.113 1.00 91.50 445 SER A N 1
ATOM 3520 C CA . SER A 1 445 ? -17.162 -13.611 17.479 1.00 91.50 445 SER A CA 1
ATOM 3521 C C . SER A 1 445 ? -16.361 -12.382 17.041 1.00 91.50 445 SER A C 1
ATOM 3523 O O . SER A 1 445 ? -15.170 -12.457 16.738 1.00 91.50 445 SER A O 1
ATOM 3525 N N . VAL A 1 446 ? -17.008 -11.207 17.054 1.00 92.75 446 VAL A N 1
ATOM 3526 C CA . VAL A 1 446 ? -16.321 -9.930 16.778 1.00 92.75 446 VAL A CA 1
ATOM 3527 C C . VAL A 1 446 ? -15.162 -9.729 17.757 1.00 92.75 446 VAL A C 1
ATOM 3529 O O . VAL A 1 446 ? -14.075 -9.359 17.345 1.00 92.75 446 VAL A O 1
ATOM 3532 N N . SER A 1 447 ? -15.357 -10.039 19.041 1.00 92.94 447 SER A N 1
ATOM 3533 C CA . SER A 1 447 ? -14.304 -9.855 20.042 1.00 92.94 447 SER A CA 1
ATOM 3534 C C . SER A 1 447 ? -13.087 -10.749 19.803 1.00 92.94 447 SER A C 1
ATOM 3536 O O . SER A 1 447 ? -11.973 -10.309 20.072 1.00 92.94 447 SER A O 1
ATOM 3538 N N . GLU A 1 448 ? -13.276 -11.988 19.347 1.00 92.44 448 GLU A N 1
ATOM 3539 C CA . GLU A 1 448 ? -12.170 -12.916 19.081 1.00 92.44 448 GLU A CA 1
ATOM 3540 C C . GLU A 1 448 ? -11.345 -12.450 17.886 1.00 92.44 448 GLU A C 1
ATOM 3542 O O . GLU A 1 448 ? -10.140 -12.269 18.034 1.00 92.44 448 GLU A O 1
ATOM 3547 N N . ILE A 1 449 ? -11.986 -12.126 16.757 1.00 93.81 449 ILE A N 1
ATOM 3548 C CA . ILE A 1 449 ? -11.259 -11.641 15.573 1.00 93.81 449 ILE A CA 1
ATOM 3549 C C . ILE A 1 449 ? -10.538 -10.313 15.851 1.00 93.81 449 ILE A C 1
ATOM 3551 O O . ILE A 1 449 ? -9.411 -10.128 15.401 1.00 93.81 449 ILE A O 1
ATOM 3555 N N . THR A 1 450 ? -11.132 -9.411 16.648 1.00 94.25 450 THR A N 1
ATOM 3556 C CA . THR A 1 450 ? -10.468 -8.164 17.061 1.00 94.25 450 THR A CA 1
ATOM 3557 C C . THR A 1 450 ? -9.259 -8.446 17.949 1.00 94.25 450 THR A C 1
ATOM 3559 O O . THR A 1 450 ? -8.238 -7.782 17.809 1.00 94.25 450 THR A O 1
ATOM 3562 N N . ASN A 1 451 ? -9.345 -9.421 18.860 1.00 92.12 451 ASN A N 1
ATOM 3563 C CA . ASN A 1 451 ? -8.211 -9.825 19.693 1.00 92.12 451 ASN A CA 1
ATOM 3564 C C . ASN A 1 451 ? -7.077 -10.418 18.851 1.00 92.12 451 ASN A C 1
ATOM 3566 O O . ASN A 1 451 ? -5.924 -10.051 19.071 1.00 92.12 451 ASN A O 1
ATOM 3570 N N . SER A 1 452 ? -7.406 -11.260 17.869 1.00 91.94 452 SER A N 1
ATOM 3571 C CA . SER A 1 452 ? -6.435 -11.865 16.955 1.00 91.94 452 SER A CA 1
ATOM 3572 C C . SER A 1 452 ? -5.676 -10.834 16.119 1.00 91.94 452 SER A C 1
ATOM 3574 O O . SER A 1 452 ? -4.524 -11.081 15.772 1.00 91.94 452 SER A O 1
ATOM 3576 N N . CYS A 1 453 ? -6.253 -9.657 15.842 1.00 91.94 453 CYS A N 1
ATOM 3577 C CA . CYS A 1 453 ? -5.524 -8.575 15.171 1.00 91.94 453 CYS A CA 1
ATOM 3578 C C . CYS A 1 453 ? -4.347 -8.015 15.980 1.00 91.94 453 CYS A C 1
ATOM 3580 O O . CYS A 1 453 ? -3.439 -7.446 15.397 1.00 91.94 453 CYS A O 1
ATOM 3582 N N . PHE A 1 454 ? -4.342 -8.159 17.305 1.00 89.94 454 PHE A N 1
ATOM 3583 C CA . PHE A 1 454 ? -3.238 -7.696 18.157 1.00 89.94 454 PHE A CA 1
ATOM 3584 C C . PHE A 1 454 ? -2.237 -8.808 18.488 1.00 89.94 454 PHE A C 1
ATOM 3586 O O . PHE A 1 454 ? -1.335 -8.617 19.308 1.00 89.94 454 PHE A O 1
ATOM 3593 N N . GLU A 1 455 ? -2.398 -9.985 17.885 1.00 89.69 455 GLU A N 1
ATOM 3594 C CA . GLU A 1 455 ? -1.441 -11.074 18.003 1.00 89.69 455 GLU A CA 1
ATOM 3595 C C . GLU A 1 455 ? -0.366 -10.930 16.919 1.00 89.69 455 GLU A C 1
ATOM 3597 O O . GLU A 1 455 ? -0.705 -10.970 15.734 1.00 89.69 455 GLU A O 1
ATOM 3602 N N . PRO A 1 456 ? 0.931 -10.852 17.285 1.00 87.75 456 PRO A N 1
ATOM 3603 C CA . PRO A 1 456 ? 2.019 -10.705 16.310 1.00 87.75 456 PRO A CA 1
ATOM 3604 C C . PRO A 1 456 ? 2.043 -11.821 15.255 1.00 87.75 456 PRO A C 1
ATOM 3606 O O . PRO A 1 456 ? 2.535 -11.643 14.148 1.00 87.75 456 PRO A O 1
ATOM 3609 N N . ALA A 1 457 ? 1.478 -12.984 15.591 1.00 89.12 457 ALA A N 1
ATOM 3610 C CA . ALA A 1 457 ? 1.380 -14.150 14.725 1.00 89.12 457 ALA A CA 1
ATOM 3611 C C . ALA A 1 457 ? 0.531 -13.931 13.458 1.00 89.12 457 ALA A C 1
ATOM 3613 O O . ALA A 1 457 ? 0.704 -14.696 12.507 1.00 89.12 457 ALA A O 1
ATOM 3614 N N . ASN A 1 458 ? -0.367 -12.939 13.460 1.00 90.00 458 ASN A N 1
ATOM 3615 C CA . ASN A 1 458 ? -1.262 -12.624 12.342 1.00 90.00 458 ASN A CA 1
ATOM 3616 C C . ASN A 1 458 ? -0.823 -11.368 11.563 1.00 90.00 458 ASN A C 1
ATOM 3618 O O . ASN A 1 458 ? -1.448 -11.024 10.554 1.00 90.00 458 ASN A O 1
ATOM 3622 N N . SER A 1 459 ? 0.227 -10.680 12.021 1.00 90.50 459 SER A N 1
ATOM 3623 C CA . SER A 1 459 ? 0.790 -9.503 11.359 1.00 90.50 459 SER A CA 1
ATOM 3624 C C . SER A 1 459 ? 1.404 -9.870 10.009 1.00 90.50 459 SER A C 1
ATOM 3626 O O . SER A 1 459 ? 2.102 -10.872 9.887 1.00 90.50 459 SER A O 1
ATOM 3628 N N . MET A 1 460 ? 1.189 -9.026 8.998 1.00 90.00 460 MET A N 1
ATOM 3629 C CA . MET A 1 460 ? 1.732 -9.217 7.645 1.00 90.00 460 MET A CA 1
ATOM 3630 C C . MET A 1 460 ? 3.190 -8.774 7.513 1.00 90.00 460 MET A C 1
ATOM 3632 O O . MET A 1 460 ? 3.775 -8.949 6.452 1.00 90.00 460 MET A O 1
ATOM 3636 N N . VAL A 1 461 ? 3.773 -8.193 8.562 1.00 90.00 461 VAL A N 1
ATOM 3637 C CA . VAL A 1 461 ? 5.200 -7.867 8.646 1.00 90.00 461 VAL A CA 1
ATOM 3638 C C . VAL A 1 461 ? 5.743 -8.452 9.936 1.00 90.00 461 VAL A C 1
ATOM 3640 O O . VAL A 1 461 ? 5.094 -8.370 10.983 1.00 90.00 461 VAL A O 1
ATOM 3643 N N . LYS A 1 462 ? 6.932 -9.052 9.864 1.00 88.38 462 LYS A N 1
ATOM 3644 C CA . LYS A 1 462 ? 7.589 -9.651 11.021 1.00 88.38 462 LYS A CA 1
ATOM 3645 C C . LYS A 1 462 ? 8.206 -8.565 11.907 1.00 88.38 462 LYS A C 1
ATOM 3647 O O . LYS A 1 462 ? 9.361 -8.182 11.740 1.00 88.38 462 LYS A O 1
ATOM 3652 N N . CYS A 1 463 ? 7.428 -8.058 12.843 1.00 87.44 463 CYS A N 1
ATOM 3653 C CA . CYS A 1 463 ? 7.872 -7.200 13.939 1.00 87.44 463 CYS A CA 1
ATOM 3654 C C . CYS A 1 463 ? 7.083 -7.572 15.195 1.00 87.44 463 CYS A C 1
ATOM 3656 O O . CYS A 1 463 ? 6.024 -8.199 15.085 1.00 87.44 463 CYS A O 1
ATOM 3658 N N . ASP A 1 464 ? 7.589 -7.227 16.380 1.00 87.31 464 ASP A N 1
ATOM 3659 C CA . ASP A 1 464 ? 6.804 -7.350 17.613 1.00 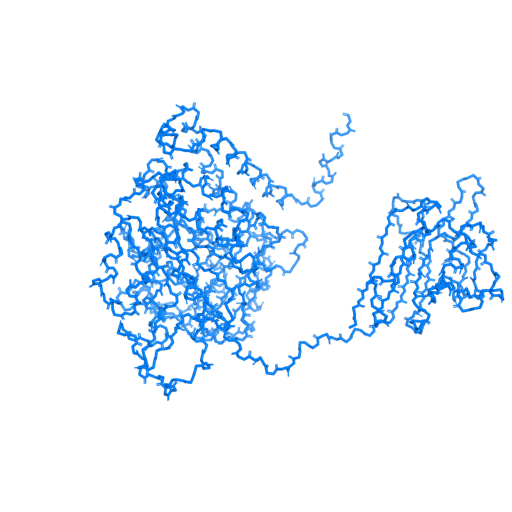87.31 464 ASP A CA 1
ATOM 3660 C C . ASP A 1 464 ? 6.189 -5.991 17.992 1.00 87.31 464 ASP A C 1
ATOM 3662 O O . ASP A 1 464 ? 6.882 -5.125 18.530 1.00 87.31 464 ASP A O 1
ATOM 3666 N N . PRO A 1 465 ? 4.871 -5.782 17.787 1.00 85.94 465 PRO A N 1
ATOM 3667 C CA . PRO A 1 465 ? 4.208 -4.532 18.151 1.00 85.94 465 PRO A CA 1
ATOM 3668 C C . PRO A 1 465 ? 4.241 -4.219 19.651 1.00 85.94 465 PRO A C 1
ATOM 3670 O O . PRO A 1 465 ? 3.846 -3.127 20.044 1.00 85.94 465 PRO A O 1
ATOM 3673 N N . ARG A 1 466 ? 4.661 -5.166 20.502 1.00 86.06 466 ARG A N 1
ATOM 3674 C CA . ARG A 1 466 ? 4.815 -4.961 21.950 1.00 86.06 466 ARG A CA 1
ATOM 3675 C C . ARG A 1 466 ? 6.075 -4.178 22.308 1.00 86.06 466 ARG A C 1
ATOM 3677 O O . ARG A 1 466 ? 6.127 -3.637 23.407 1.00 86.06 466 ARG A O 1
ATOM 3684 N N . HIS A 1 467 ? 7.072 -4.146 21.423 1.00 87.12 467 HIS A N 1
ATOM 3685 C CA . HIS A 1 467 ? 8.283 -3.337 21.593 1.00 87.12 467 HIS A CA 1
ATOM 3686 C C . HIS A 1 467 ? 8.119 -1.909 21.063 1.00 87.12 467 HIS A C 1
ATOM 3688 O O . HIS A 1 467 ? 9.017 -1.092 21.229 1.00 87.12 467 HIS A O 1
ATOM 3694 N N . GLY A 1 468 ? 6.989 -1.605 20.422 1.00 88.12 468 GLY A N 1
ATOM 3695 C CA . GLY A 1 468 ? 6.689 -0.282 19.896 1.00 88.12 468 GLY A CA 1
ATOM 3696 C C . GLY A 1 468 ? 5.451 0.337 20.530 1.00 88.12 468 GLY A C 1
ATOM 3697 O O . GLY A 1 468 ? 4.740 -0.272 21.331 1.00 88.12 468 GLY A O 1
ATOM 3698 N N . LYS A 1 469 ? 5.166 1.566 20.107 1.00 89.94 469 LYS A N 1
ATOM 3699 C CA . LYS A 1 469 ? 3.949 2.299 20.454 1.00 89.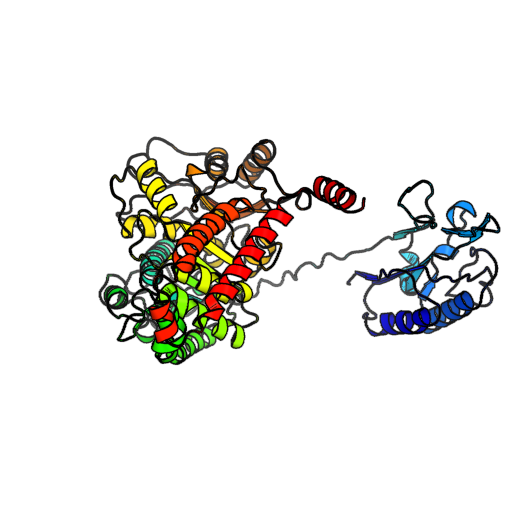94 469 LYS A CA 1
ATOM 3700 C C . LYS A 1 469 ? 3.079 2.461 19.216 1.00 89.94 469 LYS A C 1
ATOM 3702 O O . LYS A 1 469 ? 3.571 2.565 18.090 1.00 89.94 469 LYS A O 1
ATOM 3707 N N . TYR A 1 470 ? 1.768 2.440 19.410 1.00 90.19 470 TYR A N 1
ATOM 3708 C CA . TYR A 1 470 ? 0.792 2.694 18.358 1.00 90.19 470 TYR A CA 1
ATOM 3709 C C . TYR A 1 470 ? 0.528 4.195 18.242 1.00 90.19 470 TYR A C 1
ATOM 3711 O O . TYR A 1 470 ? 0.115 4.841 19.203 1.00 90.19 470 TYR A O 1
ATOM 3719 N N . MET A 1 471 ? 0.703 4.735 17.041 1.00 89.94 471 MET A N 1
ATOM 3720 C CA . MET A 1 471 ? 0.326 6.110 16.707 1.00 89.94 471 MET A CA 1
ATOM 3721 C C . MET A 1 471 ? -1.128 6.181 16.241 1.00 89.94 471 MET A C 1
ATOM 3723 O O . MET A 1 471 ? -1.888 7.069 16.626 1.00 89.94 471 MET A O 1
ATOM 3727 N N . ALA A 1 472 ? -1.535 5.212 15.421 1.00 88.06 472 ALA A N 1
ATOM 3728 C CA . ALA A 1 472 ? -2.874 5.132 14.862 1.00 88.06 472 ALA A CA 1
ATOM 3729 C C . ALA A 1 472 ? -3.278 3.679 14.610 1.00 88.06 472 ALA A C 1
ATOM 3731 O O . ALA A 1 472 ? -2.447 2.836 14.285 1.00 88.06 472 ALA A O 1
ATOM 3732 N N . CYS A 1 473 ? -4.569 3.384 14.730 1.00 89.62 473 CYS A N 1
ATOM 3733 C CA . CYS A 1 473 ? -5.143 2.073 14.465 1.00 89.62 473 CYS A CA 1
ATOM 3734 C C . CYS A 1 473 ? -6.501 2.225 13.765 1.00 89.62 473 CYS A C 1
ATOM 3736 O O . CYS A 1 473 ? -7.402 2.914 14.243 1.00 89.62 473 CYS A O 1
ATOM 3738 N N . CYS A 1 474 ? -6.673 1.566 12.627 1.00 89.75 474 CYS A N 1
ATOM 3739 C CA . CYS A 1 474 ? -7.915 1.492 11.876 1.00 89.75 474 CYS A CA 1
ATOM 3740 C C . CYS A 1 474 ? -8.342 0.028 11.756 1.00 89.75 474 CYS A C 1
ATOM 3742 O O . CYS A 1 474 ? -7.576 -0.807 11.290 1.00 89.75 474 CYS A O 1
ATOM 3744 N N . LEU A 1 475 ? -9.564 -0.286 12.179 1.00 91.56 475 LEU A N 1
ATOM 3745 C CA . LEU A 1 475 ? -10.158 -1.617 12.095 1.00 91.56 475 LEU A CA 1
ATOM 3746 C C . LEU A 1 475 ? -11.242 -1.613 11.018 1.00 91.56 475 LEU A C 1
ATOM 3748 O O . LEU A 1 475 ? -12.282 -0.973 11.181 1.00 91.56 475 LEU A O 1
ATOM 3752 N N . LEU A 1 476 ? -11.000 -2.327 9.925 1.00 91.75 476 LEU A N 1
ATOM 3753 C CA . LEU A 1 476 ? -11.896 -2.452 8.781 1.00 91.75 476 LEU A CA 1
ATOM 3754 C C . LEU A 1 476 ? -12.618 -3.799 8.851 1.00 91.75 476 LEU A C 1
ATOM 3756 O O . LEU A 1 476 ? -12.079 -4.831 8.453 1.00 91.75 476 LEU A O 1
ATOM 3760 N N . TYR A 1 477 ? -13.836 -3.793 9.384 1.00 92.75 477 TYR A N 1
ATOM 3761 C CA . TYR A 1 477 ? -14.678 -4.978 9.502 1.00 92.75 477 TYR A CA 1
ATOM 3762 C C . TYR A 1 477 ? -15.468 -5.240 8.220 1.00 92.75 477 TYR A C 1
ATOM 3764 O O . TYR A 1 477 ? -15.996 -4.315 7.595 1.00 92.75 477 TYR A O 1
ATOM 3772 N N . ARG A 1 478 ? -15.615 -6.521 7.877 1.00 91.38 478 ARG A N 1
ATOM 3773 C CA . ARG A 1 478 ? -16.451 -7.009 6.777 1.00 91.38 478 ARG A CA 1
ATOM 3774 C C . ARG A 1 478 ? -17.387 -8.120 7.240 1.00 91.38 478 ARG A C 1
ATOM 3776 O O . ARG A 1 478 ? -16.959 -8.995 7.988 1.00 91.38 478 ARG A O 1
ATOM 3783 N N . GLY A 1 479 ? -18.623 -8.113 6.748 1.00 90.50 479 GLY A N 1
ATOM 3784 C CA . GLY A 1 479 ? -19.634 -9.149 6.963 1.00 90.50 479 GLY A CA 1
ATOM 3785 C C . GLY A 1 479 ? -20.626 -8.845 8.084 1.00 90.50 479 GLY A C 1
ATOM 3786 O O . GLY A 1 479 ? -20.969 -7.691 8.343 1.00 90.50 479 GLY A O 1
ATOM 3787 N N . ASP A 1 480 ? -21.111 -9.898 8.741 1.00 89.69 480 ASP A N 1
ATOM 3788 C CA . ASP A 1 480 ? -22.103 -9.804 9.816 1.00 89.69 480 ASP A CA 1
ATOM 3789 C C . ASP A 1 480 ? -21.471 -9.266 11.111 1.00 89.69 480 ASP A C 1
ATOM 3791 O O . ASP A 1 480 ? -21.014 -10.017 11.979 1.00 89.69 480 ASP A O 1
ATOM 3795 N N . VAL A 1 481 ? -21.385 -7.936 11.205 1.00 90.31 481 VAL A N 1
ATOM 3796 C CA . VAL A 1 481 ? -20.732 -7.220 12.304 1.00 90.31 481 VAL A CA 1
ATOM 3797 C C . VAL A 1 481 ? -21.653 -6.142 12.867 1.00 90.31 481 VAL A C 1
ATOM 3799 O O . VAL A 1 481 ? -22.041 -5.188 12.190 1.00 90.31 481 VAL A O 1
ATOM 3802 N N . VAL A 1 482 ? -21.969 -6.267 14.157 1.00 90.44 482 VAL A N 1
ATOM 3803 C CA . VAL A 1 482 ? -22.804 -5.307 14.883 1.00 90.44 482 VAL A CA 1
ATOM 3804 C C . VAL A 1 482 ? -21.918 -4.202 15.481 1.00 90.44 482 VAL A C 1
ATOM 3806 O O . VAL A 1 482 ? -21.015 -4.507 16.264 1.00 90.44 482 VAL A O 1
ATOM 3809 N N . PRO A 1 483 ? -22.187 -2.905 15.218 1.00 89.81 483 PRO A N 1
ATOM 3810 C CA . PRO A 1 483 ? -21.357 -1.803 15.725 1.00 89.81 483 PRO A CA 1
ATOM 3811 C C . PRO A 1 483 ? -21.204 -1.767 17.255 1.00 89.81 483 PRO A C 1
ATOM 3813 O O . PRO A 1 483 ? -20.182 -1.328 17.781 1.00 89.81 483 PRO A O 1
ATOM 3816 N N . LYS A 1 484 ? -22.219 -2.238 17.992 1.00 91.88 484 LYS A N 1
ATOM 3817 C CA . LYS A 1 484 ? -22.179 -2.345 19.458 1.00 91.88 484 LYS A CA 1
ATOM 3818 C C . LYS A 1 484 ? -21.079 -3.301 19.929 1.00 91.88 484 LYS A C 1
ATOM 3820 O O . LYS A 1 484 ? -20.360 -2.969 20.869 1.00 91.88 484 LYS A O 1
ATOM 3825 N N . ASP A 1 485 ? -20.938 -4.442 19.262 1.00 92.56 485 ASP A N 1
ATOM 3826 C CA . ASP A 1 485 ? -19.968 -5.475 19.628 1.00 92.56 485 ASP A CA 1
ATOM 3827 C C . ASP A 1 485 ? -18.545 -5.025 19.298 1.00 92.56 485 ASP A C 1
ATOM 3829 O O . ASP A 1 485 ? -17.628 -5.265 20.078 1.00 92.56 485 ASP A O 1
ATOM 3833 N N . VAL A 1 486 ? -18.372 -4.276 18.202 1.00 91.94 486 VAL A N 1
ATOM 3834 C CA . VAL A 1 486 ? -17.091 -3.644 17.851 1.00 91.94 486 VAL A CA 1
ATOM 3835 C C . VAL A 1 486 ? -16.646 -2.663 18.935 1.00 91.94 486 VAL A C 1
ATOM 3837 O O . VAL A 1 486 ? -15.508 -2.722 19.396 1.00 91.94 486 VAL A O 1
ATOM 3840 N N . ASN A 1 487 ? -17.543 -1.786 19.394 1.00 91.06 487 ASN A N 1
ATOM 3841 C CA . ASN A 1 487 ? -17.219 -0.833 20.458 1.00 91.06 487 ASN A CA 1
ATOM 3842 C C . ASN A 1 487 ? -16.868 -1.536 21.778 1.00 91.06 487 ASN A C 1
ATOM 3844 O O . ASN A 1 487 ? -15.951 -1.100 22.474 1.00 91.06 487 ASN A O 1
ATOM 3848 N N . ALA A 1 488 ? -17.560 -2.630 22.112 1.00 93.25 488 ALA A N 1
ATOM 3849 C CA . ALA A 1 488 ? -17.244 -3.443 23.285 1.00 93.25 488 ALA A CA 1
ATOM 3850 C C . ALA A 1 488 ? -15.875 -4.136 23.156 1.00 93.25 488 ALA A C 1
ATOM 3852 O O . ALA A 1 488 ? -15.085 -4.106 24.100 1.00 93.25 488 ALA A O 1
ATOM 3853 N N . ALA A 1 489 ? -15.562 -4.691 21.980 1.00 92.94 489 ALA A N 1
ATOM 3854 C CA . ALA A 1 489 ? -14.271 -5.313 21.698 1.00 92.94 489 ALA A CA 1
ATOM 3855 C C . ALA A 1 489 ? -13.119 -4.299 21.795 1.00 92.94 489 ALA A C 1
ATOM 3857 O O . ALA A 1 489 ? -12.126 -4.553 22.472 1.00 92.94 489 ALA A O 1
ATOM 3858 N N . ILE A 1 490 ? -13.272 -3.108 21.205 1.00 91.25 490 ILE A N 1
ATOM 3859 C CA . ILE A 1 490 ? -12.269 -2.033 21.283 1.00 91.25 490 ILE A CA 1
ATOM 3860 C C . ILE A 1 490 ? -12.093 -1.546 22.724 1.00 91.25 490 ILE A C 1
ATOM 3862 O O . ILE A 1 490 ? -10.967 -1.309 23.158 1.00 91.25 490 ILE A O 1
ATOM 3866 N N . ALA A 1 491 ? -13.181 -1.412 23.490 1.00 90.00 491 ALA A N 1
ATOM 3867 C CA . ALA A 1 491 ? -13.091 -1.048 24.901 1.00 90.00 491 ALA A CA 1
ATOM 3868 C C . ALA A 1 491 ? -12.282 -2.083 25.699 1.00 90.00 491 ALA A C 1
ATOM 3870 O O . ALA A 1 491 ? -11.430 -1.696 26.493 1.00 90.00 491 ALA A O 1
ATOM 3871 N N . ALA A 1 492 ? -12.480 -3.380 25.442 1.00 90.75 492 ALA A N 1
ATOM 3872 C CA . ALA A 1 492 ? -11.692 -4.440 26.068 1.00 90.75 492 ALA A CA 1
ATOM 3873 C C . ALA A 1 492 ? -10.211 -4.380 25.657 1.00 90.75 492 ALA A C 1
ATOM 3875 O O . ALA A 1 492 ? -9.333 -4.449 26.516 1.00 90.75 492 ALA A O 1
ATOM 3876 N N . ILE A 1 493 ? -9.922 -4.178 24.368 1.00 89.38 493 ILE A N 1
ATOM 3877 C CA . ILE A 1 493 ? -8.560 -4.010 23.843 1.00 89.38 493 ILE A CA 1
ATOM 3878 C C . ILE A 1 493 ? -7.825 -2.855 24.531 1.00 89.38 493 ILE A C 1
ATOM 3880 O O . ILE A 1 493 ? -6.702 -3.043 24.989 1.00 89.38 493 ILE A O 1
ATOM 3884 N N . LYS A 1 494 ? -8.479 -1.700 24.702 1.00 85.25 494 LYS A N 1
ATOM 3885 C CA . LYS A 1 494 ? -7.896 -0.525 25.374 1.00 85.25 494 LYS A CA 1
ATOM 3886 C C . LYS A 1 494 ? -7.519 -0.759 26.839 1.00 85.25 494 LYS A C 1
ATOM 3888 O O . LYS A 1 494 ? -6.704 -0.020 27.374 1.00 85.25 494 LYS A O 1
ATOM 3893 N N . THR A 1 495 ? -8.105 -1.756 27.504 1.00 86.56 495 THR A N 1
ATOM 3894 C CA . THR A 1 495 ? -7.741 -2.096 28.893 1.00 86.56 495 THR A CA 1
ATOM 3895 C C . THR A 1 495 ? -6.497 -2.982 28.996 1.00 86.56 495 THR A C 1
ATOM 3897 O O . THR A 1 495 ? -5.958 -3.154 30.092 1.00 86.56 495 THR A O 1
ATOM 3900 N N . LYS A 1 496 ? -6.018 -3.554 27.881 1.00 85.94 496 LYS A N 1
ATOM 3901 C CA . LYS A 1 496 ? -4.841 -4.428 27.879 1.00 85.94 496 LYS A CA 1
ATOM 3902 C C . LYS A 1 496 ? -3.560 -3.603 27.965 1.00 85.94 496 LYS A C 1
ATOM 3904 O O . LYS A 1 496 ? -3.267 -2.805 27.086 1.00 85.94 496 LYS A O 1
ATOM 3909 N N . ARG A 1 497 ? -2.738 -3.886 28.979 1.00 81.00 497 ARG A N 1
ATOM 3910 C CA . ARG A 1 497 ? -1.441 -3.214 29.200 1.00 81.00 497 ARG A CA 1
ATOM 3911 C C . ARG A 1 497 ? -0.408 -3.446 28.094 1.00 81.00 497 ARG A C 1
ATOM 3913 O O . ARG A 1 497 ? 0.532 -2.674 27.984 1.00 81.00 497 ARG A O 1
ATOM 3920 N N . SER A 1 498 ? -0.563 -4.510 27.306 1.00 82.12 498 SER A N 1
ATOM 3921 C CA . SER A 1 498 ? 0.349 -4.848 26.207 1.00 82.12 498 SER A CA 1
ATOM 3922 C C . SER A 1 498 ? 0.180 -3.962 24.972 1.00 82.12 498 SER A C 1
ATOM 3924 O O . SER A 1 498 ? 0.925 -4.130 24.017 1.00 82.12 498 SER A O 1
ATOM 3926 N N . ILE A 1 499 ? -0.838 -3.098 24.941 1.00 84.88 499 ILE A N 1
ATOM 3927 C CA . ILE A 1 499 ? -1.138 -2.227 23.805 1.00 84.88 499 ILE A CA 1
ATOM 3928 C C . ILE A 1 499 ? -0.933 -0.798 24.284 1.00 84.88 499 ILE A C 1
ATOM 3930 O O . ILE A 1 499 ? -1.773 -0.245 24.994 1.00 84.88 499 ILE A O 1
ATOM 3934 N N . GLN A 1 500 ? 0.210 -0.230 23.920 1.00 85.50 500 GLN A N 1
ATOM 3935 C CA . GLN A 1 500 ? 0.600 1.117 24.306 1.00 85.50 500 GLN A CA 1
ATOM 3936 C C . GLN A 1 500 ? 0.405 2.056 23.121 1.00 85.50 500 GLN A C 1
ATOM 3938 O O . GLN A 1 500 ? 0.867 1.778 22.017 1.00 85.50 500 GLN A O 1
ATOM 3943 N N . PHE A 1 501 ? -0.313 3.149 23.348 1.00 87.06 501 PHE A N 1
ATOM 3944 C CA . PHE A 1 501 ? -0.425 4.243 22.391 1.00 87.06 501 PHE A CA 1
ATOM 3945 C C . PHE A 1 501 ? 0.537 5.353 22.797 1.00 87.06 501 PHE A C 1
ATOM 3947 O O . PHE A 1 501 ? 0.840 5.492 23.980 1.00 87.06 501 PHE A O 1
ATOM 3954 N N . VAL A 1 502 ? 0.975 6.139 21.820 1.00 85.25 502 VAL A N 1
ATOM 3955 C CA . VAL A 1 502 ? 1.680 7.401 22.075 1.00 85.25 502 VAL A CA 1
ATOM 3956 C C . VAL A 1 502 ? 0.800 8.354 22.895 1.00 85.25 502 VAL A C 1
ATOM 3958 O O . VAL A 1 502 ? -0.429 8.379 22.747 1.00 85.25 502 VAL A O 1
ATOM 3961 N N . ASP A 1 503 ? 1.423 9.136 23.766 1.00 80.06 503 ASP A N 1
ATOM 3962 C CA . ASP A 1 503 ? 0.771 10.034 24.727 1.00 80.06 503 ASP A CA 1
ATOM 3963 C C . ASP A 1 503 ? -0.080 11.136 24.069 1.00 80.06 503 ASP A C 1
ATOM 3965 O O . ASP A 1 503 ? -1.189 11.438 24.523 1.00 80.06 503 ASP A O 1
ATOM 3969 N N . TRP A 1 504 ? 0.373 11.668 22.937 1.00 79.12 504 TRP A N 1
ATOM 3970 C CA . TRP A 1 504 ? -0.322 12.683 22.149 1.00 79.12 504 TRP A CA 1
ATOM 3971 C C . TRP A 1 504 ? -1.509 12.133 21.336 1.00 79.12 504 TRP A C 1
ATOM 3973 O O . TRP A 1 504 ? -2.286 12.916 20.780 1.00 79.12 504 TRP A O 1
ATOM 3983 N N . CYS A 1 505 ? -1.726 10.807 21.303 1.00 73.94 505 CYS A N 1
ATOM 3984 C CA . CYS A 1 505 ? -2.862 10.172 20.619 1.00 73.94 505 CYS A CA 1
ATOM 3985 C C . CYS A 1 505 ? -3.754 9.316 21.553 1.00 73.94 505 CYS A C 1
ATOM 3987 O O . CYS A 1 505 ? -3.838 8.091 21.424 1.00 73.94 505 CYS A O 1
ATOM 3989 N N . PRO A 1 506 ? -4.555 9.936 22.445 1.00 55.69 506 PRO A N 1
ATOM 3990 C CA . PRO A 1 506 ? -5.391 9.207 23.408 1.00 55.69 506 PRO A CA 1
ATOM 3991 C C . PRO A 1 506 ? -6.626 8.505 22.796 1.00 55.69 506 PRO A C 1
ATOM 3993 O O . PRO A 1 506 ? -7.317 7.740 23.475 1.00 55.69 506 PRO A O 1
ATOM 3996 N N . THR A 1 507 ? -6.958 8.744 21.516 1.00 60.78 507 THR A N 1
ATOM 3997 C CA . THR A 1 507 ? -8.145 8.162 20.842 1.00 60.78 507 THR A CA 1
ATOM 3998 C C . THR A 1 507 ? -7.825 7.498 19.494 1.00 60.78 507 THR A C 1
ATOM 4000 O O . THR A 1 507 ? -8.554 7.660 18.519 1.00 60.78 507 THR A O 1
ATOM 4003 N N . GLY A 1 508 ? -6.765 6.689 19.451 1.00 67.31 508 GLY A N 1
ATOM 4004 C CA . GLY A 1 508 ? -6.185 6.131 18.221 1.00 67.31 508 GLY A CA 1
ATOM 4005 C C . GLY A 1 508 ? -6.965 5.048 17.458 1.00 67.31 508 GLY A C 1
ATOM 4006 O O . GLY A 1 508 ? -6.359 4.403 16.615 1.00 67.31 508 GLY A O 1
ATOM 4007 N N . PHE A 1 509 ? -8.264 4.816 17.705 1.00 83.31 509 PHE A N 1
ATOM 4008 C CA . PHE A 1 509 ? -9.042 3.785 16.991 1.00 83.31 509 PHE A CA 1
ATOM 4009 C C . PHE A 1 509 ? -10.059 4.374 16.011 1.00 83.31 509 PHE A C 1
ATOM 4011 O O . PHE A 1 509 ? -10.992 5.077 16.407 1.00 83.31 509 PHE A O 1
ATOM 4018 N N . LYS A 1 510 ? -9.926 4.007 14.738 1.00 86.19 510 LYS A N 1
ATOM 4019 C CA . LYS A 1 510 ? -10.903 4.241 13.668 1.00 86.19 510 LYS A CA 1
ATOM 4020 C C . LYS A 1 510 ? -11.561 2.922 13.281 1.00 86.19 510 LYS A C 1
ATOM 4022 O O . LYS A 1 510 ? -10.928 1.875 13.342 1.00 86.19 510 LYS A O 1
ATOM 4027 N N . VAL A 1 511 ? -12.834 2.966 12.901 1.00 87.25 511 VAL A N 1
ATOM 4028 C CA . VAL A 1 511 ? -13.626 1.760 12.623 1.00 87.25 511 VAL A CA 1
ATOM 4029 C C . VAL A 1 511 ? -14.358 1.919 11.301 1.00 87.25 511 VAL A C 1
ATOM 4031 O O . VAL A 1 511 ? -15.213 2.789 11.193 1.00 87.25 511 VAL A O 1
ATOM 4034 N N . GLY A 1 512 ? -14.062 1.061 10.329 1.00 86.81 512 GLY A N 1
ATOM 4035 C CA . GLY A 1 512 ? -14.856 0.879 9.114 1.00 86.81 512 GLY A CA 1
ATOM 4036 C C . GLY A 1 512 ? -15.712 -0.380 9.229 1.00 86.81 512 GLY A C 1
ATOM 4037 O O . GLY A 1 512 ? -15.242 -1.388 9.753 1.00 86.81 512 GLY A O 1
ATOM 4038 N N . ILE A 1 513 ? -16.966 -0.339 8.770 1.00 88.56 513 ILE A N 1
ATOM 4039 C CA . ILE A 1 513 ? -17.843 -1.522 8.736 1.00 88.56 513 ILE A CA 1
ATOM 4040 C C . ILE A 1 513 ? -18.508 -1.614 7.367 1.00 88.56 513 ILE A C 1
ATOM 4042 O O . ILE A 1 513 ? -19.276 -0.731 6.973 1.00 88.56 513 ILE A O 1
ATOM 4046 N N . ASN A 1 514 ? -18.241 -2.721 6.683 1.00 87.69 514 ASN A N 1
ATOM 4047 C CA . ASN A 1 514 ? -18.919 -3.132 5.466 1.00 87.69 514 ASN A CA 1
ATOM 4048 C C . ASN A 1 514 ? -19.734 -4.402 5.748 1.00 87.69 514 ASN A C 1
ATOM 4050 O O . ASN A 1 514 ? -19.201 -5.386 6.249 1.00 87.69 514 ASN A O 1
ATOM 4054 N N . TYR A 1 515 ? -21.025 -4.391 5.422 1.00 85.50 515 TYR A N 1
ATOM 4055 C CA . TYR A 1 515 ? -21.923 -5.515 5.704 1.00 85.50 515 TYR A CA 1
ATOM 4056 C C . TYR A 1 515 ? -21.797 -6.678 4.718 1.00 85.50 515 TYR A C 1
ATOM 4058 O O . TYR A 1 515 ? -22.349 -7.751 4.961 1.00 85.50 515 TYR A O 1
ATOM 4066 N N . GLN A 1 516 ? -21.082 -6.497 3.607 1.00 86.19 516 GLN A N 1
ATOM 4067 C CA . GLN A 1 516 ? -20.845 -7.588 2.676 1.00 86.19 516 GLN A CA 1
ATOM 4068 C C . GLN A 1 516 ? -19.835 -8.587 3.253 1.00 86.19 516 GLN A C 1
ATOM 4070 O O . GLN A 1 516 ? -18.737 -8.178 3.656 1.00 86.19 516 GLN A O 1
ATOM 4075 N N . PRO A 1 517 ? -20.171 -9.890 3.277 1.00 88.06 517 PRO A N 1
ATOM 4076 C CA . PRO A 1 517 ? -19.254 -10.912 3.754 1.00 88.06 517 PRO A CA 1
ATOM 4077 C C . PRO A 1 517 ? -18.015 -11.001 2.846 1.00 88.06 517 PRO A C 1
ATOM 4079 O O . PRO A 1 517 ? -18.117 -10.755 1.639 1.00 88.06 517 PRO A O 1
ATOM 4082 N N . PRO A 1 518 ? -16.842 -11.357 3.397 1.00 89.50 518 PRO A N 1
ATOM 4083 C CA . PRO A 1 518 ? -15.658 -11.643 2.594 1.00 89.50 518 PRO A CA 1
ATOM 4084 C C . PRO A 1 518 ? -15.939 -12.756 1.580 1.00 89.50 518 PRO A C 1
ATOM 4086 O O . PRO A 1 518 ? -16.471 -13.815 1.925 1.00 89.50 518 PRO A O 1
ATOM 4089 N N . THR A 1 519 ? -15.577 -12.521 0.321 1.00 91.19 519 THR A N 1
ATOM 4090 C CA . THR A 1 519 ? -15.670 -13.547 -0.723 1.00 91.19 519 THR A CA 1
ATOM 4091 C C . THR A 1 519 ? -14.366 -14.323 -0.774 1.00 91.19 519 THR A C 1
ATOM 4093 O O . THR A 1 519 ? -13.292 -13.750 -0.637 1.00 91.19 519 THR A O 1
ATOM 4096 N N . VAL A 1 520 ? -14.444 -15.630 -1.002 1.00 88.56 520 VAL A N 1
ATOM 4097 C CA . VAL A 1 520 ? -13.261 -16.477 -1.197 1.00 88.56 520 VAL A CA 1
ATOM 4098 C C . VAL A 1 520 ? -13.215 -16.983 -2.629 1.00 88.56 520 VAL A C 1
ATOM 4100 O O . VAL A 1 520 ? -14.253 -17.276 -3.228 1.00 88.56 520 VAL A O 1
ATOM 4103 N N . VAL A 1 521 ? -12.003 -17.101 -3.163 1.00 89.06 521 VAL A N 1
ATOM 4104 C CA . VAL A 1 521 ? -11.770 -17.643 -4.502 1.00 89.06 521 VAL A CA 1
ATOM 4105 C C . VAL A 1 521 ? -12.118 -19.140 -4.507 1.00 89.06 521 VAL A C 1
ATOM 4107 O O . VAL A 1 521 ? -11.667 -19.866 -3.616 1.00 89.06 521 VAL A O 1
ATOM 4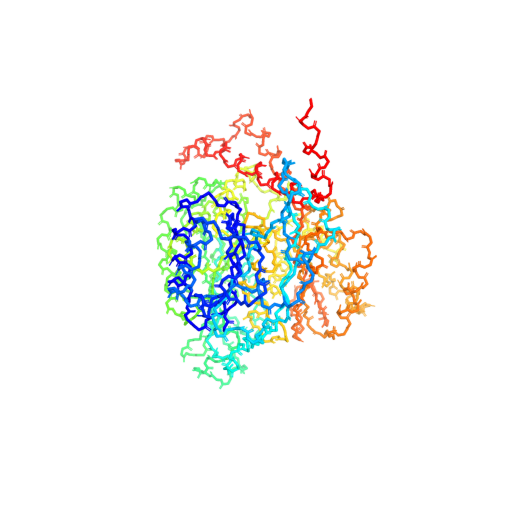110 N N . PRO A 1 522 ? -12.915 -19.638 -5.471 1.00 86.44 522 PRO A N 1
ATOM 4111 C CA . PRO A 1 522 ? -13.154 -21.070 -5.629 1.00 86.44 522 PRO A CA 1
ATOM 4112 C C . PRO A 1 522 ? -11.840 -21.848 -5.793 1.00 86.44 522 PRO A C 1
ATOM 4114 O O . PRO A 1 522 ? -10.993 -21.481 -6.601 1.00 86.44 522 PRO A O 1
ATOM 4117 N N . GLY A 1 523 ? -11.656 -22.924 -5.021 1.00 81.88 523 GLY A N 1
ATOM 4118 C CA . GLY A 1 523 ? -10.382 -23.660 -4.990 1.00 81.88 523 GLY A CA 1
ATOM 4119 C C . GLY A 1 523 ? -9.240 -22.904 -4.294 1.00 81.88 523 GLY A C 1
ATOM 4120 O O . GLY A 1 523 ? -8.070 -23.233 -4.497 1.00 81.88 523 GLY A O 1
ATOM 4121 N N . GLY A 1 524 ? -9.567 -21.864 -3.523 1.00 82.50 524 GLY A N 1
ATOM 4122 C CA . GLY A 1 524 ? -8.667 -21.209 -2.583 1.00 82.50 524 GLY A CA 1
ATOM 4123 C C . GLY A 1 524 ? -8.563 -21.959 -1.256 1.00 82.50 524 GLY A C 1
ATOM 4124 O O . GLY A 1 524 ? -9.409 -22.784 -0.918 1.00 82.50 524 GLY A O 1
ATOM 4125 N N . ASP A 1 525 ? -7.525 -21.627 -0.495 1.00 84.56 525 ASP A N 1
ATOM 4126 C CA . ASP A 1 525 ? -7.185 -22.308 0.760 1.00 84.56 525 ASP A CA 1
ATOM 4127 C C . ASP A 1 525 ? -7.993 -21.783 1.965 1.00 84.56 525 ASP A C 1
ATOM 4129 O O . ASP A 1 525 ? -8.072 -22.423 3.015 1.00 84.56 525 ASP A O 1
ATOM 4133 N N . LEU A 1 526 ? -8.606 -20.605 1.808 1.00 86.19 526 LEU A N 1
ATOM 4134 C CA . LEU A 1 526 ? -9.350 -19.906 2.852 1.00 86.19 526 LEU A CA 1
ATOM 4135 C C . LEU A 1 526 ? -10.800 -20.377 2.956 1.00 86.19 526 LEU A C 1
ATOM 4137 O O . LEU A 1 526 ? -11.530 -20.480 1.967 1.00 86.19 526 LEU A O 1
ATOM 4141 N N . ALA A 1 527 ? -11.238 -20.571 4.195 1.00 87.06 527 ALA A N 1
ATOM 4142 C CA . ALA A 1 527 ? -12.622 -20.834 4.539 1.00 87.06 527 ALA A CA 1
ATOM 4143 C C . ALA A 1 527 ? -13.552 -19.654 4.228 1.00 87.06 527 ALA A C 1
ATOM 4145 O O . ALA A 1 527 ? -13.202 -18.488 4.416 1.00 87.06 527 ALA A O 1
ATOM 4146 N N . LYS A 1 528 ? -14.802 -19.963 3.863 1.00 87.06 528 LYS A N 1
ATOM 4147 C CA . LYS A 1 528 ? -15.880 -18.967 3.873 1.00 87.06 528 LYS A CA 1
ATOM 4148 C C . LYS A 1 528 ? -16.189 -18.577 5.313 1.00 87.06 528 LYS A C 1
ATOM 4150 O O . LYS A 1 528 ? -16.620 -19.419 6.097 1.00 87.06 528 LYS A O 1
ATOM 4155 N N . VAL A 1 529 ? -16.025 -17.298 5.631 1.00 88.38 529 VAL A N 1
ATOM 4156 C CA . VAL A 1 529 ? -16.295 -16.745 6.962 1.00 88.38 529 VAL A CA 1
ATOM 4157 C C . VAL A 1 529 ? -17.421 -15.720 6.903 1.00 88.38 529 VAL A C 1
ATOM 4159 O O . VAL A 1 529 ? -17.570 -14.991 5.927 1.00 88.38 529 VAL A O 1
ATOM 4162 N N . GLN A 1 530 ? -18.232 -15.660 7.961 1.00 87.69 530 GLN A N 1
ATOM 4163 C CA . GLN A 1 530 ? -19.335 -14.694 8.064 1.00 87.69 530 GLN A CA 1
ATOM 4164 C C . GLN A 1 530 ? -18.844 -13.273 8.350 1.00 87.69 530 GLN A C 1
ATOM 4166 O O . GLN A 1 530 ? -19.552 -12.305 8.081 1.00 87.69 530 GLN A O 1
ATOM 4171 N N . ARG A 1 531 ? -17.648 -13.153 8.932 1.00 91.38 531 ARG A N 1
ATOM 4172 C CA . ARG A 1 531 ? -17.049 -11.889 9.343 1.00 91.38 531 ARG A CA 1
ATOM 4173 C C . ARG A 1 531 ? -15.528 -11.957 9.298 1.00 91.38 531 ARG A C 1
ATOM 4175 O O . ARG A 1 531 ? -14.953 -13.000 9.602 1.00 91.38 531 ARG A O 1
ATOM 4182 N N . ALA A 1 532 ? -14.904 -10.842 8.950 1.00 93.38 532 ALA A N 1
ATOM 4183 C CA . ALA A 1 532 ? -13.462 -10.641 9.012 1.00 93.38 532 ALA A CA 1
ATOM 4184 C C . ALA A 1 532 ? -13.142 -9.196 9.398 1.00 93.38 532 ALA A C 1
ATOM 4186 O O . ALA A 1 532 ? -14.006 -8.316 9.366 1.00 93.38 532 ALA A O 1
ATOM 4187 N N . VAL A 1 533 ? -11.895 -8.958 9.768 1.00 94.62 533 VAL A N 1
ATOM 4188 C CA . VAL A 1 533 ? -11.350 -7.657 10.118 1.00 94.62 533 VAL A CA 1
ATOM 4189 C C . VAL A 1 533 ? -9.935 -7.532 9.561 1.00 94.62 533 VAL A C 1
ATOM 4191 O O . VAL A 1 533 ? -9.089 -8.412 9.715 1.00 94.62 533 VAL A O 1
ATOM 4194 N N . CYS A 1 534 ? -9.684 -6.407 8.903 1.00 94.00 534 CYS A N 1
ATOM 4195 C CA . CYS A 1 534 ? -8.350 -5.969 8.530 1.00 94.00 534 CYS A CA 1
ATOM 4196 C C . CYS A 1 534 ? -7.972 -4.800 9.435 1.00 94.00 534 CYS A C 1
ATOM 4198 O O . CYS A 1 534 ? -8.648 -3.771 9.440 1.00 94.00 534 CYS A O 1
ATOM 4200 N N . MET A 1 535 ? -6.917 -4.962 10.222 1.00 93.62 535 MET A N 1
ATOM 4201 C CA . MET A 1 535 ? -6.352 -3.897 11.035 1.00 93.62 535 MET A CA 1
ATOM 4202 C C . MET A 1 535 ? -5.198 -3.242 10.284 1.00 93.62 535 MET A C 1
ATOM 4204 O O . MET A 1 535 ? -4.283 -3.923 9.827 1.00 93.62 535 MET A O 1
ATOM 4208 N N . LEU A 1 536 ? -5.241 -1.919 10.194 1.00 91.81 536 LEU A N 1
ATOM 4209 C CA . LEU A 1 536 ? -4.148 -1.079 9.728 1.00 91.81 536 LEU A CA 1
ATOM 4210 C C . LEU A 1 536 ? -3.667 -0.266 10.914 1.00 91.81 536 LEU A C 1
ATOM 4212 O O . LEU A 1 536 ? -4.420 0.539 11.459 1.00 91.81 536 LEU A O 1
ATOM 4216 N N . SER A 1 537 ? -2.440 -0.491 11.348 1.00 91.44 537 SER A N 1
ATOM 4217 C CA . SER A 1 537 ? -1.900 0.155 12.533 1.00 91.44 537 SER A CA 1
ATOM 4218 C C . SER A 1 537 ? -0.551 0.772 12.237 1.00 91.44 537 SER A C 1
ATOM 4220 O O . SER A 1 537 ? 0.381 0.061 11.878 1.00 91.44 537 SER A O 1
ATOM 4222 N N . ASN A 1 538 ? -0.431 2.080 12.426 1.00 91.81 538 ASN A N 1
ATOM 4223 C CA . ASN A 1 538 ? 0.865 2.733 12.382 1.00 91.81 538 ASN A CA 1
ATOM 4224 C C . ASN A 1 538 ? 1.528 2.582 13.755 1.00 91.81 538 ASN A C 1
ATOM 4226 O O . ASN A 1 538 ? 0.999 3.064 14.762 1.00 91.81 538 ASN A O 1
ATOM 4230 N N . THR A 1 539 ? 2.633 1.843 13.799 1.00 92.25 539 THR A N 1
ATOM 4231 C CA . THR A 1 539 ? 3.362 1.496 15.022 1.00 92.25 539 THR A CA 1
ATOM 4232 C C . THR A 1 539 ? 4.854 1.678 14.811 1.00 92.25 539 THR A C 1
ATOM 4234 O O . THR A 1 539 ? 5.372 1.334 13.752 1.00 92.25 539 THR A O 1
ATOM 4237 N N . THR A 1 540 ? 5.551 2.163 15.839 1.00 93.25 540 THR A N 1
ATOM 4238 C CA . THR A 1 540 ? 7.010 2.325 15.795 1.00 93.25 540 THR A CA 1
ATOM 4239 C C . THR A 1 540 ? 7.757 0.993 15.699 1.00 93.25 540 THR A C 1
ATOM 4241 O O . THR A 1 540 ? 8.894 0.963 15.246 1.00 93.25 540 THR A O 1
ATOM 4244 N N . ALA A 1 541 ? 7.105 -0.135 16.008 1.00 92.12 541 ALA A N 1
ATOM 4245 C CA . ALA A 1 541 ? 7.703 -1.466 15.886 1.00 92.12 541 ALA A CA 1
ATOM 4246 C C . ALA A 1 541 ? 8.118 -1.829 14.449 1.00 92.12 541 ALA A C 1
ATOM 4248 O O . ALA A 1 541 ? 8.935 -2.727 14.252 1.00 92.12 541 ALA A O 1
ATOM 4249 N N . ILE A 1 542 ? 7.576 -1.150 13.428 1.00 92.06 542 ILE A N 1
ATOM 4250 C CA . ILE A 1 542 ? 7.989 -1.382 12.039 1.00 92.06 542 ILE A CA 1
ATOM 4251 C C . ILE A 1 542 ? 9.448 -0.965 11.782 1.00 92.06 542 ILE A C 1
ATOM 4253 O O . ILE A 1 542 ? 10.059 -1.491 10.854 1.00 92.06 542 ILE A O 1
ATOM 4257 N N . ALA A 1 543 ? 10.040 -0.124 12.641 1.00 91.81 543 ALA A N 1
ATOM 4258 C CA . ALA A 1 543 ? 11.464 0.213 12.610 1.00 91.81 543 ALA A CA 1
ATOM 4259 C C . ALA A 1 543 ? 12.372 -1.029 12.684 1.00 91.81 543 ALA A C 1
ATOM 4261 O O . ALA A 1 543 ? 13.408 -1.069 12.030 1.00 91.81 543 ALA A O 1
ATOM 4262 N N . GLU A 1 544 ? 11.949 -2.105 13.365 1.00 90.44 544 GLU A N 1
ATOM 4263 C CA . GLU A 1 544 ? 12.695 -3.373 13.382 1.00 90.44 544 GLU A CA 1
ATOM 4264 C C . GLU A 1 544 ? 12.867 -3.974 11.973 1.00 90.44 544 GLU A C 1
ATOM 4266 O O . GLU A 1 544 ? 13.842 -4.683 11.709 1.00 90.44 544 GLU A O 1
ATOM 4271 N N . ALA A 1 545 ? 11.910 -3.745 11.066 1.00 89.62 545 ALA A N 1
ATOM 4272 C CA . ALA A 1 545 ? 12.003 -4.211 9.686 1.00 89.62 545 ALA A CA 1
ATOM 4273 C C . ALA A 1 545 ? 13.020 -3.395 8.877 1.00 89.62 545 ALA A C 1
ATOM 4275 O O . ALA A 1 545 ? 13.752 -3.981 8.075 1.00 89.62 545 ALA A O 1
ATOM 4276 N N . TRP A 1 546 ? 13.104 -2.088 9.123 1.00 91.81 546 TRP A N 1
ATOM 4277 C CA . TRP A 1 546 ? 14.107 -1.211 8.516 1.00 91.81 546 TRP A CA 1
ATOM 4278 C C . TRP A 1 546 ? 15.514 -1.556 9.014 1.00 91.81 546 TRP A C 1
ATOM 4280 O O . TRP A 1 546 ? 16.352 -1.934 8.199 1.00 91.81 546 TRP A O 1
ATOM 4290 N N . ALA A 1 547 ? 15.704 -1.692 10.329 1.00 91.69 547 ALA A N 1
ATOM 4291 C CA . ALA A 1 547 ? 16.997 -2.038 10.928 1.00 91.69 547 ALA A CA 1
ATOM 4292 C C . ALA A 1 547 ? 17.593 -3.354 10.395 1.00 91.69 547 ALA A C 1
ATOM 4294 O O . ALA A 1 547 ? 18.800 -3.482 10.169 1.00 91.69 547 ALA A O 1
ATOM 4295 N N . ARG A 1 548 ? 16.754 -4.372 10.148 1.00 89.56 548 ARG A N 1
ATOM 4296 C CA . ARG A 1 548 ? 17.210 -5.636 9.535 1.00 89.56 548 ARG A CA 1
ATOM 4297 C C . ARG A 1 548 ? 17.673 -5.465 8.093 1.00 89.56 548 ARG A C 1
ATOM 4299 O O . ARG A 1 548 ? 18.526 -6.232 7.637 1.00 89.56 548 ARG A O 1
ATOM 4306 N N . LEU A 1 549 ? 17.052 -4.550 7.361 1.00 89.44 549 LEU A N 1
ATOM 4307 C CA . LEU A 1 549 ? 17.368 -4.277 5.969 1.00 89.44 549 LEU A CA 1
ATOM 4308 C C . LEU A 1 549 ? 18.660 -3.462 5.878 1.00 89.44 549 LEU A C 1
ATOM 4310 O O . LEU A 1 549 ? 19.580 -3.873 5.167 1.00 89.44 549 LEU A O 1
ATOM 4314 N N . ASP A 1 550 ? 18.765 -2.422 6.698 1.00 92.38 550 ASP A N 1
ATOM 4315 C CA . ASP A 1 550 ? 19.935 -1.560 6.850 1.00 92.38 550 ASP A CA 1
ATOM 4316 C C . ASP A 1 550 ? 21.170 -2.355 7.266 1.00 92.38 550 ASP A C 1
ATOM 4318 O O . ASP A 1 550 ? 22.217 -2.267 6.628 1.00 92.38 550 ASP A O 1
ATOM 4322 N N . HIS A 1 551 ? 21.033 -3.266 8.232 1.00 92.81 551 HIS A N 1
ATOM 4323 C CA . HIS A 1 551 ? 22.137 -4.138 8.626 1.00 92.81 551 HIS A CA 1
ATOM 4324 C C . HIS A 1 551 ? 22.684 -4.978 7.457 1.00 92.81 551 HIS A C 1
ATOM 4326 O O . HIS A 1 551 ? 23.898 -5.130 7.296 1.00 92.81 551 HIS A O 1
ATOM 4332 N N . LYS A 1 552 ? 21.805 -5.533 6.611 1.00 91.38 552 LYS A N 1
ATOM 4333 C CA . LYS A 1 552 ? 22.230 -6.309 5.433 1.00 91.38 552 LYS A CA 1
ATOM 4334 C C . LYS A 1 552 ? 22.870 -5.421 4.375 1.00 91.38 552 LYS A C 1
ATOM 4336 O O . LYS A 1 552 ? 23.848 -5.839 3.752 1.00 91.38 552 LYS A O 1
ATOM 4341 N N . PHE A 1 553 ? 22.318 -4.229 4.166 1.00 93.94 553 PHE A N 1
ATOM 4342 C CA . PHE A 1 553 ? 22.893 -3.233 3.276 1.00 93.94 553 PHE A CA 1
ATOM 4343 C C . PHE A 1 553 ? 24.320 -2.889 3.709 1.00 93.94 553 PHE A C 1
ATOM 4345 O O . PHE A 1 553 ? 25.242 -3.007 2.903 1.00 93.94 553 PHE A O 1
ATOM 4352 N N . ASP A 1 554 ? 24.518 -2.575 4.991 1.00 95.12 554 ASP A N 1
ATOM 4353 C CA . ASP A 1 554 ? 25.807 -2.170 5.554 1.00 95.12 554 ASP A CA 1
ATOM 4354 C C . ASP A 1 554 ? 26.869 -3.263 5.381 1.00 95.12 554 ASP A C 1
ATOM 4356 O O . ASP A 1 554 ? 27.996 -2.986 4.960 1.00 95.12 554 ASP A O 1
ATOM 4360 N N . LEU A 1 555 ? 26.507 -4.531 5.615 1.00 94.62 555 LEU A N 1
ATOM 4361 C CA . LEU A 1 555 ? 27.410 -5.670 5.414 1.00 94.62 555 LEU A CA 1
ATOM 4362 C C . LEU A 1 555 ? 27.904 -5.791 3.965 1.00 94.62 555 LEU A C 1
ATOM 4364 O O . LEU A 1 555 ? 29.083 -6.082 3.735 1.00 94.62 555 LEU A O 1
ATOM 4368 N N . MET A 1 556 ? 27.022 -5.580 2.985 1.00 94.19 556 MET A N 1
ATOM 4369 C CA . MET A 1 556 ? 27.378 -5.661 1.566 1.00 94.19 556 MET A CA 1
ATOM 4370 C C . MET A 1 556 ? 28.142 -4.417 1.103 1.00 94.19 556 MET A C 1
ATOM 4372 O O . MET A 1 556 ? 29.186 -4.532 0.442 1.00 94.19 556 MET A O 1
ATOM 4376 N N . TYR A 1 557 ? 27.667 -3.232 1.491 1.00 95.00 557 TYR A N 1
ATOM 4377 C CA . TYR A 1 557 ? 28.208 -1.953 1.045 1.00 95.00 557 TYR A CA 1
ATOM 4378 C C . TYR A 1 557 ? 29.585 -1.667 1.649 1.00 95.00 557 TYR A C 1
ATOM 4380 O O . TYR A 1 557 ? 30.454 -1.127 0.959 1.00 95.00 557 TYR A O 1
ATOM 4388 N N . ALA A 1 558 ? 29.861 -2.139 2.871 1.00 94.94 558 ALA A N 1
ATOM 4389 C CA . ALA A 1 558 ? 31.191 -2.073 3.486 1.00 94.94 558 ALA A CA 1
ATOM 4390 C C . ALA A 1 558 ? 32.277 -2.790 2.663 1.00 94.94 558 ALA A C 1
ATOM 4392 O O . ALA A 1 558 ? 33.461 -2.466 2.767 1.00 94.94 558 ALA A O 1
ATOM 4393 N N . LYS A 1 559 ? 31.896 -3.773 1.836 1.00 95.38 559 LYS A N 1
ATOM 4394 C CA . LYS A 1 559 ? 32.797 -4.464 0.899 1.00 95.38 559 LYS A CA 1
ATOM 4395 C C . LYS A 1 559 ? 32.651 -3.991 -0.542 1.00 95.38 559 LYS A C 1
ATOM 4397 O O . LYS A 1 559 ? 33.314 -4.550 -1.412 1.00 95.38 559 LYS A O 1
ATOM 4402 N N . ARG A 1 560 ? 31.788 -3.002 -0.798 1.00 93.88 560 ARG A N 1
ATOM 4403 C CA . ARG A 1 560 ? 31.391 -2.564 -2.145 1.00 93.88 560 ARG A CA 1
ATOM 4404 C C . ARG A 1 560 ? 30.976 -3.742 -3.034 1.00 93.88 560 ARG A C 1
ATOM 4406 O O . ARG A 1 560 ? 31.181 -3.737 -4.249 1.00 93.88 560 ARG A O 1
ATOM 4413 N N . ALA A 1 561 ? 30.396 -4.780 -2.425 1.00 94.56 561 ALA A N 1
ATOM 4414 C CA . ALA A 1 561 ? 29.945 -5.956 -3.152 1.00 94.56 561 ALA A CA 1
ATOM 4415 C C . ALA A 1 561 ? 28.813 -5.543 -4.099 1.00 94.56 561 ALA A C 1
ATOM 4417 O O . ALA A 1 561 ? 27.930 -4.799 -3.693 1.00 94.56 561 ALA A O 1
ATOM 4418 N N . PHE A 1 562 ? 28.858 -6.002 -5.351 1.00 95.06 562 PHE A N 1
ATOM 4419 C CA . PHE A 1 562 ? 27.854 -5.752 -6.400 1.00 95.06 562 PHE A CA 1
ATOM 4420 C C . PHE A 1 562 ? 27.614 -4.288 -6.828 1.00 95.06 562 PHE A C 1
ATOM 4422 O O . PHE A 1 562 ? 26.910 -4.080 -7.809 1.00 95.06 562 PHE A O 1
ATOM 4429 N N . VAL A 1 563 ? 28.249 -3.288 -6.203 1.00 95.12 563 VAL A N 1
ATOM 4430 C CA . VAL A 1 563 ? 28.056 -1.850 -6.512 1.00 95.12 563 VAL A CA 1
ATOM 4431 C C . VAL A 1 563 ? 28.344 -1.514 -7.982 1.00 95.12 563 VAL A C 1
ATOM 4433 O O . VAL A 1 563 ? 27.624 -0.733 -8.598 1.00 95.12 563 VAL A O 1
ATOM 4436 N N . HIS A 1 564 ? 29.343 -2.162 -8.589 1.00 94.38 564 HIS A N 1
ATOM 4437 C CA . HIS A 1 564 ? 29.712 -1.942 -9.993 1.00 94.38 564 HIS A CA 1
ATOM 4438 C C . HIS A 1 564 ? 28.578 -2.225 -10.994 1.00 94.38 564 HIS A C 1
ATOM 4440 O O . HIS A 1 564 ? 28.573 -1.626 -12.066 1.00 94.38 564 HIS A O 1
ATOM 4446 N N . TRP A 1 565 ? 27.617 -3.096 -10.660 1.00 95.06 565 TRP A N 1
ATOM 4447 C CA . TRP A 1 565 ? 26.446 -3.344 -11.510 1.00 95.06 565 TRP A CA 1
ATOM 4448 C C . TRP A 1 565 ? 25.507 -2.139 -11.573 1.00 95.06 565 TRP A C 1
ATOM 4450 O O . TRP A 1 565 ? 24.880 -1.911 -12.600 1.00 95.06 565 TRP A O 1
ATOM 4460 N N . TYR A 1 566 ? 25.418 -1.361 -10.496 1.00 96.25 566 TYR A N 1
ATOM 4461 C CA . TYR A 1 566 ? 24.563 -0.179 -10.420 1.00 96.25 566 TYR A CA 1
ATOM 4462 C C . TYR A 1 566 ? 25.248 1.013 -11.086 1.00 96.25 566 TYR A C 1
ATOM 4464 O O . TYR A 1 566 ? 24.669 1.659 -11.956 1.00 96.25 566 TYR A O 1
ATOM 4472 N N . VAL A 1 567 ? 26.529 1.230 -10.770 1.00 95.38 567 VAL A N 1
ATOM 4473 C CA . VAL A 1 567 ? 27.332 2.304 -11.376 1.00 95.38 567 VAL A CA 1
ATOM 4474 C C . VAL A 1 567 ? 27.489 2.114 -12.888 1.00 95.38 567 VAL A C 1
ATOM 4476 O O . VAL A 1 567 ? 27.437 3.075 -13.653 1.00 95.38 567 VAL A O 1
ATOM 4479 N N . GLY A 1 568 ? 27.619 0.865 -13.347 1.00 93.81 568 GLY A N 1
ATOM 4480 C CA . GLY A 1 568 ? 27.677 0.536 -14.774 1.00 93.81 568 GLY A CA 1
ATOM 4481 C C . GLY A 1 568 ? 26.401 0.874 -15.555 1.00 93.81 568 GLY A C 1
ATOM 4482 O O . GLY A 1 568 ? 26.454 0.984 -16.776 1.00 93.81 568 GLY A O 1
ATOM 4483 N N . GLU A 1 569 ? 25.282 1.082 -14.862 1.00 94.62 569 GLU A N 1
ATOM 4484 C CA . GLU A 1 569 ? 23.968 1.410 -15.427 1.00 94.62 569 GLU A CA 1
ATOM 4485 C C . GLU A 1 569 ? 23.614 2.894 -15.208 1.00 94.62 569 GLU A C 1
ATOM 4487 O O . GLU A 1 569 ? 22.456 3.294 -15.279 1.00 94.62 569 GLU A O 1
ATOM 4492 N N . GLY A 1 570 ? 24.621 3.740 -14.961 1.00 91.12 570 GLY A N 1
ATOM 4493 C CA . GLY A 1 570 ? 24.472 5.198 -14.944 1.00 91.12 570 GLY A CA 1
ATOM 4494 C C . GLY A 1 570 ? 24.013 5.804 -13.617 1.00 91.12 570 GLY A C 1
ATOM 4495 O O . GLY A 1 570 ? 23.702 6.991 -13.599 1.00 91.12 570 GLY A O 1
ATOM 4496 N N . MET A 1 571 ? 23.987 5.019 -12.540 1.00 96.19 571 MET A N 1
ATOM 4497 C CA . MET A 1 571 ? 23.744 5.493 -11.175 1.00 96.19 571 MET A CA 1
ATOM 4498 C C . MET A 1 571 ? 25.046 5.991 -10.533 1.00 96.19 571 MET A C 1
ATOM 4500 O O . MET A 1 571 ? 26.095 5.359 -10.691 1.00 96.19 571 MET A O 1
ATOM 4504 N N . GLU A 1 572 ? 25.009 7.090 -9.782 1.00 95.06 572 GLU A N 1
ATOM 4505 C CA . GLU A 1 572 ? 26.199 7.543 -9.056 1.00 95.06 572 GLU A CA 1
ATOM 4506 C C . GLU A 1 572 ? 26.416 6.716 -7.779 1.00 95.06 572 GLU A C 1
ATOM 4508 O O . GLU A 1 572 ? 25.476 6.384 -7.063 1.00 95.06 572 GLU A O 1
ATOM 4513 N N . GLU A 1 573 ? 27.672 6.390 -7.442 1.00 92.19 573 GLU A N 1
ATOM 4514 C CA . GLU A 1 573 ? 27.963 5.633 -6.208 1.00 92.19 573 GLU A CA 1
ATOM 4515 C C . GLU A 1 573 ? 27.520 6.401 -4.947 1.00 92.19 573 GLU A C 1
ATOM 4517 O O . GLU A 1 573 ? 27.161 5.783 -3.946 1.00 92.19 573 GLU A O 1
ATOM 4522 N N . GLY A 1 574 ? 27.501 7.739 -5.002 1.00 93.00 574 GLY A N 1
ATOM 4523 C CA . GLY A 1 574 ? 27.061 8.598 -3.900 1.00 93.00 574 GLY A CA 1
ATOM 4524 C C . GLY A 1 574 ? 25.614 8.358 -3.463 1.00 93.00 574 GLY A C 1
ATOM 4525 O O . GLY A 1 574 ? 25.341 8.426 -2.266 1.00 93.00 574 GLY A O 1
ATOM 4526 N N . GLU A 1 575 ? 24.730 7.974 -4.390 1.00 95.06 575 GLU A N 1
ATOM 4527 C CA . GLU A 1 575 ? 23.308 7.717 -4.110 1.00 95.06 575 GLU A CA 1
ATOM 4528 C C . GLU A 1 575 ? 23.106 6.573 -3.104 1.00 95.06 575 GLU A C 1
ATOM 4530 O O . GLU A 1 575 ? 22.152 6.583 -2.334 1.00 95.06 575 GLU A O 1
ATOM 4535 N N . PHE A 1 576 ? 24.020 5.594 -3.049 1.00 95.00 576 PHE A N 1
ATOM 4536 C CA . PHE A 1 576 ? 23.962 4.539 -2.030 1.00 95.00 576 PHE A CA 1
ATOM 4537 C C . PHE A 1 576 ? 24.126 5.093 -0.617 1.00 95.00 576 PHE A C 1
ATOM 4539 O O . PHE A 1 576 ? 23.457 4.636 0.307 1.00 95.00 576 PHE A O 1
ATOM 4546 N N . SER A 1 577 ? 25.050 6.038 -0.447 1.00 94.06 577 SER A N 1
ATOM 4547 C CA . SER A 1 577 ? 25.317 6.648 0.853 1.00 94.06 577 SER A CA 1
ATOM 4548 C C . SER A 1 577 ? 24.170 7.576 1.250 1.00 94.06 577 SER A C 1
ATOM 4550 O O . SER A 1 577 ? 23.702 7.488 2.377 1.00 94.06 577 SER A O 1
ATOM 4552 N N . GLU A 1 578 ? 23.665 8.384 0.313 1.00 95.50 578 GLU A N 1
ATOM 4553 C CA . GLU A 1 578 ? 22.521 9.279 0.538 1.00 95.50 578 GLU A CA 1
ATOM 4554 C C . GLU A 1 578 ? 21.265 8.503 0.949 1.00 95.50 578 GLU A C 1
ATOM 4556 O O . GLU A 1 578 ? 20.668 8.788 1.986 1.00 95.50 578 GLU A O 1
ATOM 4561 N N . ALA A 1 579 ? 20.922 7.447 0.206 1.00 95.50 579 ALA A N 1
ATOM 4562 C CA . ALA A 1 579 ? 19.761 6.624 0.521 1.00 95.50 579 ALA A CA 1
ATOM 4563 C C . ALA A 1 579 ? 19.890 5.930 1.888 1.00 95.50 579 ALA A C 1
ATOM 4565 O O . ALA A 1 579 ? 18.909 5.783 2.616 1.00 95.50 579 ALA A O 1
ATOM 4566 N N . ARG A 1 580 ? 21.106 5.518 2.265 1.00 95.38 580 ARG A N 1
ATOM 4567 C CA . ARG A 1 580 ? 21.377 4.910 3.573 1.00 95.38 580 ARG A CA 1
ATOM 4568 C C . ARG A 1 580 ? 21.287 5.919 4.720 1.00 95.38 580 ARG A C 1
ATOM 4570 O O . ARG A 1 580 ? 20.819 5.549 5.797 1.00 95.38 580 ARG A O 1
ATOM 4577 N N . GLU A 1 581 ? 21.749 7.149 4.508 1.00 94.75 581 GLU A N 1
ATOM 4578 C CA . GLU A 1 581 ? 21.651 8.246 5.478 1.00 94.75 581 GLU A CA 1
ATOM 4579 C C . GLU A 1 581 ? 20.192 8.669 5.696 1.00 94.75 581 GLU A C 1
ATOM 4581 O O . GLU A 1 581 ? 19.778 8.868 6.837 1.00 94.75 581 GLU A O 1
ATOM 4586 N N . ASP A 1 582 ? 19.387 8.725 4.633 1.00 94.19 582 ASP A N 1
ATOM 4587 C CA . ASP A 1 582 ? 17.958 9.037 4.732 1.00 94.19 582 ASP A CA 1
ATOM 4588 C C . ASP A 1 582 ? 17.172 7.947 5.481 1.00 94.19 582 ASP A C 1
ATOM 4590 O O . ASP A 1 582 ? 16.328 8.260 6.325 1.00 94.19 582 ASP A O 1
ATOM 4594 N N . LEU A 1 583 ? 17.493 6.664 5.260 1.00 92.56 583 LEU A N 1
ATOM 4595 C CA . LEU A 1 583 ? 16.907 5.569 6.045 1.00 92.56 583 LEU A CA 1
ATOM 4596 C C . LEU A 1 583 ? 17.371 5.584 7.509 1.00 92.56 583 LEU A C 1
ATOM 4598 O O . LEU A 1 583 ? 16.551 5.354 8.393 1.00 92.56 583 LEU A O 1
ATOM 4602 N N . ALA A 1 584 ? 18.627 5.948 7.791 1.00 91.81 584 ALA A N 1
ATOM 4603 C CA . ALA A 1 584 ? 19.083 6.156 9.170 1.00 91.81 584 ALA A CA 1
ATOM 4604 C C . ALA A 1 584 ? 18.291 7.278 9.863 1.00 91.81 584 ALA A C 1
ATOM 4606 O O . ALA A 1 584 ? 17.926 7.161 11.033 1.00 91.81 584 ALA A O 1
ATOM 4607 N N . ALA A 1 585 ? 18.000 8.364 9.140 1.00 94.12 585 ALA A N 1
ATOM 4608 C CA . ALA A 1 585 ? 17.164 9.444 9.648 1.00 94.12 585 ALA A CA 1
ATOM 4609 C C . ALA A 1 585 ? 15.721 8.972 9.887 1.00 94.12 585 ALA A C 1
ATOM 4611 O O . ALA A 1 585 ? 15.132 9.321 10.903 1.00 94.12 585 ALA A O 1
ATOM 4612 N N . LEU A 1 586 ? 15.171 8.129 9.005 1.00 92.88 586 LEU A N 1
ATOM 4613 C CA . LEU A 1 586 ? 13.852 7.519 9.196 1.00 92.88 586 LEU A CA 1
ATOM 4614 C C . LEU A 1 586 ? 13.803 6.604 10.433 1.00 92.88 586 LEU A C 1
ATOM 4616 O O . LEU A 1 586 ? 12.817 6.632 11.165 1.00 92.88 586 LEU A O 1
ATOM 4620 N N . GLU A 1 587 ? 14.840 5.804 10.691 1.00 91.62 587 GLU A N 1
ATOM 4621 C CA . GLU A 1 587 ? 14.938 5.006 11.923 1.00 91.62 587 GLU A CA 1
ATOM 4622 C C . GLU A 1 587 ? 14.920 5.904 13.161 1.00 91.62 587 GLU A C 1
ATOM 4624 O O . GLU A 1 587 ? 14.154 5.654 14.095 1.00 91.62 587 GLU A O 1
ATOM 4629 N N . LYS A 1 588 ? 15.677 7.004 13.123 1.00 92.25 588 LYS A N 1
ATOM 4630 C CA . LYS A 1 588 ? 15.683 7.999 14.193 1.00 92.25 588 LYS A CA 1
ATOM 4631 C C . LYS A 1 588 ? 14.317 8.671 14.375 1.00 92.25 588 LYS A C 1
ATOM 4633 O O . LYS A 1 588 ? 13.880 8.833 15.510 1.00 92.25 588 LYS A O 1
ATOM 4638 N N . ASP A 1 589 ? 13.604 8.986 13.291 1.00 92.69 589 ASP A N 1
ATOM 4639 C CA . ASP A 1 589 ? 12.237 9.526 13.355 1.00 92.69 589 ASP A CA 1
ATOM 4640 C C . ASP A 1 589 ? 11.300 8.570 14.129 1.00 92.69 589 ASP A C 1
ATOM 4642 O O . ASP A 1 589 ? 10.461 9.006 14.920 1.00 92.69 589 ASP A O 1
ATOM 4646 N N . TYR A 1 590 ? 11.440 7.251 13.937 1.00 92.25 590 TYR A N 1
ATOM 4647 C CA . TYR A 1 590 ? 10.670 6.253 14.691 1.00 92.25 590 TYR A CA 1
ATOM 4648 C C . TYR A 1 590 ? 11.077 6.159 16.164 1.00 92.25 590 TYR A C 1
ATOM 4650 O O . TYR A 1 590 ? 10.204 5.940 17.011 1.00 92.25 590 TYR A O 1
ATOM 4658 N N . GLU A 1 591 ? 12.369 6.296 16.469 1.00 89.69 591 GLU A N 1
ATOM 4659 C CA . GLU A 1 591 ? 12.875 6.329 17.844 1.00 89.69 591 GLU A CA 1
ATOM 4660 C C . GLU A 1 591 ? 12.344 7.553 18.592 1.00 89.69 591 GLU A C 1
ATOM 4662 O O . GLU A 1 591 ? 11.754 7.394 19.658 1.00 89.69 591 GLU A O 1
ATOM 4667 N N . GLU A 1 592 ? 12.454 8.746 18.001 1.00 89.56 592 GLU A N 1
ATOM 4668 C CA . GLU A 1 592 ? 11.986 10.009 18.586 1.00 89.56 592 GLU A CA 1
ATOM 4669 C C . GLU A 1 592 ? 10.475 9.978 18.872 1.00 89.56 592 GLU A C 1
ATOM 4671 O O . GLU A 1 592 ? 10.034 10.401 19.938 1.00 89.56 592 GLU A O 1
ATOM 4676 N N . VAL A 1 593 ? 9.670 9.389 17.980 1.00 87.62 593 VAL A N 1
ATOM 4677 C CA . VAL A 1 593 ? 8.221 9.209 18.208 1.00 87.62 593 VAL A CA 1
ATOM 4678 C C . VAL A 1 593 ? 7.910 8.145 19.273 1.00 87.62 593 VAL A C 1
ATOM 4680 O O . VAL A 1 593 ? 6.815 8.129 19.843 1.00 87.62 593 VAL A O 1
ATOM 4683 N N . GLY A 1 594 ? 8.845 7.231 19.538 1.00 81.44 594 GLY A N 1
ATOM 4684 C CA . GLY A 1 594 ? 8.721 6.200 20.566 1.00 81.44 594 GLY A CA 1
ATOM 4685 C C . GLY A 1 594 ? 8.962 6.702 21.993 1.00 81.44 594 GLY A C 1
ATOM 4686 O O . GLY A 1 594 ? 8.470 6.068 22.934 1.00 81.44 594 GLY A O 1
ATOM 4687 N N . VAL A 1 595 ? 9.673 7.819 22.169 1.00 82.38 595 VAL A N 1
ATOM 4688 C CA . VAL A 1 595 ? 9.962 8.422 23.480 1.00 82.38 595 VAL A CA 1
ATOM 4689 C C . VAL A 1 595 ? 8.700 9.101 24.027 1.00 82.38 595 VAL A C 1
ATOM 4691 O O . VAL A 1 595 ? 7.978 9.772 23.292 1.00 82.38 595 VAL A O 1
ATOM 4694 N N . ASP A 1 596 ? 8.378 8.891 25.309 1.00 71.25 596 ASP A N 1
ATOM 4695 C CA . ASP A 1 596 ? 7.268 9.621 25.940 1.00 71.25 596 ASP A CA 1
ATOM 4696 C C . ASP A 1 596 ? 7.656 11.089 26.159 1.00 71.25 596 ASP A C 1
ATOM 4698 O O . ASP A 1 596 ? 8.800 11.377 26.506 1.00 71.25 596 ASP A O 1
ATOM 4702 N N . SER A 1 597 ? 6.703 12.023 26.048 1.00 61.78 597 SER A N 1
ATOM 4703 C CA . SER A 1 597 ? 6.984 13.460 26.238 1.00 61.78 597 SER A CA 1
ATOM 4704 C C . SER A 1 597 ? 7.617 13.760 27.605 1.00 61.78 597 SER A C 1
ATOM 4706 O O . SER A 1 597 ? 8.367 14.717 27.738 1.00 61.78 597 SER A O 1
ATOM 4708 N N . ALA A 1 598 ? 7.348 12.923 28.615 1.00 53.25 598 ALA A N 1
ATOM 4709 C CA . ALA A 1 598 ? 7.941 13.030 29.948 1.00 53.25 598 ALA A CA 1
ATOM 4710 C C . ALA A 1 598 ? 9.404 12.544 30.027 1.00 53.25 598 ALA A C 1
ATOM 4712 O O . ALA A 1 598 ? 10.150 13.024 30.869 1.00 53.25 598 ALA A O 1
ATOM 4713 N N . GLU A 1 599 ? 9.819 11.600 29.175 1.00 52.31 599 GLU A N 1
ATOM 4714 C CA . GLU A 1 599 ? 11.206 11.104 29.119 1.00 52.31 599 GLU A CA 1
ATOM 4715 C C . GLU A 1 599 ? 12.089 11.995 28.230 1.00 52.31 599 GLU A C 1
ATOM 4717 O O . GLU A 1 599 ? 13.291 12.105 28.467 1.00 52.31 599 GLU A O 1
ATOM 4722 N N . ALA A 1 600 ? 11.497 12.679 27.243 1.00 52.84 600 ALA A N 1
ATOM 4723 C CA . ALA A 1 600 ? 12.192 13.670 26.421 1.00 52.84 600 ALA A CA 1
ATOM 4724 C C . ALA A 1 600 ? 12.638 14.902 27.238 1.00 52.84 600 ALA A C 1
ATOM 4726 O O . ALA A 1 600 ? 13.742 15.400 27.031 1.00 52.84 600 ALA A O 1
ATOM 4727 N N . GLU A 1 601 ? 11.827 15.345 28.210 1.00 46.19 601 GLU A N 1
ATOM 4728 C CA . GLU A 1 601 ? 12.166 16.465 29.106 1.00 46.19 601 GLU A CA 1
ATOM 4729 C C . GLU A 1 601 ? 13.327 16.132 30.069 1.00 46.19 601 GLU A C 1
ATOM 4731 O O . GLU A 1 601 ? 14.160 16.994 30.341 1.00 46.19 601 GLU A O 1
ATOM 4736 N N . GLU A 1 602 ? 13.456 14.882 30.540 1.00 46.78 602 GLU A N 1
ATOM 4737 C CA . GLU A 1 602 ? 14.588 14.465 31.393 1.00 46.78 602 GLU A CA 1
ATOM 4738 C C . GLU A 1 602 ? 15.905 14.296 30.606 1.00 46.78 602 GLU A C 1
ATOM 4740 O O . GLU A 1 602 ? 16.991 14.424 31.177 1.00 46.78 602 GLU A O 1
ATOM 4745 N N . GLY A 1 603 ? 15.830 14.019 29.299 1.00 44.41 603 GLY A N 1
ATOM 4746 C CA . GLY A 1 603 ? 16.998 13.883 28.423 1.00 44.41 603 GLY A CA 1
ATOM 4747 C C . GLY A 1 603 ? 17.666 15.218 28.075 1.00 44.41 603 GLY A C 1
ATOM 4748 O O . GLY A 1 603 ? 18.894 15.287 28.028 1.00 44.41 603 GLY A O 1
ATOM 4749 N N . GLU A 1 604 ? 16.882 16.285 27.888 1.00 42.97 604 GLU A N 1
ATOM 4750 C CA . GLU A 1 604 ? 17.411 17.626 27.591 1.00 42.97 604 GLU A CA 1
ATOM 4751 C C . GLU A 1 604 ? 18.072 18.290 28.816 1.00 42.97 604 GLU A C 1
ATOM 4753 O O . GLU A 1 604 ? 19.068 18.996 28.662 1.00 42.97 604 GLU A O 1
ATOM 4758 N N . GLU A 1 605 ? 17.618 18.004 30.044 1.00 41.06 605 GLU A N 1
ATOM 4759 C CA . GLU A 1 605 ? 18.277 18.496 31.271 1.00 41.06 605 GLU A CA 1
ATOM 4760 C C . GLU A 1 605 ? 19.642 17.822 31.550 1.00 41.06 605 GLU A C 1
ATOM 4762 O O . GLU A 1 605 ? 20.432 18.321 32.355 1.00 41.06 605 GLU A O 1
ATOM 4767 N N . GLY A 1 606 ? 19.946 16.696 30.892 1.00 41.34 606 GLY A N 1
ATOM 4768 C CA . GLY A 1 606 ? 21.178 15.925 31.092 1.00 41.34 606 GLY A CA 1
ATOM 4769 C C . GLY A 1 606 ? 22.374 16.344 30.228 1.00 41.34 606 GLY A C 1
ATOM 4770 O O . GLY A 1 606 ? 23.506 15.995 30.569 1.00 41.34 606 GLY A O 1
ATOM 4771 N N . GLU A 1 607 ? 22.154 17.082 29.134 1.00 40.16 607 GLU A N 1
ATOM 4772 C CA . GLU A 1 607 ? 23.224 17.549 28.231 1.00 40.16 607 GLU A CA 1
ATOM 4773 C C . GLU A 1 607 ? 23.686 18.994 28.512 1.00 40.16 607 GLU A C 1
ATOM 4775 O O . GLU A 1 607 ? 24.714 19.428 27.989 1.00 40.16 607 GLU A O 1
ATOM 4780 N N . GLU A 1 608 ? 22.995 19.721 29.396 1.00 38.31 608 GLU A N 1
ATOM 4781 C CA . GLU A 1 608 ? 23.368 21.065 29.861 1.00 38.31 608 GLU A CA 1
ATOM 4782 C C . GLU A 1 608 ? 24.010 21.064 31.268 1.00 38.31 608 GLU A C 1
ATOM 4784 O O . GLU A 1 608 ? 23.604 21.835 32.133 1.00 38.31 608 GLU A O 1
ATOM 4789 N N . TYR A 1 609 ? 25.054 20.257 31.525 1.00 34.81 609 TYR A N 1
ATOM 4790 C CA . TYR A 1 609 ? 25.915 20.445 32.717 1.00 34.81 609 TYR A CA 1
ATOM 4791 C C . TYR A 1 609 ? 27.401 20.135 32.513 1.00 34.81 609 TYR A C 1
ATOM 4793 O O . TYR A 1 609 ? 27.744 19.024 32.049 1.00 34.81 609 TYR A O 1
#

Organism: Schistocephalus solidus (NCBI:txid70667)

Sequence (609 aa):
MNLILALNPSMAGCQVRFHVHALPVTVPKSDKLIVLDDFNARVGTDHAAWQGVLAPHGLGSCNDNGLLLLRTCAEHRLLLTNAFFRLPTREKATWMHPRSRRWHLLDYVLIRRRDRQDVLVTKAIRDADDWTDHLLVISQMRIRLRPRRRPQGKHGSGKRECISVHVGQAGVQMGNACWELYCLEHGIQPDGQMPSDKTIGGGDDSFNTFFSETGSGKHVPRAVFVDLEPTVVDEVRTGTYRQLFHPEQLITGKEDAANNYARGHYTIGKEIIDLVLDRLRKLSDQCTGLQGFLIFHSFGGGTGSGFTSLLMERLSVDYGKKSKLEFSVYPAPQISTAVVEPYNSILTTHTTLEHSDCAFMVDNEAIYDICRRNLDIERPTYTNLNRLISQVVSSITASLRFDGALNVDLTEFQTNLVPYPRIHFPLTTYAPVISAEKAYHEQMSVSEITNSCFEPANSMVKCDPRHGKYMACCLLYRGDVVPKDVNAAIAAIKTKRSIQFVDWCPTGFKVGINYQPPTVVPGGDLAKVQRAVCMLSNTTAIAEAWARLDHKFDLMYAKRAFVHWYVGEGMEEGEFSEAREDLAALEKDYEEVGVDSAEAEEGEEGEEY

pLDDT: mean 83.72, std 14.43, range [32.09, 97.81]

InterPro domains:
  IPR000217 Tubulin [PR01161] (168-188)
  IPR000217 Tubulin [PR01161] (211-230)
  IPR000217 Tubulin [PR01161] (253-264)
  IPR000217 Tubulin [PR01161] (266-290)
  IPR000217 Tubulin [PR01161] (292-310)
  IPR000217 Tubulin [PR01161] (311-332)
  IPR000217 Tubulin [PR01161] (336-349)
  IPR000217 Tubulin [PR01161] (350-370)
  IPR000217 Tubulin [PR01161] (538-566)
  IPR000217 Tubulin [PTHR11588] (160-597)
  IPR002452 Alpha tubulin [PR01162] (176-191)
  IPR002452 Alpha tubulin [PR01162] (203-216)
  IPR002452 Alpha tubulin [PR01162] (246-259)
  IPR002452 Alpha tubulin [PR01162] (278-286)
  IPR002452 Alpha tubulin [PR01162] (306-318)
  IPR002452 Alpha tubulin [PR01162] (319-330)
  IPR002452 Alpha tubulin [PR01162] (372-384)
  IPR002452 Alpha tubulin [PR01162] (432-447)
  IPR002452 Alpha tubulin [PR01162] (479-500)
  IPR002452 Alpha tubulin [PR01162] (505-518)

Foldseek 3Di:
DDEDEDEDPDDDQVVLLVPLLVVLVPDDPVYKYKYKYQLVWQQDQPCVVQPQAAARQGDDDGDPSNVSNSVSCSVSQKHFQLRHDNDDPQFRFWAADPPPRDTGHRITMITHSVQNVFWPHWTFDPDPPDPDRTTDIDIHGNDPPPPPPVPPPPPPLQAAAEAEEQWAQQSLLLVVLLVLQLCVLQVQALLQARPPDPDQVNPSALQCNQWDADNVRGTAGSYAYEFQACVNLVCCCPDSNVNRYDPLSSYYHHDHLQQFLLCQAPNSLVVCLVSNVVSNVVSVVVRSHHQAYEYEAELRGNGRQNNVLNNLVVCCVVPVPHAYEYEYEYDDPVPRPDLCSLLSNLLSCLSCLQRHLAYEYFYPVLLQLCCCPALVDVGDDSNQSSNVVSLLVCLVCVLSRDDFPDRQRSVNLSVQAPPDSNLRYWWKFKDDFHFQVCQVPDADDPLRQLVRRQDCSRIRDNFNLLVKAWAAKEKRKEADDDVVSNVVSVVVVVVDPSHHHAPVCPPRYHYTYYHHFRDHDVVHGGHRHRMMIMMTIRILRCLVSLVVSLVSLCVCVVVPHPVCVSVVSVDDSVSSVVSSVVSVVSSVVSVVSRDHPVRVVVVVVVVPD